Protein AF-A0A5C2I741-F1 (afdb_monomer_lite)

pLDDT: mean 94.9, std 10.64, range [47.84, 99.0]

Organism: NCBI:txid112140

Structure (mmCIF, N/CA/C/O backbone):
data_AF-A0A5C2I741-F1
#
_entry.id   AF-A0A5C2I741-F1
#
loop_
_atom_site.group_PDB
_atom_site.id
_atom_site.type_symbol
_atom_site.label_atom_id
_atom_site.label_alt_id
_atom_site.label_comp_id
_atom_site.label_asym_id
_atom_site.label_entity_id
_atom_site.label_seq_id
_atom_site.pdbx_PDB_ins_code
_atom_site.Cartn_x
_atom_site.Cartn_y
_atom_site.Cartn_z
_atom_site.occupancy
_atom_site.B_iso_or_equiv
_atom_site.auth_seq_id
_atom_site.auth_comp_id
_atom_site.auth_asym_id
_atom_site.auth_atom_id
_atom_site.pdbx_PDB_model_num
ATOM 1 N N . HIS A 1 1 ? -5.527 12.812 -4.067 1.00 96.31 1 HIS A N 1
ATOM 2 C CA . HIS A 1 1 ? -4.496 12.350 -3.108 1.00 96.31 1 HIS A CA 1
ATOM 3 C C . HIS A 1 1 ? -4.102 13.401 -2.063 1.00 96.31 1 HIS A C 1
ATOM 5 O O . HIS A 1 1 ? -4.188 13.088 -0.885 1.00 96.31 1 HIS A O 1
ATOM 11 N N . VAL A 1 2 ? -3.735 14.641 -2.430 1.00 98.38 2 VAL A N 1
ATOM 12 C CA . VAL A 1 2 ? -3.302 15.690 -1.462 1.00 98.38 2 VAL A CA 1
ATOM 13 C C . VAL A 1 2 ? -4.392 16.221 -0.512 1.00 98.38 2 VAL A C 1
ATOM 15 O O . VAL A 1 2 ? -4.101 17.010 0.372 1.00 98.38 2 VAL A O 1
ATOM 18 N N . HIS A 1 3 ? -5.640 15.780 -0.677 1.00 98.44 3 HIS A N 1
ATOM 19 C CA . HIS A 1 3 ? -6.772 16.124 0.193 1.00 98.44 3 HIS A CA 1
ATOM 20 C C . HIS A 1 3 ? -7.305 14.910 0.970 1.00 98.44 3 HIS A C 1
ATOM 22 O O . HIS A 1 3 ? -8.436 14.928 1.452 1.00 98.44 3 HIS A O 1
ATOM 28 N N . ALA A 1 4 ? -6.546 13.810 1.011 1.00 98.69 4 ALA A N 1
ATOM 29 C CA . ALA A 1 4 ? -6.979 12.607 1.706 1.00 98.69 4 ALA A CA 1
ATOM 30 C C . ALA A 1 4 ? -7.116 12.874 3.212 1.00 98.69 4 ALA A C 1
ATOM 32 O O . ALA A 1 4 ? -6.240 13.473 3.836 1.00 98.69 4 ALA A O 1
ATOM 33 N N . ARG A 1 5 ? -8.228 12.405 3.776 1.00 98.81 5 ARG A N 1
ATOM 34 C CA . ARG A 1 5 ? -8.509 12.375 5.211 1.00 98.81 5 ARG A CA 1
ATOM 35 C C . ARG A 1 5 ? -8.925 10.964 5.575 1.00 98.81 5 ARG A C 1
ATOM 37 O O . ARG A 1 5 ? -9.698 10.344 4.837 1.00 98.81 5 ARG A O 1
ATOM 44 N N . ILE A 1 6 ? -8.459 10.468 6.713 1.00 98.88 6 ILE A N 1
ATOM 45 C CA . ILE A 1 6 ? -8.873 9.157 7.202 1.00 98.88 6 ILE A CA 1
ATOM 46 C C . ILE A 1 6 ? -10.280 9.302 7.769 1.00 98.88 6 ILE A C 1
ATOM 48 O O . ILE A 1 6 ? -10.523 10.039 8.723 1.00 98.88 6 ILE A O 1
ATOM 52 N N . GLY A 1 7 ? -11.227 8.602 7.155 1.00 98.81 7 GLY A N 1
ATOM 53 C CA . GLY A 1 7 ? -12.582 8.430 7.664 1.00 98.81 7 GLY A CA 1
ATOM 54 C C . GLY A 1 7 ? -12.806 7.010 8.162 1.00 98.81 7 GLY A C 1
ATOM 55 O O . GLY A 1 7 ? -12.015 6.108 7.884 1.00 98.81 7 GLY A O 1
ATOM 56 N N . PHE A 1 8 ? -13.911 6.795 8.869 1.00 98.88 8 PHE A N 1
ATOM 57 C CA . PHE A 1 8 ? -14.315 5.454 9.279 1.00 98.88 8 PHE A CA 1
ATOM 58 C C . PHE A 1 8 ? -15.754 5.146 8.883 1.00 98.88 8 PHE A C 1
ATOM 60 O O . PHE A 1 8 ? -16.615 6.022 8.776 1.00 98.88 8 PHE A O 1
ATOM 67 N N . PHE A 1 9 ? -16.007 3.858 8.681 1.00 98.88 9 PHE A N 1
ATOM 68 C CA . PHE A 1 9 ? -17.325 3.310 8.417 1.00 98.88 9 PHE A CA 1
ATOM 69 C C . PHE A 1 9 ? -17.590 2.163 9.385 1.00 98.88 9 PHE A C 1
ATOM 71 O O . PHE A 1 9 ? -16.668 1.465 9.809 1.00 98.88 9 PHE A O 1
ATOM 78 N N . TYR A 1 10 ? -18.856 1.937 9.714 1.00 98.81 10 TYR A N 1
ATOM 79 C CA . TYR A 1 10 ? -19.265 0.814 10.550 1.00 98.81 10 TYR A CA 1
ATOM 80 C C . TYR A 1 10 ? -20.522 0.139 10.006 1.00 98.81 10 TYR A C 1
ATOM 82 O O . TYR A 1 10 ? -21.303 0.716 9.253 1.00 98.81 10 TYR A O 1
ATOM 90 N N . ARG A 1 11 ? -20.712 -1.122 10.388 1.00 98.50 11 ARG A N 1
ATOM 91 C CA . ARG A 1 11 ? -21.926 -1.906 10.135 1.00 98.50 11 ARG A CA 1
ATOM 92 C C . ARG A 1 11 ? -22.062 -2.970 11.217 1.00 98.50 11 ARG A C 1
ATOM 94 O O . ARG A 1 11 ? -21.082 -3.325 11.869 1.00 98.50 11 ARG A O 1
ATOM 101 N N . ARG A 1 12 ? -23.259 -3.532 11.394 1.00 98.25 12 ARG A N 1
ATOM 102 C CA . ARG A 1 12 ? -23.467 -4.636 12.349 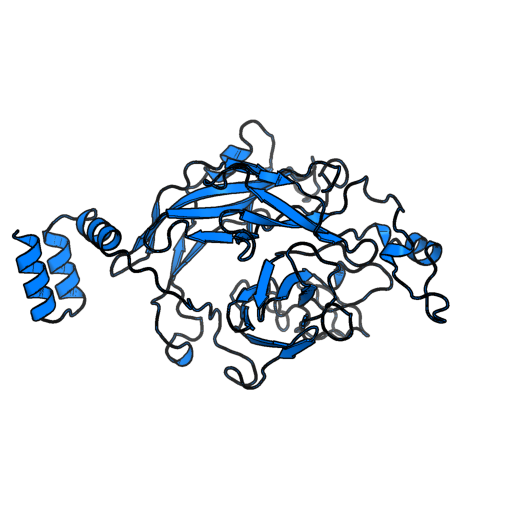1.00 98.25 12 ARG A CA 1
ATOM 103 C C . ARG A 1 12 ? -22.608 -5.854 11.990 1.00 98.25 12 ARG A C 1
ATOM 105 O O . ARG A 1 12 ? -22.604 -6.300 10.838 1.00 98.25 12 ARG A O 1
ATOM 112 N N . ALA A 1 13 ? -21.902 -6.396 12.980 1.00 97.88 13 ALA A N 1
ATOM 113 C CA . ALA A 1 13 ? -21.109 -7.619 12.861 1.00 97.88 13 ALA A CA 1
ATOM 114 C C . ALA A 1 13 ? -21.999 -8.880 12.826 1.00 97.88 13 ALA A C 1
ATOM 116 O O . ALA A 1 13 ? -23.190 -8.813 13.115 1.00 97.88 13 ALA A O 1
ATOM 117 N N . GLY A 1 14 ? -21.427 -10.030 12.451 1.00 96.81 14 GLY A N 1
ATOM 118 C CA . GLY A 1 14 ? -22.103 -11.337 12.530 1.00 96.81 14 GLY A CA 1
ATOM 119 C C . GLY A 1 14 ? -23.188 -11.612 11.479 1.00 96.81 14 GLY A C 1
ATOM 120 O O . GLY A 1 14 ? -23.817 -12.661 11.525 1.00 96.81 14 GLY A O 1
ATOM 121 N N . ILE A 1 15 ? -23.400 -10.702 10.523 1.00 98.00 15 ILE A N 1
ATOM 122 C CA . ILE A 1 15 ? -24.377 -10.874 9.437 1.00 98.00 15 ILE A CA 1
ATOM 123 C C . ILE A 1 15 ? -23.655 -11.370 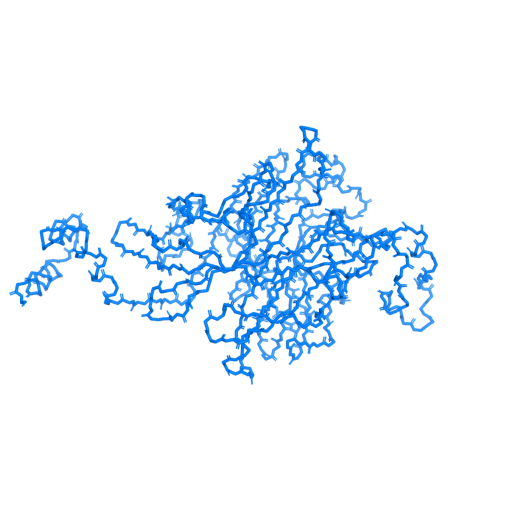8.171 1.00 98.00 15 ILE A C 1
ATOM 125 O O . ILE A 1 15 ? -22.707 -10.701 7.733 1.00 98.00 15 ILE A O 1
ATOM 129 N N . PRO A 1 16 ? -24.079 -12.499 7.568 1.00 95.69 16 PRO A N 1
ATOM 130 C CA . PRO A 1 16 ? -23.548 -12.972 6.292 1.00 95.69 16 PRO A CA 1
ATOM 131 C C . PRO A 1 16 ? -23.705 -11.934 5.179 1.00 95.69 16 PRO A C 1
ATOM 133 O O . PRO A 1 16 ? -24.717 -11.239 5.111 1.00 95.69 16 PRO A O 1
ATOM 136 N N . ALA A 1 17 ? -22.735 -11.868 4.268 1.00 95.44 17 ALA A N 1
ATOM 137 C CA . ALA A 1 17 ? -22.726 -10.897 3.174 1.00 95.44 17 ALA A CA 1
ATOM 138 C C . ALA A 1 17 ? -23.995 -10.939 2.296 1.00 95.44 17 ALA A C 1
ATOM 140 O O . ALA A 1 17 ? -24.500 -9.893 1.906 1.00 95.44 17 ALA A O 1
ATOM 141 N N . SER A 1 18 ? -24.567 -12.128 2.066 1.00 93.31 18 SER A N 1
ATOM 142 C CA . SER A 1 18 ? -25.801 -12.326 1.284 1.00 93.31 18 SER A CA 1
ATOM 143 C C . SER A 1 18 ? -27.062 -11.718 1.908 1.00 93.31 18 SER A C 1
ATOM 145 O O . SER A 1 18 ? -28.074 -11.595 1.227 1.00 93.31 18 SER A O 1
ATOM 147 N N . GLN A 1 19 ? -27.017 -11.347 3.190 1.00 97.56 19 GLN A N 1
ATOM 148 C CA . GLN A 1 19 ? -28.124 -10.711 3.912 1.00 97.56 19 GLN A CA 1
ATOM 149 C C . GLN A 1 19 ? -27.911 -9.201 4.098 1.00 97.56 19 GLN A C 1
ATOM 151 O O . GLN A 1 19 ? -28.702 -8.538 4.767 1.00 97.56 19 GLN A O 1
ATOM 156 N N . ARG A 1 20 ? -26.825 -8.648 3.549 1.00 97.81 20 ARG A N 1
ATOM 157 C CA . ARG A 1 20 ? -26.516 -7.218 3.623 1.00 97.81 20 ARG A CA 1
ATOM 158 C C . ARG A 1 20 ? -27.037 -6.489 2.383 1.00 97.81 20 ARG A C 1
ATOM 160 O O . ARG A 1 20 ? -27.213 -7.111 1.336 1.00 97.81 20 ARG A O 1
ATOM 167 N N . PRO A 1 21 ? -27.237 -5.162 2.467 1.00 98.50 21 PRO A N 1
ATOM 168 C CA . PRO A 1 21 ? -27.397 -4.333 1.279 1.00 98.50 21 PRO A CA 1
ATOM 169 C C . PRO A 1 21 ? -26.256 -4.567 0.279 1.00 98.50 21 PRO A C 1
ATOM 171 O O . PRO A 1 21 ? -25.119 -4.808 0.684 1.00 98.50 21 PRO A O 1
ATOM 174 N N . VAL A 1 22 ? -26.548 -4.452 -1.020 1.00 98.19 22 VAL A N 1
ATOM 175 C CA . VAL A 1 22 ? -25.584 -4.736 -2.103 1.00 98.19 22 VAL A CA 1
ATOM 176 C C . VAL A 1 22 ? -24.286 -3.930 -1.988 1.00 98.19 22 VAL A C 1
ATOM 178 O O . VAL A 1 22 ? -23.226 -4.435 -2.333 1.00 98.19 22 VAL A O 1
ATOM 181 N N . ASN A 1 23 ? -24.350 -2.714 -1.440 1.00 97.81 23 ASN A N 1
ATOM 182 C CA . ASN A 1 23 ? -23.204 -1.832 -1.194 1.00 97.81 23 ASN A CA 1
ATOM 183 C C . ASN A 1 23 ? -22.437 -2.153 0.111 1.00 97.81 23 ASN A C 1
ATOM 185 O O . ASN A 1 23 ? -21.685 -1.320 0.613 1.00 97.81 23 ASN A O 1
ATOM 189 N N . GLY A 1 24 ? -22.692 -3.311 0.722 1.00 98.31 24 GLY A N 1
ATOM 190 C CA . GLY A 1 24 ? -22.081 -3.753 1.975 1.00 98.31 24 GLY A CA 1
ATOM 191 C C . GLY A 1 24 ? -22.765 -3.234 3.245 1.00 98.31 24 GLY A C 1
ATOM 192 O O . GLY A 1 24 ? -22.492 -3.769 4.326 1.00 98.31 24 GLY A O 1
ATOM 193 N N . GLY A 1 25 ? -23.670 -2.251 3.138 1.00 98.31 25 GLY A N 1
ATOM 194 C CA . GLY A 1 25 ? -24.410 -1.682 4.271 1.00 98.31 25 GLY A CA 1
ATOM 195 C C . GLY A 1 25 ? -23.540 -0.901 5.259 1.00 98.31 25 GLY A C 1
ATOM 196 O O . GLY A 1 25 ? -23.794 -0.949 6.462 1.00 98.31 25 GLY A O 1
ATOM 197 N N . TRP A 1 26 ? -22.489 -0.244 4.765 1.00 98.75 26 TRP A N 1
ATOM 198 C CA . TRP A 1 26 ? -21.594 0.591 5.562 1.00 98.75 26 TRP A CA 1
ATOM 199 C C . TRP A 1 26 ? -22.212 1.960 5.857 1.00 98.75 26 TRP A C 1
ATOM 201 O O . TRP A 1 26 ? -22.707 2.636 4.958 1.00 98.75 26 TRP A O 1
ATOM 211 N N . ILE A 1 27 ? -22.154 2.373 7.121 1.00 98.81 27 ILE A N 1
ATOM 212 C CA . ILE A 1 27 ? -22.591 3.684 7.599 1.00 98.81 27 ILE A CA 1
ATOM 213 C C . ILE A 1 27 ? -21.343 4.536 7.811 1.00 98.81 27 ILE A C 1
ATOM 215 O O . ILE A 1 27 ? -20.439 4.127 8.541 1.00 98.81 27 ILE A O 1
ATOM 219 N N . TYR A 1 28 ? -21.285 5.700 7.166 1.00 98.81 28 TYR A N 1
ATOM 220 C CA . TYR A 1 28 ? -20.174 6.635 7.329 1.00 98.81 28 TYR A CA 1
ATOM 221 C C . TYR A 1 28 ? -20.235 7.310 8.702 1.00 98.81 28 TYR A C 1
ATOM 223 O O . TYR A 1 28 ? -21.269 7.867 9.070 1.00 98.81 28 TYR A O 1
ATOM 231 N N . GLY A 1 29 ? -19.134 7.255 9.450 1.00 98.62 29 GLY A N 1
ATOM 232 C CA . GLY A 1 29 ? -19.014 7.851 10.780 1.00 98.62 29 GLY A CA 1
ATOM 233 C C . GLY A 1 29 ? -18.348 9.229 10.809 1.00 98.62 29 GLY A C 1
ATOM 234 O O . GLY A 1 29 ? -18.350 9.869 11.855 1.00 98.62 29 GLY A O 1
ATOM 235 N N . GLY A 1 30 ? -17.808 9.699 9.680 1.00 98.69 30 GLY A N 1
ATOM 236 C CA . GLY A 1 30 ? -17.046 10.947 9.603 1.00 98.69 30 GLY A CA 1
ATOM 237 C C . GLY A 1 30 ? -15.532 10.730 9.556 1.00 98.69 30 GLY A C 1
ATOM 238 O O . GLY A 1 30 ? -15.046 9.606 9.385 1.00 98.69 30 GLY A O 1
ATOM 239 N N . HIS A 1 31 ? -14.789 11.830 9.694 1.00 98.81 31 HIS A N 1
ATOM 240 C CA . HIS A 1 31 ? -13.336 11.804 9.853 1.00 98.81 31 HIS A CA 1
ATOM 241 C C . HIS A 1 31 ? -12.955 11.140 11.178 1.00 98.81 31 HIS A C 1
ATOM 243 O O . HIS A 1 31 ? -13.629 11.321 12.192 1.00 98.81 31 HIS A O 1
ATOM 249 N N . LEU A 1 32 ? -11.885 10.349 11.155 1.00 98.81 32 LEU A N 1
ATOM 250 C CA . LEU A 1 32 ? -11.398 9.628 12.325 1.00 98.81 32 LEU A CA 1
ATOM 251 C C . LEU A 1 32 ? -10.689 10.570 13.300 1.00 98.81 32 LEU A C 1
ATOM 253 O O . LEU A 1 32 ? -10.858 10.439 14.509 1.00 98.81 32 LEU A O 1
ATOM 257 N N . PHE A 1 33 ? -9.904 11.511 12.774 1.00 98.69 33 PHE A N 1
ATOM 258 C CA . PHE A 1 33 ? -9.133 12.459 13.573 1.00 98.69 33 PHE A CA 1
ATOM 259 C C . PHE A 1 33 ? -9.836 13.818 13.637 1.00 98.69 33 PHE A C 1
ATOM 261 O O . PHE A 1 33 ? -10.366 14.267 12.613 1.00 98.69 33 PHE A O 1
ATOM 268 N N . PRO A 1 34 ? -9.817 14.507 14.793 1.00 98.56 34 PRO A N 1
ATOM 269 C CA . PRO A 1 34 ? -10.278 15.886 14.874 1.00 98.56 34 PRO A CA 1
ATOM 270 C C . PRO A 1 34 ? -9.497 16.788 13.912 1.00 98.56 34 PRO A C 1
ATOM 272 O O . PRO A 1 34 ? -8.285 16.638 13.744 1.00 98.56 34 PRO A O 1
ATOM 275 N N . ASP A 1 35 ? -10.174 17.752 13.295 1.00 97.75 35 ASP A N 1
ATOM 276 C CA . ASP A 1 35 ? -9.540 18.635 12.316 1.00 97.75 35 ASP A CA 1
ATOM 277 C C . ASP A 1 35 ? -8.345 19.400 12.914 1.00 97.75 35 ASP A C 1
ATOM 279 O O . ASP A 1 35 ? -8.385 19.889 14.043 1.00 97.75 35 ASP A O 1
ATOM 283 N N . GLY A 1 36 ? -7.258 19.481 12.142 1.00 95.75 36 GLY A N 1
ATOM 284 C CA . GLY A 1 36 ? -6.026 20.179 12.516 1.00 95.75 36 GLY A CA 1
ATOM 285 C C . GLY A 1 36 ? -5.087 19.419 13.461 1.00 95.75 36 GLY A C 1
ATOM 286 O O . GLY A 1 36 ? -3.990 19.908 13.722 1.00 95.75 36 GLY A O 1
ATOM 287 N N . THR A 1 37 ? -5.466 18.240 13.965 1.00 98.12 37 THR A N 1
ATOM 288 C CA . THR A 1 37 ? -4.614 17.456 14.884 1.00 98.12 37 THR A CA 1
ATOM 289 C C . THR A 1 37 ? -3.440 16.774 14.180 1.00 98.12 37 THR A C 1
ATOM 291 O O . THR A 1 37 ? -2.316 16.874 14.668 1.00 98.12 37 THR A O 1
ATOM 294 N N . SER A 1 38 ? -3.652 16.172 13.005 1.00 97.94 38 SER A N 1
ATOM 295 C CA . SER A 1 38 ? -2.580 15.572 12.190 1.00 97.94 38 SER A CA 1
ATOM 296 C C . SER A 1 38 ? -1.549 16.618 11.740 1.00 97.94 38 SER A C 1
ATOM 298 O O . SER A 1 38 ? -0.349 16.455 11.952 1.00 97.94 38 SER A O 1
ATOM 300 N N . ALA A 1 39 ? -2.014 17.786 11.287 1.00 97.12 39 ALA A N 1
ATOM 301 C CA . ALA A 1 39 ? -1.168 18.908 10.868 1.00 97.12 39 ALA A CA 1
ATOM 302 C C . ALA A 1 39 ? -0.162 19.407 11.934 1.00 97.12 39 ALA A C 1
ATOM 304 O O . ALA A 1 39 ? 0.826 20.063 11.587 1.00 97.12 39 ALA A O 1
ATOM 305 N N . GLN A 1 40 ? -0.354 19.079 13.219 1.00 97.31 40 GLN A N 1
ATOM 306 C CA . GLN A 1 40 ? 0.597 19.402 14.292 1.00 97.31 40 GLN A CA 1
ATOM 307 C C . GLN A 1 40 ? 1.985 18.783 14.067 1.00 97.31 40 GLN A C 1
ATOM 309 O O . GLN A 1 40 ? 2.980 19.370 14.492 1.00 97.31 40 GLN A O 1
ATOM 314 N N . VAL A 1 41 ? 2.077 17.652 13.353 1.00 97.88 41 VAL A N 1
ATOM 315 C CA . VAL A 1 41 ? 3.350 17.002 12.974 1.00 97.88 41 VAL A CA 1
ATOM 316 C C . VAL A 1 41 ? 4.256 17.934 12.155 1.00 97.88 41 VAL A C 1
ATOM 318 O O . VAL A 1 41 ? 5.482 17.784 12.166 1.00 97.88 41 VAL A O 1
ATOM 321 N N . PHE A 1 42 ? 3.661 18.914 11.474 1.00 97.75 42 PHE A N 1
ATOM 322 C CA . PHE A 1 42 ? 4.325 19.862 10.581 1.00 97.75 42 PHE A CA 1
ATOM 323 C C . PHE A 1 42 ? 4.250 21.312 11.076 1.00 97.75 42 PHE A C 1
ATOM 325 O O . PHE A 1 42 ? 4.516 22.244 10.310 1.00 97.75 42 PHE A O 1
ATOM 332 N N . ALA A 1 43 ? 3.897 21.528 12.347 1.00 95.38 43 ALA A N 1
ATOM 333 C CA . ALA A 1 43 ? 3.824 22.862 12.931 1.00 95.38 43 ALA A CA 1
ATOM 334 C C . ALA A 1 43 ? 5.153 23.622 12.758 1.00 95.38 43 ALA A C 1
ATOM 336 O O . ALA A 1 43 ? 6.229 23.111 13.068 1.00 95.38 43 ALA A O 1
ATOM 337 N N . GLY A 1 44 ? 5.074 24.855 12.251 1.00 94.19 44 GLY A N 1
ATOM 338 C CA . GLY A 1 44 ? 6.248 25.691 11.980 1.00 94.19 44 GLY A CA 1
ATOM 339 C C . GLY A 1 44 ? 6.963 25.407 10.652 1.00 94.19 44 GLY A C 1
ATOM 340 O O . GLY A 1 44 ? 7.989 26.027 10.387 1.00 94.19 44 GLY A O 1
ATOM 341 N N . THR A 1 45 ? 6.437 24.516 9.807 1.00 95.88 45 THR A N 1
ATOM 342 C CA . THR A 1 45 ? 6.925 24.305 8.432 1.00 95.88 45 THR A CA 1
ATOM 343 C C . THR A 1 45 ? 5.995 24.958 7.406 1.00 95.88 45 THR A C 1
ATOM 345 O O . THR A 1 45 ? 4.843 25.259 7.710 1.00 95.88 45 THR A O 1
ATOM 348 N N . THR A 1 46 ? 6.499 25.217 6.196 1.00 97.50 46 THR A N 1
ATOM 349 C CA . THR A 1 46 ? 5.691 25.753 5.088 1.00 97.50 46 THR A CA 1
ATOM 350 C C . THR A 1 46 ? 5.186 24.611 4.219 1.00 97.50 46 THR A C 1
ATOM 352 O O . THR A 1 46 ? 5.981 23.820 3.717 1.00 97.50 46 THR A O 1
ATOM 355 N N . TYR A 1 47 ? 3.874 24.549 4.032 1.00 98.25 47 TYR A N 1
ATOM 356 C CA . TYR A 1 47 ? 3.200 23.623 3.133 1.00 98.25 47 TYR A CA 1
ATOM 357 C C . TYR A 1 47 ? 1.923 24.286 2.608 1.00 98.25 47 TYR A C 1
ATOM 359 O O . TYR A 1 47 ? 1.384 25.200 3.235 1.00 98.25 47 TYR A O 1
ATOM 367 N N . THR A 1 48 ? 1.455 23.839 1.452 1.00 98.31 48 THR A N 1
ATOM 368 C CA . THR A 1 48 ? 0.201 24.269 0.829 1.00 98.31 48 THR A CA 1
ATOM 369 C C . THR A 1 48 ? -0.936 23.306 1.178 1.00 98.31 48 THR A C 1
ATOM 371 O O . THR A 1 48 ? -2.054 23.740 1.443 1.00 98.31 48 THR A O 1
ATOM 374 N N . GLU A 1 49 ? -0.649 22.005 1.286 1.00 98.44 49 GLU A N 1
ATOM 375 C CA . GLU A 1 49 ? -1.628 20.966 1.621 1.00 98.44 49 GLU A CA 1
ATOM 376 C C . GLU A 1 49 ? -1.029 19.950 2.592 1.00 98.44 49 GLU A C 1
ATOM 378 O O . GLU A 1 49 ? 0.167 19.655 2.562 1.00 98.44 49 GLU A O 1
ATOM 383 N N . GLN A 1 50 ? -1.888 19.378 3.431 1.00 98.50 50 GLN A N 1
ATOM 384 C CA . GLN A 1 50 ? -1.566 18.273 4.324 1.00 98.50 50 GLN A CA 1
ATOM 385 C C . GLN A 1 50 ? -2.641 17.192 4.176 1.00 98.50 50 GLN A C 1
ATOM 387 O O . GLN A 1 50 ? -3.821 17.500 3.990 1.00 98.50 50 GLN A O 1
ATOM 392 N N . ALA A 1 51 ? -2.218 15.931 4.194 1.00 98.75 51 ALA A N 1
ATOM 393 C CA . ALA A 1 51 ? -3.089 14.787 3.978 1.00 98.75 51 ALA A CA 1
ATOM 394 C C . ALA A 1 51 ? -2.743 13.626 4.910 1.00 98.75 51 ALA A C 1
ATOM 396 O O . ALA A 1 51 ? -1.590 13.403 5.276 1.00 98.75 51 ALA A O 1
ATOM 397 N N . GLU A 1 52 ? -3.762 12.832 5.212 1.00 98.88 52 GLU A N 1
ATOM 398 C CA . GLU A 1 52 ? -3.660 11.606 5.993 1.00 98.88 52 GLU A CA 1
ATOM 399 C C . GLU A 1 52 ? -3.762 10.420 5.028 1.00 98.88 52 GLU A C 1
ATOM 401 O O . GLU A 1 52 ? -4.834 10.120 4.494 1.00 98.88 52 GLU A O 1
ATOM 406 N N . TRP A 1 53 ? -2.632 9.778 4.747 1.00 98.88 53 TRP A N 1
ATOM 407 C CA . TRP A 1 53 ? -2.561 8.593 3.890 1.00 98.88 53 TRP A CA 1
ATOM 408 C C . TRP A 1 53 ? -2.625 7.302 4.703 1.00 98.88 53 TRP A C 1
ATOM 410 O O . TRP A 1 53 ? -2.752 7.311 5.925 1.00 98.88 53 TRP A O 1
ATOM 420 N N . SER A 1 54 ? -2.602 6.178 3.991 1.00 98.75 54 SER A N 1
ATOM 421 C CA . SER A 1 54 ? -2.933 4.859 4.515 1.00 98.75 54 SER A CA 1
ATOM 422 C C . SER A 1 54 ? -1.966 4.342 5.595 1.00 98.75 54 SER A C 1
ATOM 424 O O . SER A 1 54 ? -0.968 4.969 5.954 1.00 98.75 54 SER A O 1
ATOM 426 N N . GLY A 1 55 ? -2.313 3.189 6.165 1.00 98.88 55 GLY A N 1
ATOM 427 C CA . GLY A 1 55 ? -1.560 2.514 7.212 1.00 98.88 55 GLY A CA 1
ATOM 428 C C . GLY A 1 55 ? -2.394 1.406 7.847 1.00 98.88 55 GLY A C 1
ATOM 429 O O . GLY A 1 55 ? -3.057 0.638 7.147 1.00 98.88 55 GLY A O 1
ATOM 430 N N . SER A 1 56 ? -2.391 1.321 9.175 1.00 98.88 56 SER A N 1
ATOM 431 C CA . SER A 1 56 ? -3.109 0.291 9.925 1.00 98.88 56 SER A CA 1
ATOM 432 C C . SER A 1 56 ? -3.689 0.809 11.241 1.00 98.88 56 SER A C 1
ATOM 434 O O . SER A 1 56 ? -3.131 1.678 11.903 1.00 98.88 56 SER A O 1
ATOM 436 N N . THR A 1 57 ? -4.817 0.233 11.661 1.00 98.69 57 THR A N 1
ATOM 437 C CA . THR A 1 57 ? -5.381 0.454 13.001 1.00 98.69 57 THR A CA 1
ATOM 438 C C . THR A 1 57 ? -5.240 -0.819 13.820 1.00 98.69 57 THR A C 1
ATOM 440 O O . THR A 1 57 ? -5.798 -1.859 13.471 1.00 98.69 57 THR A O 1
ATOM 443 N N . ARG A 1 58 ? -4.500 -0.740 14.926 1.00 98.38 58 ARG A N 1
ATOM 444 C CA . ARG A 1 58 ? -4.269 -1.854 15.845 1.00 98.38 58 ARG A CA 1
ATOM 445 C C . ARG A 1 58 ? -5.126 -1.698 17.090 1.00 98.38 58 ARG A C 1
ATOM 447 O O . ARG A 1 58 ? -4.987 -0.725 17.826 1.00 98.38 58 ARG A O 1
ATOM 454 N N . LEU A 1 59 ? -5.953 -2.699 17.374 1.00 97.25 59 LEU A N 1
ATOM 455 C CA . LEU A 1 59 ? -6.573 -2.849 18.686 1.00 97.25 59 LEU A CA 1
ATOM 456 C C . LEU A 1 59 ? -5.487 -3.267 19.689 1.00 97.25 59 LEU A C 1
ATOM 458 O O . LEU A 1 59 ? -4.931 -4.361 19.584 1.00 97.25 59 LEU A O 1
ATOM 462 N N . VAL A 1 60 ? -5.138 -2.373 20.618 1.00 91.75 60 VAL A N 1
ATOM 463 C CA . VAL A 1 60 ? -3.983 -2.556 21.519 1.00 91.75 60 VAL A CA 1
ATOM 464 C C . VAL A 1 60 ? -4.283 -3.608 22.585 1.00 91.75 60 VAL A C 1
ATOM 466 O O . VAL A 1 60 ? -3.426 -4.420 22.923 1.00 91.75 60 VAL A O 1
ATOM 469 N N . ASN A 1 61 ? -5.519 -3.623 23.084 1.00 87.38 61 ASN A N 1
ATOM 470 C CA . ASN A 1 61 ? -6.013 -4.615 24.028 1.00 87.38 61 ASN A CA 1
ATOM 471 C C . ASN A 1 61 ? -7.272 -5.270 23.453 1.00 87.38 61 ASN A C 1
ATOM 473 O O . ASN A 1 61 ? -8.274 -4.595 23.262 1.00 87.38 61 ASN A O 1
ATOM 477 N N . VAL A 1 62 ? -7.222 -6.586 23.230 1.00 83.69 62 VAL A N 1
ATOM 478 C CA . VAL A 1 62 ? -8.299 -7.401 22.624 1.00 83.69 62 VAL A CA 1
ATOM 479 C C . VAL A 1 62 ? -9.526 -7.630 23.524 1.00 83.69 62 VAL A C 1
ATOM 481 O O . VAL A 1 62 ? -10.358 -8.486 23.220 1.00 83.69 62 VAL A O 1
ATOM 484 N N . ARG A 1 63 ? -9.589 -6.944 24.670 1.00 84.06 63 ARG A N 1
ATOM 485 C CA . ARG A 1 63 ? -10.761 -6.847 25.560 1.00 84.06 63 ARG A CA 1
ATOM 486 C C . ARG A 1 63 ? -11.012 -5.406 26.013 1.00 84.06 63 ARG A C 1
ATOM 488 O O . ARG A 1 63 ? -11.550 -5.175 27.095 1.00 84.06 63 ARG A O 1
ATOM 495 N N . GLY A 1 64 ? -10.485 -4.446 25.265 1.00 90.62 64 GLY A N 1
ATOM 496 C CA . GLY A 1 64 ? -10.447 -3.038 25.627 1.00 90.62 64 GLY A CA 1
ATOM 497 C C . GLY A 1 64 ? -11.073 -2.182 24.541 1.00 90.62 64 GLY A C 1
ATOM 498 O O . GLY A 1 64 ? -11.801 -2.662 23.683 1.00 90.62 64 GLY A O 1
ATOM 499 N N . ASN A 1 65 ? -10.806 -0.885 24.588 1.00 95.19 65 ASN A N 1
ATOM 500 C CA . ASN A 1 65 ? -11.234 0.041 23.544 1.00 95.19 65 ASN A CA 1
ATOM 501 C C . ASN A 1 65 ? -10.094 0.899 22.985 1.00 95.19 65 ASN A C 1
ATOM 503 O O . ASN A 1 65 ? -10.306 1.659 22.047 1.00 95.19 65 ASN A O 1
ATOM 507 N N . THR A 1 66 ? -8.880 0.779 23.524 1.00 97.19 66 THR A N 1
ATOM 508 C CA . THR A 1 66 ? -7.726 1.528 23.027 1.00 97.19 66 THR A CA 1
ATOM 509 C C . THR A 1 66 ? -7.301 1.021 21.656 1.00 97.19 66 THR A C 1
ATOM 511 O O . THR A 1 66 ? -6.941 -0.150 21.484 1.00 97.19 66 THR A O 1
ATOM 514 N N . VAL A 1 67 ? -7.264 1.941 20.700 1.00 98.44 67 VAL A N 1
ATOM 515 C CA . VAL A 1 67 ? -6.743 1.721 19.356 1.00 98.44 67 VAL A CA 1
ATOM 516 C C . VAL A 1 67 ? -5.505 2.578 19.128 1.00 98.44 67 VAL A C 1
ATOM 518 O O . VAL A 1 67 ? -5.416 3.719 19.582 1.00 98.44 67 VAL A O 1
ATOM 521 N N . SER A 1 68 ? -4.541 2.009 18.416 1.00 98.69 68 SER A N 1
ATOM 522 C CA . SER A 1 68 ? -3.364 2.701 17.907 1.00 98.69 68 SER A CA 1
ATOM 523 C C . SER A 1 68 ? -3.460 2.761 16.396 1.00 98.69 68 SER A C 1
ATOM 525 O O . SER A 1 68 ? -3.393 1.723 15.735 1.00 98.69 68 SER A O 1
ATOM 527 N N . VAL A 1 69 ? -3.613 3.962 15.854 1.00 98.88 69 VAL A N 1
ATOM 528 C CA . VAL A 1 69 ? -3.634 4.190 14.411 1.00 98.88 69 VAL A CA 1
ATOM 529 C C . VAL A 1 69 ? -2.227 4.563 13.977 1.00 98.88 69 VAL A C 1
ATOM 531 O O . VAL A 1 69 ? -1.668 5.548 14.454 1.00 98.88 69 VAL A O 1
ATOM 534 N N . PHE A 1 70 ? -1.655 3.752 13.096 1.00 98.94 70 PHE A N 1
ATOM 535 C CA . PHE A 1 70 ? -0.422 4.040 12.382 1.00 98.94 70 PHE A CA 1
ATOM 536 C C . PHE A 1 70 ? -0.804 4.466 10.974 1.00 98.94 70 PHE A C 1
ATOM 538 O O . PHE A 1 70 ? -1.511 3.734 10.287 1.00 98.94 70 PHE A O 1
ATOM 545 N N . TYR A 1 71 ? -0.362 5.635 10.544 1.00 98.94 71 TYR A N 1
ATOM 546 C CA . TYR A 1 71 ? -0.699 6.176 9.231 1.00 98.94 71 TYR A CA 1
ATOM 547 C C . TYR A 1 71 ? 0.481 6.967 8.673 1.00 98.94 71 TYR A C 1
ATOM 549 O O . TYR A 1 71 ? 1.471 7.194 9.375 1.00 98.94 71 TYR A O 1
ATOM 557 N N . THR A 1 72 ? 0.402 7.364 7.408 1.00 98.94 72 THR A N 1
ATOM 558 C CA . THR A 1 72 ? 1.377 8.288 6.823 1.00 98.94 72 THR A CA 1
ATOM 559 C C . THR A 1 72 ? 0.811 9.699 6.830 1.00 98.94 72 THR A C 1
ATOM 561 O O . THR A 1 72 ? -0.203 9.976 6.196 1.00 98.94 72 THR A O 1
ATOM 564 N N . ASP A 1 73 ? 1.466 10.591 7.561 1.00 98.81 73 ASP A N 1
ATOM 565 C CA . ASP A 1 73 ? 1.173 12.016 7.559 1.00 98.81 73 ASP A CA 1
ATOM 566 C C . ASP A 1 73 ? 2.013 12.690 6.474 1.00 98.81 73 ASP A C 1
ATOM 568 O O . ASP A 1 73 ? 3.241 12.552 6.486 1.00 98.81 73 ASP A O 1
ATOM 572 N N . LEU A 1 74 ? 1.371 13.365 5.519 1.00 98.50 74 LEU A N 1
ATOM 573 C CA . LEU A 1 74 ? 2.060 14.022 4.411 1.00 98.50 74 LEU A CA 1
ATOM 574 C C . LEU A 1 74 ? 1.812 15.519 4.399 1.00 98.50 74 LEU A C 1
ATOM 576 O O . LEU A 1 74 ? 0.671 15.960 4.485 1.00 98.50 74 LEU A O 1
ATOM 580 N N . ALA A 1 75 ? 2.876 16.276 4.159 1.00 98.62 75 ALA A N 1
ATOM 581 C CA . ALA A 1 75 ? 2.811 17.682 3.793 1.00 98.62 75 ALA A CA 1
ATOM 582 C C . ALA A 1 75 ? 3.356 17.890 2.374 1.00 98.62 75 ALA A C 1
ATOM 584 O O . ALA A 1 75 ? 4.396 17.338 2.002 1.00 98.62 75 ALA A O 1
ATOM 585 N N . PHE A 1 76 ? 2.661 18.715 1.597 1.00 98.69 76 PHE A N 1
ATOM 586 C CA . PHE A 1 76 ? 3.010 19.097 0.232 1.00 98.69 76 PHE A CA 1
ATOM 587 C C . PHE A 1 76 ? 3.189 20.607 0.167 1.00 98.69 76 PHE A C 1
ATOM 589 O O . PHE A 1 76 ? 2.413 21.343 0.765 1.00 98.69 76 PHE A O 1
ATOM 596 N N . ASN A 1 77 ? 4.176 21.079 -0.584 1.00 98.44 77 ASN A N 1
ATOM 597 C CA . ASN A 1 77 ? 4.384 22.502 -0.826 1.00 98.44 77 ASN A CA 1
ATOM 598 C C . ASN A 1 77 ? 4.491 22.714 -2.334 1.00 98.44 77 ASN A C 1
ATOM 600 O O . ASN A 1 77 ? 5.526 22.398 -2.925 1.00 98.44 77 ASN A O 1
ATOM 604 N N . ARG A 1 78 ? 3.399 23.149 -2.964 1.00 98.38 78 ARG A N 1
ATOM 605 C CA . ARG A 1 78 ? 3.222 23.088 -4.418 1.00 98.38 78 ARG A CA 1
ATOM 606 C C . ARG A 1 78 ? 2.880 24.443 -5.019 1.00 98.38 78 ARG A C 1
ATOM 608 O O . ARG A 1 78 ? 2.248 25.288 -4.395 1.00 98.38 78 ARG A O 1
ATOM 615 N N . ASN A 1 79 ? 3.273 24.619 -6.272 1.00 98.00 79 ASN A N 1
ATOM 616 C CA . ASN A 1 79 ? 2.795 25.703 -7.116 1.00 98.00 79 ASN A CA 1
ATOM 617 C C . ASN A 1 79 ? 1.345 25.436 -7.577 1.00 98.00 79 ASN A C 1
ATOM 619 O O . ASN A 1 79 ? 0.879 24.294 -7.521 1.00 98.00 79 ASN A O 1
ATOM 623 N N . PRO A 1 80 ? 0.626 26.450 -8.100 1.00 97.25 80 PRO A N 1
ATOM 624 C CA . PRO A 1 80 ? -0.714 26.265 -8.669 1.00 97.25 80 PRO A CA 1
ATOM 625 C C . PRO A 1 80 ? -0.789 25.290 -9.857 1.00 97.25 80 PRO A C 1
ATOM 627 O O . PRO A 1 80 ? -1.851 24.731 -10.112 1.00 97.25 80 PRO A O 1
ATOM 630 N N . ASP A 1 81 ? 0.318 25.071 -10.575 1.00 97.31 81 ASP A N 1
ATOM 631 C CA . ASP A 1 81 ? 0.445 24.057 -11.637 1.00 97.31 81 ASP A CA 1
ATOM 632 C C . ASP A 1 81 ? 0.728 22.644 -11.091 1.00 97.31 81 ASP A C 1
ATOM 634 O O . ASP A 1 81 ? 0.933 21.695 -11.847 1.00 97.31 81 ASP A O 1
ATOM 638 N N . ALA A 1 82 ? 0.710 22.507 -9.764 1.00 97.00 82 ALA A N 1
ATOM 639 C CA . ALA A 1 82 ? 0.937 21.288 -9.017 1.00 97.00 82 ALA A CA 1
ATOM 640 C C . ALA A 1 82 ? 2.397 20.779 -9.024 1.00 97.00 82 ALA A C 1
ATOM 642 O O . ALA A 1 82 ? 2.647 19.685 -8.503 1.00 97.00 82 ALA A O 1
ATOM 643 N N . SER A 1 83 ? 3.372 21.551 -9.520 1.00 97.69 83 SER A N 1
ATOM 644 C CA . SER A 1 83 ? 4.796 21.243 -9.332 1.00 97.69 83 SER A CA 1
ATOM 645 C C . SER A 1 83 ? 5.211 21.448 -7.868 1.00 97.69 83 SER A C 1
ATOM 647 O O . SER A 1 83 ? 4.626 22.266 -7.155 1.00 97.69 83 SER A O 1
ATOM 649 N N . ASN A 1 84 ? 6.225 20.724 -7.393 1.00 98.25 84 ASN A N 1
ATOM 650 C CA . ASN A 1 84 ? 6.742 20.914 -6.037 1.00 98.25 84 ASN A CA 1
ATOM 651 C C . ASN A 1 84 ? 7.595 22.194 -5.955 1.00 98.25 84 ASN A C 1
ATOM 653 O O . ASN A 1 84 ? 8.478 22.412 -6.781 1.00 98.25 84 ASN A O 1
ATOM 657 N N . ILE A 1 85 ? 7.356 23.023 -4.937 1.00 98.31 85 ILE A N 1
ATOM 658 C CA . ILE A 1 85 ? 8.258 24.112 -4.519 1.00 98.31 85 ILE A CA 1
ATOM 659 C C . ILE A 1 85 ? 9.377 23.528 -3.651 1.00 98.31 85 ILE A C 1
ATOM 661 O O . ILE A 1 85 ? 10.548 23.868 -3.804 1.00 98.31 85 ILE A O 1
ATOM 665 N N . THR A 1 86 ? 9.010 22.624 -2.742 1.00 98.38 86 THR A N 1
ATOM 666 C CA . THR A 1 86 ? 9.935 21.787 -1.970 1.00 98.38 86 THR A CA 1
ATOM 667 C C . THR A 1 86 ? 9.453 20.339 -2.011 1.00 98.38 86 THR A C 1
ATOM 669 O O . THR A 1 86 ? 8.241 20.130 -2.117 1.00 98.38 86 THR A O 1
ATOM 672 N N . PRO A 1 87 ? 10.351 19.343 -1.880 1.00 98.19 87 PRO A N 1
ATOM 673 C CA . PRO A 1 87 ? 9.954 17.940 -1.851 1.00 98.19 87 PRO A CA 1
ATOM 674 C C . PRO A 1 87 ? 8.839 17.670 -0.825 1.00 98.19 87 PRO A C 1
ATOM 676 O O . PRO A 1 87 ? 8.890 18.242 0.272 1.00 98.19 87 PRO A O 1
ATOM 679 N N . PRO A 1 88 ? 7.860 16.800 -1.136 1.00 98.25 88 PRO A N 1
ATOM 680 C CA . PRO A 1 88 ? 6.870 16.353 -0.166 1.00 98.25 88 PRO A CA 1
ATOM 681 C C . PRO A 1 88 ? 7.532 15.748 1.075 1.00 98.25 88 PRO A C 1
ATOM 683 O O . PRO A 1 88 ? 8.591 15.120 1.002 1.00 98.25 88 PRO A O 1
ATOM 686 N N . VAL A 1 89 ? 6.895 15.896 2.231 1.00 98.50 89 VAL A N 1
ATOM 687 C CA . VAL A 1 89 ? 7.388 15.331 3.490 1.00 98.50 89 VAL A CA 1
ATOM 688 C C . VAL A 1 89 ? 6.420 14.259 3.956 1.00 98.50 89 VAL A C 1
ATOM 690 O O . VAL A 1 89 ? 5.301 14.585 4.332 1.00 98.50 89 VAL A O 1
ATOM 693 N N . ALA A 1 90 ? 6.860 13.002 3.962 1.00 98.62 90 ALA A N 1
ATOM 694 C CA . ALA A 1 90 ? 6.106 11.865 4.470 1.00 98.62 90 ALA A CA 1
ATOM 695 C C . ALA A 1 90 ? 6.659 11.405 5.824 1.00 98.62 90 ALA A C 1
ATOM 697 O O . ALA A 1 90 ? 7.871 11.262 6.016 1.00 98.62 90 ALA A O 1
ATOM 698 N N . VAL A 1 91 ? 5.758 11.193 6.782 1.00 98.88 91 VAL A N 1
ATOM 699 C CA . VAL A 1 91 ? 6.089 10.801 8.153 1.00 98.88 91 VAL A CA 1
ATOM 700 C C . VAL A 1 91 ? 5.181 9.656 8.564 1.00 98.88 91 VAL A C 1
ATOM 702 O O . VAL A 1 91 ? 3.962 9.805 8.589 1.00 98.88 91 VAL A O 1
ATOM 705 N N . ILE A 1 92 ? 5.760 8.512 8.922 1.00 98.94 92 ILE A N 1
ATOM 706 C CA . ILE A 1 92 ? 4.988 7.458 9.584 1.00 98.94 92 ILE A CA 1
ATOM 707 C C . ILE A 1 92 ? 4.687 7.940 11.000 1.00 98.94 92 ILE A C 1
ATOM 709 O O . ILE A 1 92 ? 5.605 8.254 11.761 1.00 98.94 92 ILE A O 1
ATOM 713 N N . THR A 1 93 ? 3.407 7.976 11.351 1.00 98.94 93 THR A N 1
ATOM 714 C CA . THR A 1 93 ? 2.901 8.629 12.560 1.00 98.94 93 THR A CA 1
ATOM 715 C C . THR A 1 93 ? 1.967 7.694 13.316 1.00 98.94 93 THR A C 1
ATOM 717 O O . THR A 1 93 ? 1.196 6.945 12.716 1.00 98.94 93 THR A O 1
ATOM 720 N N . GLN A 1 94 ? 2.030 7.739 14.647 1.00 98.88 94 GLN A N 1
ATOM 721 C CA . GLN A 1 94 ? 1.088 7.064 15.538 1.00 98.88 94 GLN A CA 1
ATOM 722 C C . GLN A 1 94 ? 0.143 8.079 16.169 1.00 98.88 94 GLN A C 1
ATOM 724 O O . GLN A 1 94 ? 0.577 9.123 16.656 1.00 98.88 94 GLN A O 1
ATOM 729 N N . THR A 1 95 ? -1.130 7.729 16.278 1.00 98.88 95 THR A N 1
ATOM 730 C CA . THR A 1 95 ? -2.047 8.403 17.194 1.00 98.88 95 THR A CA 1
ATOM 731 C C . THR A 1 95 ? -2.887 7.391 17.967 1.00 98.88 95 THR A C 1
ATOM 733 O O . THR A 1 95 ? -3.264 6.336 17.448 1.00 98.88 95 THR A O 1
ATOM 736 N N . LEU A 1 96 ? -3.123 7.677 19.248 1.00 98.50 96 LEU A N 1
ATOM 737 C CA . LEU A 1 96 ? -3.901 6.826 20.142 1.00 98.50 96 LEU A CA 1
ATOM 738 C C . LEU A 1 96 ? -5.301 7.404 20.322 1.00 98.50 96 LEU A C 1
ATOM 740 O O . LEU A 1 96 ? -5.477 8.607 20.524 1.00 98.50 96 LEU A O 1
ATOM 744 N N . GLY A 1 97 ? -6.288 6.521 20.322 1.00 98.06 97 GLY A N 1
ATOM 745 C CA . GLY A 1 97 ? -7.673 6.869 20.594 1.00 98.06 97 GLY A CA 1
ATOM 746 C C . GLY A 1 97 ? -8.421 5.707 21.219 1.00 98.06 97 GLY A C 1
ATOM 747 O O . GLY A 1 97 ? -7.853 4.650 21.514 1.00 98.06 97 GLY A O 1
ATOM 748 N N . GLN A 1 98 ? -9.710 5.917 21.429 1.00 97.94 98 GLN A N 1
ATOM 749 C CA . GLN A 1 98 ? -10.619 4.917 21.960 1.00 97.94 98 GLN A CA 1
ATOM 750 C C . GLN A 1 98 ? -11.798 4.747 21.011 1.00 97.94 98 GLN A C 1
ATOM 752 O O . GLN A 1 98 ? -12.374 5.734 20.557 1.00 97.94 98 GLN A O 1
ATOM 757 N N . ILE A 1 99 ? -12.133 3.495 20.701 1.00 98.19 99 ILE A N 1
ATOM 758 C CA . ILE A 1 99 ? -13.366 3.156 19.988 1.00 98.19 99 ILE A CA 1
ATOM 759 C C . ILE A 1 99 ? -14.526 3.067 20.977 1.00 98.19 99 ILE A C 1
ATOM 761 O O . ILE A 1 99 ? -14.388 2.526 22.070 1.00 98.19 99 ILE A O 1
ATOM 765 N N . HIS A 1 100 ? -15.681 3.566 20.576 1.00 97.56 100 HIS A N 1
ATOM 766 C CA . HIS A 1 100 ? -16.894 3.544 21.375 1.00 97.56 100 HIS A CA 1
ATOM 767 C C . HIS A 1 100 ? -18.059 3.044 20.537 1.00 97.56 100 HIS A C 1
ATOM 769 O O . HIS A 1 100 ? -18.079 3.217 19.312 1.00 97.56 100 HIS A O 1
ATOM 775 N N . ALA A 1 101 ? -19.034 2.421 21.186 1.00 96.75 101 ALA A N 1
ATOM 776 C CA . ALA A 1 101 ? -20.228 1.955 20.501 1.00 96.75 101 ALA A CA 1
ATOM 777 C C . ALA A 1 101 ? -21.427 1.884 21.442 1.00 96.75 101 ALA A C 1
ATOM 779 O O . ALA A 1 101 ? -21.334 1.388 22.562 1.00 96.75 101 ALA A O 1
ATOM 780 N N . ASP A 1 102 ? -22.587 2.280 20.925 1.00 93.88 102 ASP A N 1
ATOM 781 C CA . ASP A 1 102 ? -23.880 2.035 21.552 1.00 93.88 102 ASP A CA 1
ATOM 782 C C . ASP A 1 102 ? -24.762 1.173 20.629 1.00 93.88 102 ASP A C 1
ATOM 784 O O . ASP A 1 102 ? -24.320 0.566 19.643 1.00 93.88 102 ASP A O 1
ATOM 788 N N . PHE A 1 103 ? -26.053 1.077 20.940 1.00 95.00 103 PHE A N 1
ATOM 789 C CA . PHE A 1 103 ? -26.981 0.347 20.082 1.00 95.00 103 PHE A CA 1
ATOM 790 C C . PHE A 1 103 ? -27.246 1.028 18.731 1.00 95.00 103 PHE A C 1
ATOM 792 O O . PHE A 1 103 ? -27.850 0.390 17.871 1.00 95.00 103 PHE A O 1
ATOM 799 N N . ARG A 1 104 ? -26.833 2.276 18.514 1.00 94.69 104 ARG A N 1
ATOM 800 C CA . ARG A 1 104 ? -27.205 3.091 17.350 1.00 94.69 104 ARG A CA 1
ATOM 801 C C . ARG A 1 104 ? -26.023 3.406 16.439 1.00 94.69 104 ARG A C 1
ATOM 803 O O . ARG A 1 104 ? -26.205 3.407 15.225 1.00 94.69 104 ARG A O 1
ATOM 810 N N . HIS A 1 105 ? -24.843 3.655 16.994 1.00 96.69 105 HIS A N 1
ATOM 811 C CA . HIS A 1 105 ? -23.687 4.140 16.248 1.00 96.69 105 HIS A CA 1
ATOM 812 C C . HIS A 1 105 ? -22.350 3.746 16.889 1.00 96.69 105 HIS A C 1
ATOM 814 O O . HIS A 1 105 ? -22.284 3.310 18.038 1.00 96.69 105 HIS A O 1
ATOM 820 N N . VAL A 1 106 ? -21.285 3.898 16.100 1.00 98.50 106 VAL A N 1
ATOM 821 C CA . VAL A 1 106 ? -19.882 3.782 16.517 1.00 98.50 106 VAL A CA 1
ATOM 822 C C . VAL A 1 106 ? -19.254 5.167 16.419 1.00 98.50 106 VAL A C 1
ATOM 824 O O . VAL A 1 106 ? -19.534 5.897 15.467 1.00 98.50 106 VAL A O 1
ATOM 827 N N . TRP A 1 107 ? -18.402 5.521 17.376 1.00 98.50 107 TRP A N 1
ATOM 828 C CA . TRP A 1 107 ? -17.627 6.761 17.348 1.00 98.50 107 TRP A CA 1
ATOM 829 C C . TRP A 1 107 ? -16.255 6.559 17.987 1.00 98.50 107 TRP A C 1
ATOM 831 O O . TRP A 1 107 ? -15.939 5.482 18.497 1.00 98.50 107 TRP A O 1
ATOM 841 N N . PHE A 1 108 ? -15.432 7.602 17.947 1.00 98.62 108 PHE A N 1
ATOM 842 C CA . PHE A 1 108 ? -14.103 7.593 18.537 1.00 98.62 108 PHE A CA 1
ATOM 843 C C . PHE A 1 108 ? -13.878 8.815 19.424 1.00 98.62 108 PHE A C 1
ATOM 845 O O . PHE A 1 108 ? -14.463 9.876 19.204 1.00 98.62 108 PHE A O 1
ATOM 852 N N . THR A 1 109 ? -13.008 8.660 20.418 1.00 98.12 109 THR A N 1
ATOM 853 C CA . THR A 1 109 ? -12.422 9.767 21.183 1.00 98.12 109 THR A CA 1
ATOM 854 C C . THR A 1 109 ? -10.897 9.655 21.188 1.00 98.12 109 THR A C 1
ATOM 856 O O . THR A 1 109 ? -10.327 8.640 20.779 1.00 98.12 109 THR A O 1
ATOM 859 N N . GLY A 1 110 ? -10.216 10.702 21.649 1.00 97.75 110 GLY A N 1
ATOM 860 C CA . GLY A 1 110 ? -8.761 10.791 21.579 1.00 97.75 110 GLY A CA 1
ATOM 861 C C . GLY A 1 110 ? -8.312 11.326 20.224 1.00 97.75 110 GLY A C 1
ATOM 862 O O . GLY A 1 110 ? -8.900 12.280 19.723 1.00 97.75 110 GLY A O 1
ATOM 863 N N . PHE A 1 111 ? -7.234 10.763 19.680 1.00 98.50 111 PHE A N 1
ATOM 864 C CA . PHE A 1 111 ? -6.587 11.244 18.455 1.00 98.50 111 PHE A CA 1
ATOM 865 C C . PHE A 1 111 ? -6.201 12.732 18.487 1.00 98.50 111 PHE A C 1
ATOM 867 O O . PHE A 1 111 ? -6.156 13.401 17.468 1.00 98.50 111 PHE A O 1
ATOM 874 N N . GLY A 1 112 ? -5.943 13.272 19.683 1.00 97.38 112 GLY A N 1
ATOM 875 C CA . GLY A 1 112 ? -5.526 14.667 19.856 1.00 97.38 112 GLY A CA 1
ATOM 876 C C . GLY A 1 112 ? -4.018 14.880 19.718 1.00 97.38 112 GLY A C 1
ATOM 877 O O . GLY A 1 112 ? -3.584 16.005 19.494 1.00 97.38 112 GLY A O 1
ATOM 878 N N . THR A 1 113 ? -3.228 13.809 19.853 1.00 98.19 113 THR A N 1
ATOM 879 C CA . THR A 1 113 ? -1.762 13.842 19.801 1.00 98.19 113 THR A CA 1
ATOM 880 C C . THR A 1 113 ? -1.266 12.891 18.723 1.00 98.19 113 THR A C 1
ATOM 882 O O . THR A 1 113 ? -1.564 11.694 18.755 1.00 98.19 113 THR A O 1
ATOM 885 N N . HIS A 1 114 ? -0.470 13.418 17.799 1.00 98.75 114 HIS A N 1
ATOM 886 C CA . HIS A 1 114 ? 0.121 12.680 16.688 1.00 98.75 114 HIS A CA 1
ATOM 887 C C . HIS A 1 114 ? 1.631 12.596 16.904 1.00 98.75 114 HIS A C 1
ATOM 889 O O . HIS A 1 114 ? 2.321 13.610 16.941 1.00 98.75 114 HIS A O 1
ATOM 895 N N . THR A 1 115 ? 2.135 11.384 17.130 1.00 98.75 115 THR A N 1
ATOM 896 C CA . THR A 1 115 ? 3.541 11.116 17.450 1.00 98.75 115 THR A CA 1
ATOM 897 C C . THR A 1 115 ? 4.284 10.710 16.179 1.00 98.75 115 THR A C 1
ATOM 899 O O . THR A 1 115 ? 4.020 9.618 15.666 1.00 98.75 115 THR A O 1
ATOM 902 N N . PRO A 1 116 ? 5.213 11.537 15.665 1.00 98.75 116 PRO A N 1
ATOM 903 C CA . PRO A 1 116 ? 6.074 11.153 14.551 1.00 98.75 116 PRO A CA 1
ATOM 904 C C . PRO A 1 116 ? 6.933 9.954 14.951 1.00 98.75 116 PRO A C 1
ATOM 906 O O . PRO A 1 116 ? 7.606 10.003 15.981 1.00 98.75 116 PRO A O 1
ATOM 909 N N . LEU A 1 117 ? 6.927 8.892 14.149 1.00 98.88 117 LEU A N 1
ATOM 910 C CA . LEU A 1 117 ? 7.694 7.678 14.433 1.00 98.88 117 LEU A CA 1
ATOM 911 C C . LEU A 1 117 ? 8.934 7.571 13.555 1.00 98.88 117 LEU A C 1
ATOM 913 O O . LEU A 1 117 ? 10.035 7.403 14.070 1.00 98.88 117 LEU A O 1
ATOM 917 N N . LEU A 1 118 ? 8.754 7.640 12.234 1.00 98.88 118 LEU A N 1
ATOM 918 C CA . LEU A 1 118 ? 9.820 7.414 11.263 1.00 98.88 118 LEU A CA 1
ATOM 919 C C . LEU A 1 118 ? 9.729 8.432 10.125 1.00 98.88 118 LEU A C 1
ATOM 921 O O . LEU A 1 118 ? 8.646 8.758 9.635 1.00 98.88 118 LEU A O 1
ATOM 925 N N . ARG A 1 119 ? 10.899 8.904 9.704 1.00 98.75 119 ARG A N 1
ATOM 926 C CA . ARG A 1 119 ? 11.153 9.697 8.496 1.00 98.75 119 ARG A CA 1
ATOM 927 C C . ARG A 1 119 ? 12.263 8.979 7.735 1.00 98.75 119 ARG A C 1
ATOM 929 O O . ARG A 1 119 ? 13.122 8.426 8.419 1.00 98.75 119 ARG A O 1
ATOM 936 N N . PRO A 1 120 ? 12.282 8.972 6.395 1.00 98.75 120 PRO A N 1
ATOM 937 C CA . PRO A 1 120 ? 13.354 8.308 5.656 1.00 98.75 120 PRO A CA 1
ATOM 938 C C . PRO A 1 120 ? 14.726 8.855 6.075 1.00 98.75 120 PRO A C 1
ATOM 940 O O . PRO A 1 120 ? 14.873 10.052 6.330 1.00 98.75 120 PRO A O 1
ATOM 943 N N . ASP A 1 121 ? 15.716 7.971 6.181 1.00 98.75 121 ASP A N 1
ATOM 944 C CA . ASP A 1 121 ? 17.041 8.281 6.732 1.00 98.75 121 ASP A CA 1
ATOM 945 C C . ASP A 1 121 ? 18.087 8.632 5.665 1.00 98.75 121 ASP A C 1
ATOM 947 O O . ASP A 1 121 ? 19.158 9.139 5.995 1.00 98.75 121 ASP A O 1
ATOM 951 N N . GLY A 1 122 ? 17.795 8.364 4.392 1.00 98.69 122 GLY A N 1
ATOM 952 C CA . GLY A 1 122 ? 18.717 8.555 3.276 1.00 98.69 122 GLY A CA 1
ATOM 953 C C . GLY A 1 122 ? 19.857 7.543 3.232 1.00 98.69 122 GLY A C 1
ATOM 954 O O . GLY A 1 122 ? 20.773 7.712 2.426 1.00 98.69 122 GLY A O 1
ATOM 955 N N . VAL A 1 123 ? 19.795 6.498 4.063 1.00 98.69 123 VAL A N 1
ATOM 956 C CA . VAL A 1 123 ? 20.793 5.420 4.135 1.00 98.69 123 VAL A CA 1
ATOM 957 C C . VAL A 1 123 ? 20.169 4.084 3.750 1.00 98.69 123 VAL A C 1
ATOM 959 O O . VAL A 1 123 ? 20.690 3.400 2.874 1.00 98.69 123 VAL A O 1
ATOM 962 N N . TYR A 1 124 ? 19.042 3.719 4.361 1.00 98.75 124 TYR A N 1
ATOM 963 C CA . TYR A 1 124 ? 18.241 2.567 3.944 1.00 98.75 124 TYR A CA 1
ATOM 964 C C . TYR A 1 124 ? 17.044 2.993 3.095 1.00 98.75 124 TYR A C 1
ATOM 966 O O . TYR A 1 124 ? 16.712 2.321 2.117 1.00 98.75 124 TYR A O 1
ATOM 974 N N . TYR A 1 125 ? 16.423 4.119 3.451 1.00 98.94 125 TYR A N 1
ATOM 975 C CA . TYR A 1 125 ? 15.172 4.591 2.866 1.00 98.94 125 TYR A CA 1
ATOM 976 C C . TYR A 1 125 ? 15.353 5.980 2.256 1.00 98.94 125 TYR A C 1
ATOM 978 O O . TYR A 1 125 ? 15.807 6.903 2.934 1.00 98.94 125 TYR A O 1
ATOM 986 N N . GLN A 1 126 ? 15.012 6.118 0.974 1.00 98.8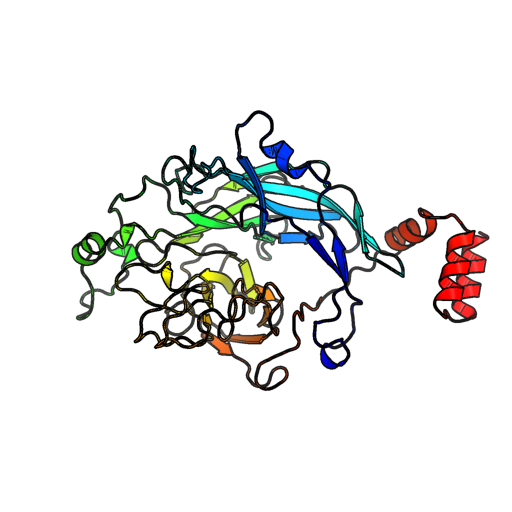8 126 GLN A N 1
ATOM 987 C CA . GLN A 1 126 ? 15.243 7.327 0.182 1.00 98.88 126 GLN A CA 1
ATOM 988 C C . GLN A 1 126 ? 14.497 8.549 0.734 1.00 98.88 126 GLN A C 1
ATOM 990 O O . GLN A 1 126 ? 13.334 8.451 1.119 1.00 98.88 126 GLN A O 1
ATOM 995 N N . THR A 1 127 ? 15.158 9.709 0.758 1.00 98.88 127 THR A N 1
ATOM 996 C CA . THR A 1 127 ? 14.558 10.973 1.220 1.00 98.88 127 THR A CA 1
ATOM 997 C C . THR A 1 127 ? 14.046 11.838 0.072 1.00 98.88 127 THR A C 1
ATOM 999 O O . THR A 1 127 ? 14.483 11.703 -1.070 1.00 98.88 127 THR A O 1
ATOM 1002 N N . GLY A 1 128 ? 13.216 12.832 0.407 1.00 98.44 128 GLY A N 1
ATOM 1003 C CA . GLY A 1 128 ? 12.807 13.881 -0.530 1.00 98.44 128 GLY A CA 1
ATOM 1004 C C . GLY A 1 128 ? 13.966 14.699 -1.111 1.00 98.44 128 GLY A C 1
ATOM 1005 O O . GLY A 1 128 ? 13.848 15.215 -2.216 1.00 98.44 128 GLY A O 1
ATOM 1006 N N . GLN A 1 129 ? 15.096 14.810 -0.401 1.00 98.50 129 GLN A N 1
ATOM 1007 C CA . GLN A 1 129 ? 16.303 15.471 -0.917 1.00 98.50 129 GLN A CA 1
ATOM 1008 C C . GLN A 1 129 ? 17.016 14.625 -1.977 1.00 98.50 129 GLN A C 1
ATOM 1010 O O . GLN A 1 129 ? 17.577 15.182 -2.913 1.00 98.50 129 GLN A O 1
ATOM 1015 N N . GLN A 1 130 ? 16.990 13.299 -1.831 1.00 98.75 130 GLN A N 1
ATOM 1016 C CA . GLN A 1 130 ? 17.575 12.365 -2.795 1.00 98.75 130 GLN A CA 1
ATOM 1017 C C . GLN A 1 130 ? 16.681 12.180 -4.029 1.00 98.75 130 GLN A C 1
ATOM 1019 O O . GLN A 1 130 ? 17.174 12.007 -5.143 1.00 98.75 130 GLN A O 1
ATOM 1024 N N . ASN A 1 131 ? 15.362 12.210 -3.835 1.00 98.75 131 ASN A N 1
ATOM 1025 C CA . ASN A 1 131 ? 14.356 12.087 -4.881 1.00 98.75 131 ASN A CA 1
ATOM 1026 C C . ASN A 1 131 ? 13.071 12.795 -4.443 1.00 98.75 131 ASN A C 1
ATOM 1028 O O . ASN A 1 131 ? 12.412 12.339 -3.517 1.00 98.75 131 ASN A O 1
ATOM 1032 N N . GLU A 1 132 ? 12.647 13.855 -5.132 1.00 98.50 132 GLU A N 1
ATOM 1033 C CA . GLU A 1 132 ? 11.395 14.544 -4.785 1.00 98.50 132 GLU A CA 1
ATOM 1034 C C . GLU A 1 132 ? 10.124 13.690 -4.980 1.00 98.50 132 GLU A C 1
ATOM 1036 O O . GLU A 1 132 ? 9.069 14.051 -4.463 1.00 98.50 132 GLU A O 1
ATOM 1041 N N . PHE A 1 133 ? 10.213 12.556 -5.688 1.00 98.44 133 PHE A N 1
ATOM 1042 C CA . PHE A 1 133 ? 9.114 11.601 -5.889 1.00 98.44 133 PHE A CA 1
ATOM 1043 C C . PHE A 1 133 ? 9.282 10.305 -5.083 1.00 98.44 133 PHE A C 1
ATOM 1045 O O . PHE A 1 133 ? 8.632 9.314 -5.399 1.00 98.44 133 PHE A O 1
ATOM 1052 N N . TYR A 1 134 ? 10.159 10.288 -4.075 1.00 98.69 134 TYR A N 1
ATOM 1053 C CA . TYR A 1 134 ? 10.335 9.127 -3.201 1.00 98.69 134 TYR A CA 1
ATOM 1054 C C . TYR A 1 134 ? 9.010 8.636 -2.597 1.00 98.69 134 TYR A C 1
ATOM 1056 O O . TYR A 1 134 ? 8.100 9.408 -2.275 1.00 98.69 134 TYR A O 1
ATOM 1064 N N . SER A 1 135 ? 8.962 7.336 -2.351 1.00 98.88 135 SER A N 1
ATOM 1065 C CA . SER A 1 135 ? 7.912 6.660 -1.612 1.00 98.88 135 SER A CA 1
ATOM 1066 C C . SER A 1 135 ? 8.380 6.346 -0.196 1.00 98.88 135 SER A C 1
ATOM 1068 O O . SER A 1 135 ? 9.477 5.830 0.014 1.00 98.88 135 SER A O 1
ATOM 1070 N N . PHE A 1 136 ? 7.547 6.682 0.791 1.00 98.94 136 PHE A N 1
ATOM 1071 C CA . PHE A 1 136 ? 7.740 6.329 2.197 1.00 98.94 136 PHE A CA 1
ATOM 1072 C C . PHE A 1 136 ? 6.386 6.346 2.921 1.00 98.94 136 PHE A C 1
ATOM 1074 O O . PHE A 1 136 ? 5.916 7.415 3.319 1.00 98.94 136 PHE A O 1
ATOM 1081 N N . ARG A 1 137 ? 5.703 5.199 3.022 1.00 98.94 137 ARG A N 1
ATOM 1082 C CA . ARG A 1 137 ? 4.297 5.158 3.475 1.00 98.94 137 ARG A CA 1
ATOM 1083 C C . ARG A 1 137 ? 3.810 3.777 3.923 1.00 98.94 137 ARG A C 1
ATOM 1085 O O . ARG A 1 137 ? 4.552 2.802 3.915 1.00 98.94 137 ARG A O 1
ATOM 1092 N N . ASP A 1 138 ? 2.544 3.716 4.322 1.00 98.94 138 ASP A N 1
ATOM 1093 C CA . ASP A 1 138 ? 1.762 2.498 4.564 1.00 98.94 138 ASP A CA 1
ATOM 1094 C C . ASP A 1 138 ? 2.280 1.585 5.694 1.00 98.94 138 ASP A C 1
ATOM 1096 O O . ASP A 1 138 ? 2.592 0.412 5.475 1.00 98.94 138 ASP A O 1
ATOM 1100 N N . PRO A 1 139 ? 2.348 2.085 6.942 1.00 98.94 139 PRO A N 1
ATOM 1101 C CA . PRO A 1 139 ? 2.822 1.303 8.077 1.00 98.94 139 PRO A CA 1
ATOM 1102 C 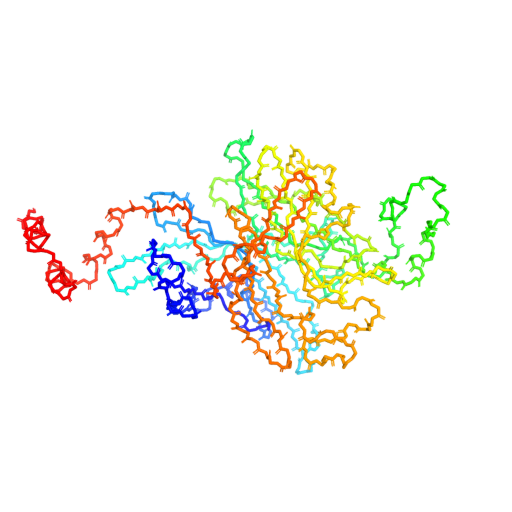C . PRO A 1 139 ? 1.858 0.167 8.460 1.00 98.94 139 PRO A C 1
ATOM 1104 O O . PRO A 1 139 ? 0.730 0.398 8.913 1.00 98.94 139 PRO A O 1
ATOM 1107 N N . PHE A 1 140 ? 2.345 -1.072 8.398 1.00 98.94 140 PHE A N 1
ATOM 1108 C CA . PHE A 1 140 ? 1.674 -2.267 8.911 1.00 98.94 140 PHE A CA 1
ATOM 1109 C C . PHE A 1 140 ? 2.462 -2.854 10.083 1.00 98.94 140 PHE A C 1
ATOM 1111 O O . PHE A 1 140 ? 3.573 -3.357 9.909 1.00 98.94 140 PHE A O 1
ATOM 1118 N N . THR A 1 141 ? 1.884 -2.808 11.288 1.00 98.75 141 THR A N 1
ATOM 1119 C CA . THR A 1 141 ? 2.522 -3.369 12.491 1.00 98.75 141 THR A CA 1
ATOM 1120 C C . THR A 1 141 ? 2.026 -4.771 12.810 1.00 98.75 141 THR A C 1
ATOM 1122 O O . THR A 1 141 ? 0.848 -5.084 12.638 1.00 98.75 141 THR A O 1
ATOM 1125 N N . PHE A 1 142 ? 2.913 -5.608 13.337 1.00 97.94 142 PHE A N 1
ATOM 1126 C CA . PHE A 1 142 ? 2.577 -6.947 13.806 1.00 97.94 142 PHE A CA 1
ATOM 1127 C C . PHE A 1 142 ? 3.533 -7.394 14.913 1.00 97.94 142 PHE A C 1
ATOM 1129 O O . PHE A 1 142 ? 4.640 -6.876 15.057 1.00 97.94 142 PHE A O 1
ATOM 1136 N N . GLU A 1 143 ? 3.084 -8.355 15.712 1.00 96.25 143 GLU A N 1
ATOM 1137 C CA . GLU A 1 143 ? 3.937 -9.072 16.657 1.00 96.25 143 GLU A CA 1
ATOM 1138 C C . GLU A 1 143 ? 4.425 -10.361 15.996 1.00 96.25 143 GLU A C 1
ATOM 1140 O O . GLU A 1 143 ? 3.634 -11.067 15.363 1.00 96.25 143 GLU A O 1
ATOM 1145 N N . ASP A 1 144 ? 5.716 -10.666 16.123 1.00 91.56 144 ASP A N 1
ATOM 1146 C CA . ASP A 1 144 ? 6.248 -11.927 15.615 1.00 91.56 144 ASP A CA 1
ATOM 1147 C C . ASP A 1 144 ? 5.799 -13.088 16.515 1.00 91.56 144 ASP A C 1
ATOM 1149 O O . ASP A 1 144 ? 6.191 -13.124 17.684 1.00 91.56 144 ASP A O 1
ATOM 1153 N N . PRO A 1 145 ? 5.046 -14.085 16.014 1.00 91.31 145 PRO A N 1
ATOM 1154 C CA . PRO A 1 145 ? 4.679 -15.238 16.831 1.00 91.31 145 PRO A CA 1
ATOM 1155 C C . PRO A 1 145 ? 5.887 -16.056 17.311 1.00 91.31 145 PRO A C 1
ATOM 1157 O O . PRO A 1 145 ? 5.752 -16.792 18.287 1.00 91.31 145 PRO A O 1
ATOM 1160 N N . GLN A 1 146 ? 7.052 -15.953 16.656 1.00 90.75 146 GLN A N 1
ATOM 1161 C CA . GLN A 1 146 ? 8.285 -16.609 17.113 1.00 90.75 146 GLN A CA 1
ATOM 1162 C C . GLN A 1 146 ? 9.040 -15.804 18.182 1.00 90.75 146 GLN A C 1
ATOM 1164 O O . GLN A 1 146 ? 9.837 -16.382 18.919 1.00 90.75 146 GLN A O 1
ATOM 1169 N N . HIS A 1 147 ? 8.756 -14.505 18.320 1.00 90.56 147 HIS A N 1
ATOM 1170 C CA . HIS A 1 147 ? 9.381 -13.620 19.306 1.00 90.56 147 HIS A CA 1
ATOM 1171 C C . HIS A 1 147 ? 8.312 -12.783 20.035 1.00 90.56 147 HIS A C 1
ATOM 1173 O O . HIS A 1 147 ? 8.221 -11.571 19.810 1.00 90.56 147 HIS A O 1
ATOM 1179 N N . PRO A 1 148 ? 7.493 -13.405 20.910 1.00 91.94 148 PRO A N 1
ATOM 1180 C CA . PRO A 1 148 ? 6.404 -12.716 21.599 1.00 91.94 148 PRO A CA 1
ATOM 1181 C C . PRO A 1 148 ? 6.866 -11.442 22.316 1.00 91.94 148 PRO A C 1
ATOM 1183 O O . PRO A 1 148 ? 7.923 -11.413 22.949 1.00 91.94 148 PRO A O 1
ATOM 1186 N N . GLY A 1 149 ? 6.062 -10.385 22.217 1.00 92.19 149 GLY A N 1
ATOM 1187 C CA . GLY A 1 149 ? 6.374 -9.053 22.744 1.00 92.19 149 GLY A CA 1
ATOM 1188 C C . GLY A 1 149 ? 7.268 -8.178 21.852 1.00 92.19 149 GLY A C 1
ATOM 1189 O O . GLY A 1 149 ? 7.285 -6.958 22.041 1.00 92.19 149 GLY A O 1
ATOM 1190 N N . VAL A 1 150 ? 7.959 -8.738 20.851 1.00 95.81 150 VAL A N 1
ATOM 1191 C CA . VAL A 1 150 ? 8.712 -7.949 19.863 1.00 95.81 150 VAL A CA 1
ATOM 1192 C C . VAL A 1 150 ? 7.788 -7.555 18.717 1.00 95.81 150 VAL A C 1
ATOM 1194 O O . VAL A 1 150 ? 7.167 -8.395 18.065 1.00 95.81 150 VAL A O 1
ATOM 1197 N N . ASN A 1 151 ? 7.698 -6.251 18.469 1.00 98.12 151 ASN A N 1
ATOM 1198 C CA . ASN A 1 151 ? 6.793 -5.690 17.479 1.00 98.12 151 ASN A CA 1
ATOM 1199 C C . ASN A 1 151 ? 7.575 -5.118 16.303 1.00 98.12 151 ASN A C 1
ATOM 1201 O O . ASN A 1 151 ? 8.509 -4.338 16.487 1.00 98.12 151 ASN A O 1
ATOM 1205 N N . TYR A 1 152 ? 7.157 -5.493 15.103 1.00 98.69 152 TYR A N 1
ATOM 1206 C CA . TYR A 1 152 ? 7.735 -5.041 13.849 1.00 98.69 152 TYR A CA 1
ATOM 1207 C C . TYR A 1 152 ? 6.732 -4.198 13.072 1.00 98.69 152 TYR A C 1
ATOM 1209 O O . TYR A 1 152 ? 5.521 -4.277 13.285 1.00 98.69 152 TYR A O 1
ATOM 1217 N N . MET A 1 153 ? 7.262 -3.387 12.166 1.00 98.94 153 MET A N 1
ATOM 1218 C CA . MET A 1 153 ? 6.512 -2.622 11.186 1.00 98.94 153 MET A CA 1
ATOM 1219 C C . MET A 1 153 ? 7.136 -2.863 9.821 1.00 98.94 153 MET A C 1
ATOM 1221 O O . MET A 1 153 ? 8.349 -2.717 9.679 1.00 98.94 153 MET A O 1
ATOM 1225 N N . VAL A 1 154 ? 6.315 -3.210 8.837 1.00 98.94 154 VAL A N 1
ATOM 1226 C CA . VAL A 1 154 ? 6.686 -3.103 7.421 1.00 98.94 154 VAL A CA 1
ATOM 1227 C C . VAL A 1 154 ? 6.013 -1.879 6.821 1.00 98.94 154 VAL A C 1
ATOM 1229 O O . VAL A 1 154 ? 4.959 -1.455 7.298 1.00 98.94 154 VAL A O 1
ATOM 1232 N N . PHE A 1 155 ? 6.659 -1.282 5.830 1.00 99.00 155 PHE A N 1
ATOM 1233 C CA . PHE A 1 155 ? 6.214 -0.060 5.164 1.00 99.00 155 PHE A CA 1
ATOM 1234 C C . PHE A 1 155 ? 6.854 0.017 3.776 1.00 99.00 155 PHE A C 1
ATOM 1236 O O . PHE A 1 155 ? 7.865 -0.639 3.521 1.00 99.00 155 PHE A O 1
ATOM 1243 N N . GLU A 1 156 ? 6.256 0.777 2.871 1.00 98.94 156 GLU A N 1
ATOM 1244 C CA . GLU A 1 156 ? 6.842 1.057 1.563 1.00 98.94 156 GLU A CA 1
ATOM 1245 C C . GLU A 1 156 ? 7.983 2.065 1.705 1.00 98.94 156 GLU A C 1
ATOM 1247 O O . GLU A 1 156 ? 7.840 3.069 2.408 1.00 98.94 156 GLU A O 1
ATOM 1252 N N . GLY A 1 157 ? 9.085 1.823 1.001 1.00 98.88 157 GLY A N 1
ATOM 1253 C CA . GLY A 1 157 ? 10.174 2.769 0.813 1.00 98.88 157 GLY A CA 1
ATOM 1254 C C . GLY A 1 157 ? 10.726 2.723 -0.614 1.00 98.88 157 GLY A C 1
ATOM 1255 O O . GLY A 1 157 ? 10.342 1.879 -1.424 1.00 98.88 157 GLY A O 1
ATOM 1256 N N . ASN A 1 158 ? 11.691 3.591 -0.905 1.00 98.94 158 ASN A N 1
ATOM 1257 C CA . ASN A 1 158 ? 12.620 3.400 -2.018 1.00 98.94 158 ASN A CA 1
ATOM 1258 C C . ASN A 1 158 ? 14.042 3.168 -1.502 1.00 98.94 158 ASN A C 1
ATOM 1260 O O . ASN A 1 158 ? 14.410 3.631 -0.415 1.00 98.94 158 ASN A O 1
ATOM 1264 N N . THR A 1 159 ? 14.855 2.469 -2.294 1.00 98.94 159 THR A N 1
ATOM 1265 C CA . THR A 1 159 ? 16.289 2.301 -2.029 1.00 98.94 159 THR A CA 1
ATOM 1266 C C . THR A 1 159 ? 16.961 3.669 -1.984 1.00 98.94 159 THR A C 1
ATOM 1268 O O . THR A 1 159 ? 16.847 4.461 -2.919 1.00 98.94 159 THR A O 1
ATOM 1271 N N . ALA A 1 160 ? 17.648 3.954 -0.877 1.00 98.75 160 ALA A N 1
ATOM 1272 C CA . ALA A 1 160 ? 18.299 5.238 -0.662 1.00 98.75 160 ALA A CA 1
ATOM 1273 C C . ALA A 1 160 ? 19.401 5.548 -1.689 1.00 98.75 160 ALA A C 1
ATOM 1275 O O . ALA A 1 160 ? 20.026 4.655 -2.266 1.00 98.75 160 ALA A O 1
ATOM 1276 N N . GLY A 1 161 ? 19.663 6.843 -1.861 1.00 98.38 161 GLY A N 1
ATOM 1277 C CA . GLY A 1 161 ? 20.626 7.382 -2.818 1.00 98.38 161 GLY A CA 1
ATOM 1278 C C . GLY A 1 161 ? 19.969 8.299 -3.844 1.00 98.38 161 GLY A C 1
ATOM 1279 O O . GLY A 1 161 ? 18.750 8.275 -4.029 1.00 98.38 161 GLY A O 1
ATOM 1280 N N . ASP A 1 162 ? 20.788 9.121 -4.496 1.00 98.69 162 ASP A N 1
ATOM 1281 C CA . ASP A 1 162 ? 20.307 10.163 -5.400 1.00 98.69 162 ASP A CA 1
ATOM 1282 C C . ASP A 1 162 ? 19.597 9.565 -6.615 1.00 98.69 162 ASP A C 1
ATOM 1284 O O . ASP A 1 162 ? 20.069 8.607 -7.252 1.00 98.69 162 ASP A O 1
ATOM 1288 N N . ARG A 1 163 ? 18.445 10.149 -6.949 1.00 98.62 163 ARG A N 1
ATOM 1289 C CA . ARG A 1 163 ? 17.656 9.748 -8.106 1.00 98.62 163 ARG A CA 1
ATOM 1290 C C . ARG A 1 163 ? 18.491 9.820 -9.378 1.00 98.62 163 ARG A C 1
ATOM 1292 O O . ARG A 1 163 ? 19.191 10.792 -9.632 1.00 98.62 163 ARG A O 1
ATOM 1299 N N . GLY A 1 164 ? 18.339 8.803 -10.218 1.00 98.31 164 GLY A N 1
ATOM 1300 C CA . GLY A 1 164 ? 19.010 8.742 -11.509 1.00 98.31 164 GLY A CA 1
ATOM 1301 C C . GLY A 1 164 ? 20.442 8.217 -11.437 1.00 98.31 164 GLY A C 1
ATOM 1302 O O . GLY A 1 164 ? 21.101 8.130 -12.465 1.00 98.31 164 GLY A O 1
ATOM 1303 N N . THR A 1 165 ? 20.926 7.827 -10.254 1.00 98.56 165 THR A N 1
ATOM 1304 C CA . THR A 1 165 ? 22.207 7.123 -10.133 1.00 98.56 165 THR A CA 1
ATOM 1305 C C . THR A 1 165 ? 22.076 5.705 -10.719 1.00 98.56 165 THR A C 1
ATOM 1307 O O . THR A 1 165 ? 21.281 4.918 -10.184 1.00 98.56 165 THR A O 1
ATOM 1310 N N . PRO A 1 166 ? 22.847 5.336 -11.763 1.00 98.19 166 PRO A N 1
ATOM 1311 C CA . PRO A 1 166 ? 22.776 4.025 -12.410 1.00 98.19 166 PRO A CA 1
ATOM 1312 C C . PRO A 1 166 ? 23.585 2.983 -11.622 1.00 98.19 166 PRO A C 1
ATOM 1314 O O . PRO A 1 166 ? 24.693 2.617 -11.999 1.00 98.19 166 PRO A O 1
ATOM 1317 N N . ASN A 1 167 ? 23.056 2.547 -10.475 1.00 98.44 167 ASN A N 1
ATOM 1318 C CA . ASN A 1 167 ? 23.745 1.657 -9.529 1.00 98.44 167 ASN A CA 1
ATOM 1319 C C . ASN A 1 167 ? 23.019 0.328 -9.257 1.00 98.44 167 ASN A C 1
ATOM 1321 O O . ASN A 1 167 ? 23.256 -0.276 -8.212 1.00 98.44 167 ASN A O 1
ATOM 1325 N N . CYS A 1 168 ? 22.152 -0.126 -10.168 1.00 98.75 168 CYS A N 1
ATOM 1326 C CA . CYS A 1 168 ? 21.727 -1.527 -10.155 1.00 98.75 168 CYS A CA 1
ATOM 1327 C C . CYS A 1 168 ? 22.940 -2.440 -10.395 1.00 98.75 168 CYS A C 1
ATOM 1329 O O . CYS A 1 168 ? 23.974 -2.016 -10.918 1.00 98.75 168 CYS A O 1
ATOM 1331 N N . THR A 1 169 ? 22.812 -3.696 -9.996 1.00 98.88 169 THR A N 1
ATOM 1332 C CA . THR A 1 169 ? 23.876 -4.698 -10.015 1.00 98.88 169 THR A CA 1
ATOM 1333 C C . THR A 1 169 ? 23.392 -5.995 -10.656 1.00 98.88 169 THR A C 1
ATOM 1335 O O . THR A 1 169 ? 22.195 -6.219 -10.809 1.00 98.88 169 THR A O 1
ATOM 1338 N N . GLU A 1 170 ? 24.319 -6.906 -10.961 1.00 98.69 170 GLU A N 1
ATOM 1339 C CA . GLU A 1 170 ? 23.987 -8.259 -11.443 1.00 98.69 170 GLU A CA 1
ATOM 1340 C C . GLU A 1 170 ? 23.064 -9.031 -10.479 1.00 98.69 170 GLU A C 1
ATOM 1342 O O . GLU A 1 170 ? 22.302 -9.898 -10.899 1.00 98.69 170 GLU A O 1
ATOM 1347 N N . ALA A 1 171 ? 23.100 -8.710 -9.179 1.00 98.75 171 ALA A N 1
ATOM 1348 C CA . ALA A 1 171 ? 22.208 -9.314 -8.194 1.00 98.75 171 ALA A CA 1
ATOM 1349 C C . ALA A 1 171 ? 20.761 -8.806 -8.311 1.00 98.75 171 ALA A C 1
ATOM 1351 O O . ALA A 1 171 ? 19.844 -9.563 -8.009 1.00 98.75 171 ALA A O 1
ATOM 1352 N N . ASP A 1 172 ? 20.561 -7.559 -8.755 1.00 98.81 172 ASP A N 1
ATOM 1353 C CA . ASP A 1 172 ? 19.227 -7.003 -9.007 1.00 98.81 172 ASP A CA 1
ATOM 1354 C C . ASP A 1 172 ? 18.607 -7.612 -10.279 1.00 98.81 172 ASP A C 1
ATOM 1356 O O . ASP A 1 172 ? 17.403 -7.849 -10.319 1.00 98.81 172 ASP A O 1
ATOM 1360 N N . LEU A 1 173 ? 19.433 -7.935 -11.286 1.00 98.81 173 LEU A N 1
ATOM 1361 C CA . LEU A 1 173 ? 19.011 -8.683 -12.479 1.00 98.81 173 LEU A CA 1
ATOM 1362 C C . LEU A 1 173 ? 18.697 -10.151 -12.145 1.00 98.81 173 LEU A C 1
ATOM 1364 O O . LEU A 1 173 ? 17.703 -10.707 -12.605 1.00 98.81 173 LEU A O 1
ATOM 1368 N N . GLY A 1 174 ? 19.550 -10.799 -11.347 1.00 98.50 174 GLY A N 1
ATOM 1369 C CA . GLY A 1 174 ? 19.280 -12.131 -10.801 1.00 98.50 174 GLY A CA 1
ATOM 1370 C C . GLY A 1 174 ? 19.299 -13.280 -11.818 1.00 98.50 174 GLY A C 1
ATOM 1371 O O . GLY A 1 174 ? 18.822 -14.376 -11.506 1.00 98.50 174 GLY A O 1
ATOM 1372 N N . TYR A 1 175 ? 19.856 -13.077 -13.018 1.00 98.69 175 TYR A N 1
ATOM 1373 C CA . TYR A 1 175 ? 19.980 -14.136 -14.019 1.00 98.69 175 TYR A CA 1
ATOM 1374 C C . TYR A 1 175 ? 20.878 -15.278 -13.534 1.00 98.69 175 TYR A C 1
ATOM 1376 O O . TYR A 1 175 ? 21.910 -15.090 -12.883 1.00 98.69 175 TYR A O 1
ATOM 1384 N N . ARG A 1 176 ? 20.502 -16.510 -13.887 1.00 98.38 176 ARG A N 1
ATOM 1385 C CA . ARG A 1 176 ? 21.353 -17.674 -13.630 1.00 98.38 176 ARG A CA 1
ATOM 1386 C C . ARG A 1 176 ? 22.584 -17.622 -14.541 1.00 98.38 176 ARG A C 1
ATOM 1388 O O . ARG A 1 176 ? 22.476 -17.167 -15.680 1.00 98.38 176 ARG A O 1
ATOM 1395 N N . PRO A 1 177 ? 23.735 -18.159 -14.096 1.00 97.81 177 PRO A N 1
ATOM 1396 C CA . PRO A 1 177 ? 24.907 -18.252 -14.954 1.00 97.81 177 PRO A CA 1
ATOM 1397 C C . PRO A 1 177 ? 24.576 -18.934 -16.287 1.00 97.81 177 PRO A C 1
ATOM 1399 O O . PRO A 1 177 ? 23.977 -20.013 -16.298 1.00 97.81 177 PRO A O 1
ATOM 1402 N N . ASN A 1 178 ? 25.011 -18.310 -17.385 1.00 96.94 178 ASN A N 1
ATOM 1403 C CA . ASN A 1 178 ? 24.916 -18.830 -18.751 1.00 96.94 178 ASN A CA 1
ATOM 1404 C C . ASN A 1 178 ? 23.479 -18.955 -19.293 1.00 96.94 178 ASN A C 1
ATOM 1406 O O . ASN A 1 178 ? 23.251 -19.741 -20.216 1.00 96.94 178 ASN A O 1
ATOM 1410 N N . ASP A 1 179 ? 22.521 -18.208 -18.741 1.00 98.44 179 ASP A N 1
ATOM 1411 C CA . ASP A 1 179 ? 21.187 -18.117 -19.330 1.00 98.44 179 ASP A CA 1
ATOM 1412 C C . ASP A 1 179 ? 21.276 -17.454 -20.724 1.00 98.44 179 ASP A C 1
ATOM 1414 O O . ASP A 1 179 ? 21.774 -16.332 -20.832 1.00 98.44 179 ASP A O 1
ATOM 1418 N N . PRO A 1 180 ? 20.843 -18.130 -21.809 1.00 98.19 180 PRO A N 1
ATOM 1419 C CA . PRO A 1 180 ? 20.927 -17.590 -23.168 1.00 98.19 180 PRO A CA 1
ATOM 1420 C C . PRO A 1 180 ? 20.002 -16.389 -23.411 1.00 98.19 180 PRO A C 1
ATOM 1422 O O . PRO A 1 180 ? 20.094 -15.767 -24.469 1.00 98.19 180 PRO A O 1
ATOM 1425 N N . HIS A 1 181 ? 19.105 -16.092 -22.470 1.00 98.25 181 HIS A N 1
ATOM 1426 C CA . HIS A 1 181 ? 18.170 -14.974 -22.517 1.00 98.25 181 HIS A CA 1
ATOM 1427 C C . HIS A 1 181 ? 18.465 -13.911 -21.451 1.00 98.25 181 HIS A C 1
ATOM 1429 O O . HIS A 1 181 ? 17.645 -13.017 -21.268 1.00 98.25 181 HIS A O 1
ATOM 1435 N N . ALA A 1 182 ? 19.602 -14.002 -20.750 1.00 98.50 182 ALA A N 1
ATOM 1436 C CA . ALA A 1 182 ? 20.010 -12.970 -19.807 1.00 98.50 182 ALA A CA 1
ATOM 1437 C C . ALA A 1 182 ? 20.255 -11.638 -20.523 1.00 98.50 182 ALA A C 1
ATOM 1439 O O . ALA A 1 182 ? 20.998 -11.578 -21.505 1.00 98.50 182 ALA A O 1
ATOM 1440 N N . GLU A 1 183 ? 19.672 -10.575 -19.981 1.00 98.69 183 GLU A N 1
ATOM 1441 C CA . GLU A 1 183 ? 20.075 -9.207 -20.291 1.00 98.69 183 GLU A CA 1
ATOM 1442 C C . GLU A 1 183 ? 21.403 -8.903 -19.596 1.00 98.69 183 GLU A C 1
ATOM 1444 O O . GLU A 1 183 ? 21.718 -9.449 -18.533 1.00 98.69 183 GLU A O 1
ATOM 1449 N N . THR A 1 184 ? 22.188 -8.005 -20.178 1.00 98.62 184 THR A N 1
ATOM 1450 C CA . THR A 1 184 ? 23.389 -7.488 -19.524 1.00 98.62 184 THR A CA 1
ATOM 1451 C C . THR A 1 184 ? 23.043 -6.325 -18.600 1.00 98.62 184 THR A C 1
ATOM 1453 O O . THR A 1 184 ? 22.130 -5.541 -18.869 1.00 98.62 184 THR A O 1
ATOM 1456 N N . LEU A 1 185 ? 23.835 -6.137 -17.539 1.00 98.75 185 LEU A N 1
ATOM 1457 C CA . LEU A 1 185 ? 23.676 -4.983 -16.655 1.00 98.75 185 LEU A CA 1
ATOM 1458 C C . LEU A 1 185 ? 23.705 -3.649 -17.420 1.00 98.75 185 LEU A C 1
ATOM 1460 O O . LEU A 1 185 ? 22.936 -2.747 -17.102 1.00 98.75 185 LEU A O 1
ATOM 1464 N N . GLN A 1 186 ? 24.560 -3.518 -18.438 1.00 98.75 186 GLN A N 1
ATOM 1465 C CA . GLN A 1 186 ? 24.663 -2.277 -19.206 1.00 98.75 186 GLN A CA 1
ATOM 1466 C C . GLN A 1 186 ? 23.390 -1.987 -20.011 1.00 98.75 186 GLN A C 1
ATOM 1468 O O . GLN A 1 186 ? 22.935 -0.849 -19.998 1.00 98.75 186 GLN A O 1
ATOM 1473 N N . GLU A 1 187 ? 22.783 -2.993 -20.650 1.00 98.75 187 GLU A N 1
ATOM 1474 C CA . GLU A 1 187 ? 21.511 -2.827 -21.375 1.00 98.75 187 GLU A CA 1
ATOM 1475 C C . GLU A 1 187 ? 20.392 -2.363 -20.436 1.00 98.75 187 GLU A C 1
ATOM 1477 O O . GLU A 1 187 ? 19.666 -1.415 -20.746 1.00 98.75 187 GLU A O 1
ATOM 1482 N N . VAL A 1 188 ? 20.299 -2.974 -19.250 1.00 98.88 188 VAL A N 1
ATOM 1483 C CA . VAL A 1 188 ? 19.306 -2.597 -18.236 1.00 98.88 188 VAL A CA 1
ATOM 1484 C C . VAL A 1 188 ? 19.550 -1.175 -17.731 1.00 98.88 188 VAL A C 1
ATOM 1486 O O . VAL A 1 188 ? 18.605 -0.393 -17.621 1.00 98.88 188 VAL A O 1
ATOM 1489 N N . LEU A 1 189 ? 20.802 -0.788 -17.468 1.00 98.75 189 LEU A N 1
ATOM 1490 C CA . LEU A 1 189 ? 21.118 0.582 -17.065 1.00 98.75 189 LEU A CA 1
ATOM 1491 C C . LEU A 1 189 ? 20.793 1.586 -18.182 1.00 98.75 189 LEU A C 1
ATOM 1493 O O . LEU A 1 189 ? 20.120 2.577 -17.916 1.00 98.75 189 LEU A O 1
ATOM 1497 N N . ASP A 1 190 ? 21.186 1.319 -19.427 1.00 98.75 190 ASP A N 1
ATOM 1498 C CA . ASP A 1 190 ? 20.948 2.215 -20.568 1.00 98.75 190 ASP A CA 1
ATOM 1499 C C . ASP A 1 190 ? 19.453 2.397 -20.880 1.00 98.75 190 ASP A C 1
ATOM 1501 O O . ASP A 1 190 ? 19.051 3.448 -21.386 1.00 98.75 190 ASP A O 1
ATOM 1505 N N . SER A 1 191 ? 18.609 1.423 -20.521 1.00 98.81 191 SER A N 1
ATOM 1506 C CA . SER A 1 191 ? 17.148 1.526 -20.645 1.00 98.81 191 SER A CA 1
ATOM 1507 C C . SER A 1 191 ? 16.512 2.563 -19.704 1.00 98.81 191 SER A C 1
ATOM 1509 O O . SER A 1 191 ? 15.370 2.976 -19.916 1.00 98.81 191 SER A O 1
ATOM 1511 N N . GLY A 1 192 ? 17.230 2.984 -18.655 1.00 98.75 192 GLY A N 1
ATOM 1512 C CA . GLY A 1 192 ? 16.707 3.849 -17.597 1.00 98.75 192 GLY A CA 1
ATOM 1513 C C . GLY A 1 192 ? 16.014 3.107 -16.448 1.00 98.75 192 GLY A C 1
ATOM 1514 O O . GLY A 1 192 ? 15.498 3.763 -15.544 1.00 98.75 192 GLY A O 1
ATOM 1515 N N . ALA A 1 193 ? 16.041 1.769 -16.417 1.00 98.88 193 ALA A N 1
ATOM 1516 C CA . ALA A 1 193 ? 15.436 0.952 -15.355 1.00 98.88 193 ALA A CA 1
ATOM 1517 C C . ALA A 1 193 ? 15.878 1.348 -13.931 1.00 98.88 193 ALA A C 1
ATOM 1519 O O . ALA A 1 193 ? 15.141 1.171 -12.965 1.00 98.88 193 ALA A O 1
ATOM 1520 N N . TYR A 1 194 ? 17.060 1.956 -13.778 1.00 98.69 194 TYR A N 1
ATOM 1521 C CA . TYR A 1 194 ? 17.564 2.447 -12.491 1.00 98.69 194 TYR A CA 1
ATOM 1522 C C . TYR A 1 194 ? 16.742 3.599 -11.881 1.00 98.69 194 TYR A C 1
ATOM 1524 O O . TYR A 1 194 ? 17.048 4.036 -10.768 1.00 98.69 194 TYR A O 1
ATOM 1532 N N . TYR A 1 195 ? 15.728 4.127 -12.571 1.00 98.88 195 TYR A N 1
ATOM 1533 C CA . TYR A 1 195 ? 14.753 5.027 -11.955 1.00 98.88 195 TYR A CA 1
ATOM 1534 C C . TYR A 1 195 ? 13.741 4.294 -11.067 1.00 98.88 195 TYR A C 1
ATOM 1536 O O . TYR A 1 195 ? 13.177 4.937 -10.190 1.00 98.88 195 TYR A O 1
ATOM 1544 N N . GLN A 1 196 ? 13.546 2.987 -11.257 1.00 98.94 196 GLN A N 1
ATOM 1545 C CA . GLN A 1 196 ? 12.627 2.155 -10.483 1.00 98.94 196 GLN A CA 1
ATOM 1546 C C . GLN A 1 196 ? 13.375 1.472 -9.336 1.00 98.94 196 GLN A C 1
ATOM 1548 O O . GLN A 1 196 ? 14.226 0.608 -9.568 1.00 98.94 196 GLN A O 1
ATOM 1553 N N . LYS A 1 197 ? 13.103 1.882 -8.092 1.00 98.94 197 LYS A N 1
ATOM 1554 C CA . LYS A 1 197 ? 13.875 1.441 -6.917 1.00 98.94 197 LYS A CA 1
ATOM 1555 C C . LYS A 1 197 ? 13.012 1.200 -5.685 1.00 98.94 197 LYS A C 1
ATOM 1557 O O . LYS A 1 197 ? 13.324 1.710 -4.606 1.00 98.94 197 LYS A O 1
ATOM 1562 N N . ALA A 1 198 ? 11.913 0.460 -5.807 1.00 98.94 198 ALA A N 1
ATOM 1563 C CA . ALA A 1 198 ? 11.079 0.136 -4.650 1.00 98.94 198 ALA A CA 1
ATOM 1564 C C . ALA A 1 198 ? 11.839 -0.696 -3.609 1.00 98.94 198 ALA A C 1
ATOM 1566 O O . ALA A 1 198 ? 12.694 -1.525 -3.944 1.00 98.94 198 ALA A O 1
ATOM 1567 N N . ASN A 1 199 ? 11.484 -0.530 -2.338 1.00 98.94 199 ASN A N 1
ATOM 1568 C CA . ASN A 1 199 ? 11.795 -1.496 -1.301 1.00 98.94 199 ASN A CA 1
ATOM 1569 C C . ASN A 1 199 ? 10.655 -1.635 -0.280 1.00 98.94 199 ASN A C 1
ATOM 1571 O O . ASN A 1 199 ? 9.810 -0.758 -0.104 1.00 98.94 199 ASN A O 1
ATOM 1575 N N . ILE A 1 200 ? 10.647 -2.770 0.413 1.00 99.00 200 ILE A N 1
ATOM 1576 C CA . ILE A 1 200 ? 9.777 -3.010 1.563 1.00 99.00 200 ILE A CA 1
ATOM 1577 C C . ILE A 1 200 ? 10.632 -2.873 2.808 1.00 99.00 200 ILE A C 1
ATOM 1579 O O . ILE A 1 200 ? 11.512 -3.696 3.072 1.00 99.00 200 ILE A O 1
ATOM 1583 N N . GLY A 1 201 ? 10.375 -1.823 3.572 1.00 98.88 201 GLY A N 1
ATOM 1584 C CA . GLY A 1 201 ? 11.095 -1.516 4.789 1.00 98.88 201 GLY A CA 1
ATOM 1585 C C . GLY A 1 201 ? 10.723 -2.394 5.970 1.00 98.88 201 GLY A C 1
ATOM 1586 O O . GLY A 1 201 ? 9.688 -3.061 6.002 1.00 98.88 201 GLY A O 1
ATOM 1587 N N . LEU A 1 202 ? 11.602 -2.371 6.968 1.00 98.94 202 LEU A N 1
ATOM 1588 C CA . LEU A 1 202 ? 11.386 -2.974 8.272 1.00 98.94 202 LEU A CA 1
ATOM 1589 C C . LEU A 1 202 ? 11.808 -1.998 9.368 1.00 98.94 202 LEU A C 1
ATOM 1591 O O . LEU A 1 202 ? 12.896 -1.423 9.330 1.00 98.94 202 LEU A O 1
ATOM 1595 N N . ALA A 1 203 ? 10.981 -1.877 10.395 1.00 98.88 203 ALA A N 1
ATOM 1596 C CA . ALA A 1 203 ? 11.339 -1.252 11.657 1.00 98.88 203 ALA A CA 1
ATOM 1597 C C . ALA A 1 203 ? 10.926 -2.144 12.830 1.00 98.88 203 ALA A C 1
ATOM 1599 O O . ALA A 1 203 ? 10.051 -3.002 12.703 1.00 98.88 203 ALA A O 1
ATOM 1600 N N . VAL A 1 204 ? 11.565 -1.938 13.977 1.00 98.69 204 VAL A N 1
ATOM 1601 C CA . VAL A 1 204 ? 11.262 -2.634 15.233 1.00 98.69 204 VAL A CA 1
ATOM 1602 C C . VAL A 1 204 ? 10.906 -1.618 16.313 1.00 98.69 204 VAL A C 1
ATOM 1604 O O . VAL A 1 204 ? 11.527 -0.556 16.397 1.00 98.69 204 VAL A O 1
ATOM 1607 N N . ALA A 1 205 ? 9.888 -1.923 17.113 1.00 98.50 205 ALA A N 1
ATOM 1608 C CA . ALA A 1 205 ? 9.477 -1.081 18.224 1.00 98.50 205 ALA A CA 1
ATOM 1609 C C . ALA A 1 205 ? 10.513 -1.152 19.353 1.00 98.50 205 ALA A C 1
ATOM 1611 O O . ALA A 1 205 ? 10.969 -2.230 19.733 1.00 98.50 205 ALA A O 1
ATOM 1612 N N . GLU A 1 206 ? 10.849 -0.002 19.927 1.00 98.12 206 GLU A N 1
ATOM 1613 C CA . GLU A 1 206 ? 11.797 0.109 21.043 1.00 98.12 206 GLU A CA 1
ATOM 1614 C C . GLU A 1 206 ? 11.095 0.089 22.410 1.00 98.12 206 GLU A C 1
ATOM 1616 O O . GLU A 1 206 ? 11.745 0.041 23.454 1.00 98.12 206 GLU A O 1
ATOM 1621 N N . ASN A 1 207 ? 9.759 0.154 22.427 1.00 96.44 207 ASN A N 1
ATOM 1622 C CA . ASN A 1 207 ? 8.954 0.150 23.642 1.00 96.44 207 ASN A CA 1
ATOM 1623 C C . ASN A 1 207 ? 7.576 -0.507 23.442 1.00 96.44 207 ASN A C 1
ATOM 1625 O O . ASN A 1 207 ? 7.071 -0.632 22.329 1.00 96.44 207 ASN A O 1
ATOM 1629 N N . GLY A 1 208 ? 6.939 -0.900 24.551 1.00 93.25 208 GLY A N 1
ATOM 1630 C CA . GLY A 1 208 ? 5.631 -1.569 24.532 1.00 93.25 208 GLY A CA 1
ATOM 1631 C C . GLY A 1 208 ? 4.447 -0.673 24.139 1.00 93.25 208 GLY A C 1
ATOM 1632 O O . GLY A 1 208 ? 3.396 -1.188 23.774 1.00 93.25 208 GLY A O 1
ATOM 1633 N N . SER A 1 209 ? 4.598 0.656 24.182 1.00 94.56 209 SER A N 1
ATOM 1634 C CA . SER A 1 209 ? 3.578 1.603 23.699 1.00 94.56 209 SER A CA 1
ATOM 1635 C C . SER A 1 209 ? 3.592 1.783 22.181 1.00 94.56 209 SER A C 1
ATOM 1637 O O . SER A 1 209 ? 2.709 2.453 21.645 1.00 94.56 209 SER A O 1
ATOM 1639 N N . LEU A 1 210 ? 4.583 1.200 21.494 1.00 97.75 210 LEU A N 1
ATOM 1640 C CA . LEU A 1 210 ? 4.774 1.310 20.047 1.00 97.75 210 LEU A CA 1
ATOM 1641 C C . LEU A 1 210 ? 4.954 2.762 19.572 1.00 97.75 210 LEU A C 1
ATOM 1643 O O . LEU A 1 210 ? 4.622 3.089 18.436 1.00 97.75 210 LEU A O 1
ATOM 1647 N N . SER A 1 211 ? 5.478 3.626 20.444 1.00 97.88 211 SER A N 1
ATOM 1648 C CA . SER A 1 211 ? 5.657 5.062 20.182 1.00 97.88 211 SER A CA 1
ATOM 1649 C C . SER A 1 211 ? 7.091 5.445 19.830 1.00 97.88 211 SER A C 1
ATOM 1651 O O . SER A 1 211 ? 7.385 6.616 19.606 1.00 97.88 211 SER A O 1
ATOM 1653 N N . LYS A 1 212 ? 7.998 4.464 19.802 1.00 98.50 212 LYS A N 1
ATOM 1654 C CA . LYS A 1 212 ? 9.394 4.617 19.389 1.00 98.50 212 LYS A CA 1
ATOM 1655 C C . LYS A 1 212 ? 9.794 3.433 18.528 1.00 98.50 212 LYS A C 1
ATOM 1657 O O . LYS A 1 212 ? 9.509 2.291 18.891 1.00 98.50 212 LYS A O 1
ATOM 1662 N N . TRP A 1 213 ? 10.431 3.721 17.403 1.00 98.88 213 TRP A N 1
ATOM 1663 C CA . TRP A 1 213 ? 10.783 2.737 16.393 1.00 98.88 213 TRP A CA 1
ATOM 1664 C C . TRP A 1 213 ? 12.190 2.990 15.886 1.00 98.88 213 TRP A C 1
ATOM 1666 O O . TRP A 1 213 ? 12.623 4.133 15.757 1.00 98.88 213 TRP A O 1
ATOM 1676 N N . LYS A 1 214 ? 12.868 1.903 15.535 1.00 98.75 214 LYS A N 1
ATOM 1677 C CA . LYS A 1 214 ? 14.179 1.935 14.905 1.00 98.75 214 LYS A CA 1
ATOM 1678 C C . LYS A 1 214 ? 14.114 1.243 13.552 1.00 98.75 214 LYS A C 1
ATOM 1680 O O . LYS A 1 214 ? 13.617 0.119 13.460 1.00 98.75 214 LYS A O 1
ATOM 1685 N N . PHE A 1 215 ? 14.662 1.888 12.525 1.00 98.94 215 PHE A N 1
ATOM 1686 C CA . PHE A 1 215 ? 14.856 1.254 11.228 1.00 98.94 215 PHE A CA 1
ATOM 1687 C C . PHE A 1 215 ? 15.772 0.035 11.315 1.00 98.94 215 PHE A C 1
ATOM 1689 O O . PHE A 1 215 ? 16.790 0.020 12.012 1.00 98.94 215 PHE A O 1
ATOM 1696 N N . LEU A 1 216 ? 15.416 -0.973 10.536 1.00 98.81 216 LEU A N 1
ATOM 1697 C CA . LEU A 1 216 ? 16.264 -2.086 10.144 1.00 98.81 216 LEU A CA 1
ATOM 1698 C C . LEU A 1 216 ? 16.475 -1.997 8.619 1.00 98.81 216 LEU A C 1
ATOM 1700 O O . LEU A 1 216 ? 15.747 -1.253 7.960 1.00 98.81 216 LEU A O 1
ATOM 1704 N N . PRO A 1 217 ? 17.436 -2.737 8.035 1.00 98.81 217 PRO A N 1
ATOM 1705 C CA . PRO A 1 217 ? 17.577 -2.812 6.578 1.00 98.81 217 PRO A CA 1
ATOM 1706 C C . PRO A 1 217 ? 16.265 -3.242 5.885 1.00 98.81 217 PRO A C 1
ATOM 1708 O O . PRO A 1 217 ? 15.468 -3.948 6.511 1.00 98.81 217 PRO A O 1
ATOM 1711 N N . PRO A 1 218 ? 16.023 -2.894 4.611 1.00 98.88 218 PRO A N 1
ATOM 1712 C CA . PRO A 1 218 ? 14.816 -3.322 3.898 1.00 98.88 218 PRO A CA 1
ATOM 1713 C C . PRO A 1 218 ? 14.736 -4.853 3.790 1.00 98.88 218 PRO A C 1
ATOM 1715 O O . PRO A 1 218 ? 15.761 -5.534 3.769 1.00 98.88 218 PRO A O 1
ATOM 1718 N N . LEU A 1 219 ? 13.524 -5.412 3.786 1.00 98.81 219 LEU A N 1
ATOM 1719 C CA . LEU A 1 219 ? 13.260 -6.846 3.609 1.00 98.81 219 LEU A CA 1
ATOM 1720 C C . LEU A 1 219 ? 13.473 -7.299 2.168 1.00 98.81 219 LEU A C 1
ATOM 1722 O O . LEU A 1 219 ? 14.052 -8.357 1.949 1.00 98.81 219 LEU A O 1
ATOM 1726 N N . ILE A 1 220 ? 12.956 -6.513 1.225 1.00 98.94 220 ILE A N 1
ATOM 1727 C CA . ILE A 1 220 ? 12.927 -6.790 -0.213 1.00 98.94 220 ILE A CA 1
ATOM 1728 C C . ILE A 1 220 ? 13.258 -5.480 -0.927 1.00 98.94 220 ILE A C 1
ATOM 1730 O O . ILE A 1 220 ? 12.754 -4.434 -0.521 1.00 98.94 220 ILE A O 1
ATOM 1734 N N . SER A 1 221 ? 14.071 -5.538 -1.977 1.00 98.94 221 SER A N 1
ATOM 1735 C CA . SER A 1 221 ? 14.270 -4.455 -2.946 1.00 98.94 221 SER A CA 1
ATOM 1736 C C . SER A 1 221 ? 13.855 -4.923 -4.338 1.00 98.94 221 SER A C 1
ATOM 1738 O O . SER A 1 221 ? 14.014 -6.098 -4.661 1.00 98.94 221 SER A O 1
ATOM 1740 N N . ALA A 1 222 ? 13.353 -4.003 -5.156 1.00 98.94 222 ALA A N 1
ATOM 1741 C CA . ALA A 1 222 ? 12.958 -4.231 -6.547 1.00 98.94 222 ALA A CA 1
ATOM 1742 C C . ALA A 1 222 ? 13.672 -3.238 -7.485 1.00 98.94 222 ALA A C 1
ATOM 1744 O O . ALA A 1 222 ? 13.063 -2.659 -8.386 1.00 98.94 222 ALA A O 1
ATOM 1745 N N . ASN A 1 223 ? 14.966 -2.999 -7.236 1.00 98.94 223 ASN A N 1
ATOM 1746 C CA . ASN A 1 223 ? 15.784 -2.107 -8.058 1.00 98.94 223 ASN A CA 1
ATOM 1747 C C . ASN A 1 223 ? 15.818 -2.610 -9.503 1.00 98.94 223 ASN A C 1
ATOM 1749 O O . ASN A 1 223 ? 16.007 -3.801 -9.727 1.00 98.94 223 ASN A O 1
ATOM 1753 N N . CYS A 1 224 ? 15.652 -1.707 -10.468 1.00 98.88 224 CYS A N 1
ATOM 1754 C CA . CYS A 1 224 ? 15.542 -2.049 -11.887 1.00 98.88 224 CYS A CA 1
ATOM 1755 C C . CYS A 1 224 ? 14.364 -2.982 -12.236 1.00 98.88 224 CYS A C 1
ATOM 1757 O O . CYS A 1 224 ? 14.335 -3.539 -13.327 1.00 98.88 224 CYS A O 1
ATOM 1759 N N . VAL A 1 225 ? 13.366 -3.112 -11.349 1.00 98.94 225 VAL A N 1
ATOM 1760 C CA . VAL A 1 225 ? 12.154 -3.913 -11.585 1.00 98.94 225 VAL A CA 1
ATOM 1761 C C . VAL A 1 225 ? 10.898 -3.058 -11.470 1.00 98.94 225 VAL A C 1
ATOM 1763 O O . VAL A 1 225 ? 10.140 -2.974 -12.429 1.00 98.94 225 VAL A O 1
ATOM 1766 N N . ASN A 1 226 ? 10.645 -2.417 -10.327 1.00 98.94 226 ASN A N 1
ATOM 1767 C CA . ASN A 1 226 ? 9.463 -1.570 -10.131 1.00 98.94 226 ASN A CA 1
ATOM 1768 C C . ASN A 1 226 ? 9.748 -0.478 -9.085 1.00 98.94 226 ASN A C 1
ATOM 1770 O O . ASN A 1 226 ? 10.576 -0.674 -8.194 1.00 98.94 226 ASN A O 1
ATOM 1774 N N . ASP A 1 227 ? 9.100 0.684 -9.202 1.00 98.94 227 ASP A N 1
ATOM 1775 C CA . ASP A 1 227 ? 9.292 1.810 -8.276 1.00 98.94 227 ASP A CA 1
ATOM 1776 C C . ASP A 1 227 ? 8.339 1.822 -7.076 1.00 98.94 227 ASP A C 1
ATOM 1778 O O . ASP A 1 227 ? 8.573 2.558 -6.117 1.00 98.94 227 ASP A O 1
ATOM 1782 N N . GLN A 1 228 ? 7.292 0.992 -7.098 1.00 98.88 228 GLN A N 1
ATOM 1783 C CA . GLN A 1 228 ? 6.286 0.946 -6.040 1.00 98.88 228 GLN A CA 1
ATOM 1784 C C . GLN A 1 228 ? 6.024 -0.482 -5.559 1.00 98.88 228 GLN A C 1
ATOM 1786 O O . GLN A 1 228 ? 5.649 -1.370 -6.325 1.00 98.88 228 GLN A O 1
ATOM 1791 N N . THR A 1 229 ? 6.206 -0.680 -4.254 1.00 98.94 229 THR A N 1
ATOM 1792 C CA . THR A 1 229 ? 5.810 -1.879 -3.502 1.00 98.94 229 THR A CA 1
ATOM 1793 C C . THR A 1 229 ? 4.986 -1.422 -2.307 1.00 98.94 229 THR A C 1
ATOM 1795 O O . THR A 1 229 ? 5.447 -1.414 -1.162 1.00 98.94 229 THR A O 1
ATOM 1798 N N . GLU A 1 230 ? 3.768 -0.975 -2.599 1.00 98.94 230 GLU A N 1
ATOM 1799 C CA . GLU A 1 230 ? 2.913 -0.271 -1.647 1.00 98.94 230 GLU A CA 1
ATOM 1800 C C . GLU A 1 230 ? 2.183 -1.238 -0.709 1.00 98.94 230 GLU A C 1
ATOM 1802 O O . GLU A 1 230 ? 2.129 -2.457 -0.941 1.00 98.94 230 GLU A O 1
ATOM 1807 N N . ARG A 1 231 ? 1.615 -0.688 0.372 1.00 98.88 231 ARG A N 1
ATOM 1808 C CA . ARG A 1 231 ? 0.851 -1.409 1.408 1.00 98.88 231 ARG A CA 1
ATOM 1809 C C . ARG A 1 231 ? 1.411 -2.792 1.771 1.00 98.88 231 ARG A C 1
ATOM 1811 O O . ARG A 1 231 ? 0.655 -3.771 1.765 1.00 98.88 231 ARG A O 1
ATOM 1818 N N . PRO A 1 232 ? 2.710 -2.913 2.104 1.00 98.94 232 PRO A N 1
ATOM 1819 C CA . PRO A 1 232 ? 3.258 -4.203 2.468 1.00 98.94 232 PRO A CA 1
ATOM 1820 C C . PRO A 1 232 ? 2.570 -4.734 3.728 1.00 98.94 232 PRO A C 1
ATOM 1822 O O . PRO A 1 232 ? 2.366 -4.017 4.707 1.00 98.94 232 PRO A O 1
ATOM 1825 N N . GLN A 1 233 ? 2.240 -6.019 3.727 1.00 98.88 233 GLN A N 1
ATOM 1826 C CA . GLN A 1 233 ? 1.712 -6.715 4.894 1.00 98.88 233 GLN A CA 1
ATOM 1827 C C . GLN A 1 233 ? 2.412 -8.056 5.074 1.00 98.88 233 GLN A C 1
ATOM 1829 O O . GLN A 1 233 ? 2.612 -8.809 4.120 1.00 98.88 233 GLN A O 1
ATOM 1834 N N . VAL A 1 234 ? 2.729 -8.386 6.326 1.00 98.69 234 VAL A N 1
ATOM 1835 C CA . VAL A 1 234 ? 3.157 -9.737 6.691 1.00 98.69 234 VAL A CA 1
ATOM 1836 C C . VAL A 1 234 ? 1.920 -10.566 7.018 1.00 98.69 234 VAL A C 1
ATOM 1838 O O . VAL A 1 234 ? 1.139 -10.231 7.907 1.00 98.69 234 VAL A O 1
ATOM 1841 N N . TYR A 1 235 ? 1.744 -11.667 6.297 1.00 98.62 235 TYR A N 1
ATOM 1842 C CA . TYR A 1 235 ? 0.653 -12.616 6.452 1.00 98.62 235 TYR A CA 1
ATOM 1843 C C . TYR A 1 235 ? 1.220 -13.988 6.815 1.00 98.62 235 TYR A C 1
ATOM 1845 O O . TYR A 1 235 ? 1.961 -14.599 6.047 1.00 98.62 235 TYR A O 1
ATOM 185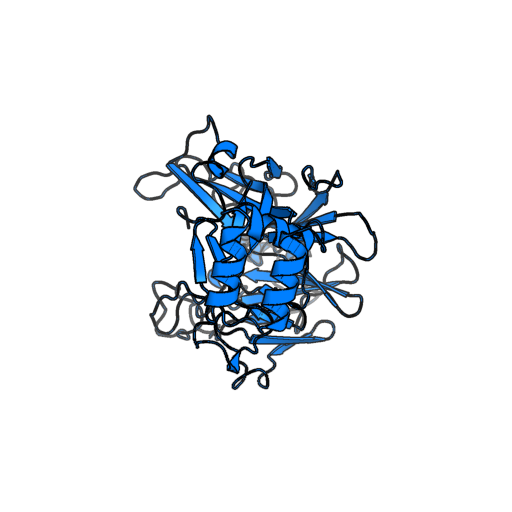3 N N . ILE A 1 236 ? 0.886 -14.488 8.003 1.00 97.44 236 ILE A N 1
ATOM 1854 C CA . ILE A 1 236 ? 1.444 -15.741 8.521 1.00 97.44 236 ILE A CA 1
ATOM 1855 C C . ILE A 1 236 ? 0.456 -16.878 8.278 1.00 97.44 236 ILE A C 1
ATOM 1857 O O . ILE A 1 236 ? -0.689 -16.836 8.732 1.00 97.44 236 ILE A O 1
ATOM 1861 N N . LYS A 1 237 ? 0.905 -17.915 7.568 1.00 96.94 237 LYS A N 1
ATOM 1862 C CA . LYS A 1 237 ? 0.093 -19.094 7.244 1.00 96.94 237 LYS A CA 1
ATOM 1863 C C . LYS A 1 237 ? 0.961 -20.339 7.161 1.00 96.94 237 LYS A C 1
ATOM 1865 O O . LYS A 1 237 ? 2.000 -20.327 6.512 1.00 96.94 237 LYS A O 1
ATOM 1870 N N . ASP A 1 238 ? 0.508 -21.420 7.793 1.00 96.25 238 ASP A N 1
ATOM 1871 C CA . ASP A 1 238 ? 1.165 -22.737 7.780 1.00 96.25 238 ASP A CA 1
ATOM 1872 C C . ASP A 1 238 ? 2.659 -22.676 8.161 1.00 96.25 238 ASP A C 1
ATOM 1874 O O . ASP A 1 238 ? 3.505 -23.321 7.543 1.00 96.25 238 ASP A O 1
ATOM 1878 N N . GLY A 1 239 ? 2.993 -21.843 9.155 1.00 94.94 239 GLY A N 1
ATOM 1879 C CA . GLY A 1 239 ? 4.372 -21.637 9.616 1.00 94.94 239 GLY A CA 1
ATOM 1880 C C . GLY A 1 239 ? 5.276 -20.885 8.630 1.00 94.94 239 GLY A C 1
ATOM 1881 O O . GLY A 1 239 ? 6.491 -20.882 8.811 1.00 94.94 239 GLY A O 1
ATOM 1882 N N . LYS A 1 240 ? 4.713 -20.271 7.583 1.00 98.00 240 LYS A N 1
ATOM 1883 C CA . LYS A 1 240 ? 5.422 -19.422 6.617 1.00 98.00 240 LYS A CA 1
ATOM 1884 C C . LYS A 1 240 ? 5.023 -17.961 6.769 1.00 98.00 240 LYS A C 1
ATOM 1886 O O . LYS A 1 240 ? 3.903 -17.657 7.184 1.00 98.00 240 LYS A O 1
ATOM 1891 N N . TYR A 1 241 ? 5.939 -17.086 6.372 1.00 98.50 241 TYR A N 1
ATOM 1892 C CA . TYR A 1 241 ? 5.755 -15.640 6.341 1.00 98.50 241 TYR A CA 1
ATOM 1893 C C . TYR A 1 241 ? 5.565 -15.234 4.887 1.00 98.50 241 TYR A C 1
ATOM 1895 O O . TYR A 1 241 ? 6.469 -15.420 4.074 1.00 98.50 241 TYR A O 1
ATOM 1903 N N . TYR A 1 242 ? 4.382 -14.731 4.563 1.00 98.88 242 TYR A N 1
ATOM 1904 C CA . TYR A 1 242 ? 4.095 -14.149 3.263 1.00 98.88 242 TYR A CA 1
ATOM 1905 C C . TYR A 1 242 ? 4.203 -12.634 3.379 1.00 98.88 242 TYR A C 1
ATOM 1907 O O . TYR A 1 242 ? 3.628 -12.061 4.301 1.00 98.88 242 TYR A O 1
ATOM 1915 N N . ILE A 1 243 ? 4.919 -11.994 2.464 1.00 98.94 243 ILE A N 1
ATOM 1916 C CA . ILE A 1 243 ? 4.862 -10.547 2.275 1.00 98.94 243 ILE A CA 1
ATOM 1917 C C . ILE A 1 243 ? 3.981 -10.310 1.064 1.00 98.94 243 ILE A C 1
ATOM 1919 O O . ILE A 1 243 ? 4.343 -10.738 -0.028 1.00 98.94 243 ILE A O 1
ATOM 1923 N N . PHE A 1 244 ? 2.836 -9.666 1.263 1.00 98.94 244 PHE A N 1
ATOM 1924 C CA . PHE A 1 244 ? 2.012 -9.168 0.165 1.00 98.94 244 PHE A CA 1
ATOM 1925 C C . PHE A 1 244 ? 2.199 -7.668 0.036 1.00 98.94 244 PHE A C 1
ATOM 1927 O O . PHE A 1 244 ? 2.324 -6.981 1.045 1.00 98.94 244 PHE A O 1
ATOM 1934 N N . THR A 1 245 ? 2.227 -7.186 -1.196 1.00 99.00 245 THR A N 1
ATOM 1935 C CA . THR A 1 245 ? 2.409 -5.780 -1.551 1.00 99.00 245 THR A CA 1
ATOM 1936 C C . THR A 1 245 ? 1.698 -5.520 -2.870 1.00 99.00 245 THR A C 1
ATOM 1938 O O . THR A 1 245 ? 1.520 -6.445 -3.661 1.00 99.00 245 THR A O 1
ATOM 1941 N N . ILE A 1 246 ? 1.251 -4.297 -3.112 1.00 98.94 246 ILE A N 1
ATOM 1942 C CA . ILE A 1 246 ? 0.606 -3.924 -4.373 1.00 98.94 246 ILE A CA 1
ATOM 1943 C C . ILE A 1 246 ? 1.564 -3.124 -5.245 1.00 98.94 246 ILE A C 1
ATOM 1945 O O . ILE A 1 246 ? 2.513 -2.518 -4.747 1.00 98.94 246 ILE A O 1
ATOM 1949 N N . SER A 1 247 ? 1.311 -3.141 -6.546 1.00 98.94 247 SER A N 1
ATOM 1950 C CA . SER A 1 247 ? 2.064 -2.339 -7.501 1.00 98.94 247 SER A CA 1
ATOM 1951 C C . SER A 1 247 ? 1.232 -2.051 -8.745 1.00 98.94 247 SER A C 1
ATOM 1953 O O . SER A 1 247 ? 0.232 -2.735 -9.002 1.00 98.94 247 SER A O 1
ATOM 1955 N N . HIS A 1 248 ? 1.678 -1.070 -9.522 1.00 98.94 248 HIS A N 1
ATOM 1956 C CA . HIS A 1 248 ? 1.092 -0.672 -10.791 1.00 98.94 248 HIS A CA 1
ATOM 1957 C C . HIS A 1 248 ? 1.889 -1.222 -11.977 1.00 98.94 248 HIS A C 1
ATOM 1959 O O . HIS A 1 248 ? 3.109 -1.401 -11.921 1.00 98.94 248 HIS A O 1
ATOM 1965 N N . ARG A 1 249 ? 1.202 -1.399 -13.108 1.00 98.88 249 ARG A N 1
ATOM 1966 C CA . ARG A 1 249 ? 1.827 -1.696 -14.397 1.00 98.88 249 ARG A CA 1
ATOM 1967 C C . ARG A 1 249 ? 2.788 -0.590 -14.815 1.00 98.88 249 ARG A C 1
ATOM 1969 O O . ARG A 1 249 ? 3.917 -0.844 -15.210 1.00 98.88 249 ARG A O 1
ATOM 1976 N N . THR A 1 250 ? 2.352 0.660 -14.704 1.00 98.75 250 THR A N 1
ATOM 1977 C CA . THR A 1 250 ? 3.097 1.824 -15.205 1.00 98.75 250 THR A CA 1
ATOM 1978 C C . THR A 1 250 ? 4.262 2.250 -14.311 1.00 98.75 250 THR A C 1
ATOM 1980 O O . THR A 1 250 ? 4.935 3.227 -14.626 1.00 98.75 250 THR A O 1
ATOM 1983 N N . THR A 1 251 ? 4.501 1.553 -13.197 1.00 98.88 251 THR A N 1
ATOM 1984 C CA . THR A 1 251 ? 5.662 1.772 -12.320 1.00 98.88 251 THR A CA 1
ATOM 1985 C C . THR A 1 251 ? 6.742 0.711 -12.500 1.00 98.88 251 THR A C 1
ATOM 1987 O O . THR A 1 251 ? 7.782 0.793 -11.842 1.00 98.88 251 THR A O 1
ATOM 1990 N N . TYR A 1 252 ? 6.526 -0.264 -13.392 1.00 98.94 252 TYR A N 1
ATOM 1991 C CA . TYR A 1 252 ? 7.568 -1.191 -13.817 1.00 98.94 252 TYR A CA 1
ATOM 1992 C C . TYR A 1 252 ? 8.690 -0.476 -14.569 1.00 98.94 252 TYR A C 1
ATOM 1994 O O . TYR A 1 252 ? 8.498 0.563 -15.204 1.00 98.94 252 TYR A O 1
ATOM 2002 N N . ALA A 1 253 ? 9.882 -1.054 -14.471 1.00 98.88 253 ALA A N 1
ATOM 2003 C CA . ALA A 1 253 ? 11.051 -0.625 -15.210 1.00 98.88 253 ALA A CA 1
ATOM 2004 C C . ALA A 1 253 ? 10.919 -0.986 -16.690 1.00 98.88 253 ALA A C 1
ATOM 2006 O O . ALA A 1 253 ? 10.213 -1.925 -17.059 1.00 98.88 253 ALA A O 1
ATOM 2007 N N . ALA A 1 254 ? 11.640 -0.264 -17.547 1.00 98.81 254 ALA A N 1
ATOM 2008 C CA . ALA A 1 254 ? 11.745 -0.631 -18.952 1.00 98.81 254 ALA A CA 1
ATOM 2009 C C . ALA A 1 254 ? 12.244 -2.084 -19.093 1.00 98.81 254 ALA A C 1
ATOM 2011 O O . ALA A 1 254 ? 13.190 -2.480 -18.421 1.00 98.81 254 ALA A O 1
ATOM 2012 N N . GLY A 1 255 ? 11.591 -2.872 -19.954 1.00 98.38 255 GLY A N 1
ATOM 2013 C CA . GLY A 1 255 ? 11.909 -4.293 -20.167 1.00 98.38 255 GLY A CA 1
ATOM 2014 C C . GLY A 1 255 ? 11.135 -5.269 -19.270 1.00 98.38 255 GLY A C 1
ATOM 2015 O O . GLY A 1 255 ? 11.027 -6.444 -19.615 1.00 98.38 255 GLY A O 1
ATOM 2016 N N . VAL A 1 256 ? 10.509 -4.791 -18.189 1.00 98.88 256 VAL A N 1
ATOM 2017 C CA . VAL A 1 256 ? 9.650 -5.595 -17.307 1.00 98.88 256 VAL A CA 1
ATOM 2018 C C . VAL A 1 256 ? 8.197 -5.139 -17.452 1.00 98.88 256 VAL A C 1
ATOM 2020 O O . VAL A 1 256 ? 7.924 -3.949 -17.575 1.00 98.88 256 VAL A O 1
ATOM 2023 N N . ASP A 1 257 ? 7.245 -6.073 -17.443 1.00 98.94 257 ASP A N 1
ATOM 2024 C CA . ASP A 1 257 ? 5.817 -5.745 -17.511 1.00 98.94 257 ASP A CA 1
ATOM 2025 C C . ASP A 1 257 ? 4.988 -6.685 -16.624 1.00 98.94 257 ASP A C 1
ATOM 2027 O O . ASP A 1 257 ? 5.329 -7.853 -16.415 1.00 98.94 257 ASP A O 1
ATOM 2031 N N . GLY A 1 258 ? 3.883 -6.167 -16.098 1.00 98.88 258 GLY A N 1
ATOM 2032 C CA . GLY A 1 258 ? 2.995 -6.862 -15.174 1.00 98.88 258 GLY A CA 1
ATOM 2033 C C . GLY A 1 258 ? 1.730 -6.048 -14.894 1.00 98.88 258 GLY A C 1
ATOM 2034 O O . GLY A 1 258 ? 1.712 -4.839 -15.101 1.00 98.88 258 GLY A O 1
ATOM 2035 N N . PRO A 1 259 ? 0.628 -6.679 -14.463 1.00 98.94 259 PRO A N 1
ATOM 2036 C CA . PRO A 1 259 ? -0.628 -5.974 -14.224 1.00 98.94 259 PRO A CA 1
ATOM 2037 C C . PRO A 1 259 ? -0.611 -5.162 -12.919 1.00 98.94 259 PRO A C 1
ATOM 2039 O O . PRO A 1 259 ? 0.072 -5.520 -11.957 1.00 98.94 259 PRO A O 1
ATOM 2042 N N . ASP A 1 260 ? -1.473 -4.148 -12.838 1.00 98.94 260 ASP A N 1
ATOM 2043 C CA . ASP A 1 260 ? -1.930 -3.603 -11.558 1.00 98.94 260 ASP A CA 1
ATOM 2044 C C . ASP A 1 260 ? -2.515 -4.728 -10.696 1.00 98.94 260 ASP A C 1
ATOM 2046 O O . ASP A 1 260 ? -3.347 -5.520 -11.161 1.00 98.94 260 ASP A O 1
ATOM 2050 N N . GLY A 1 261 ? -2.096 -4.819 -9.435 1.00 98.88 261 GLY A N 1
ATOM 2051 C CA . GLY A 1 261 ? -2.538 -5.919 -8.587 1.00 98.88 261 GLY A CA 1
ATOM 2052 C C . GLY A 1 261 ? -1.762 -6.091 -7.294 1.00 98.88 261 GLY A C 1
ATOM 2053 O O . GLY A 1 261 ? -1.068 -5.190 -6.831 1.00 98.88 261 GLY A O 1
ATOM 2054 N N . VAL A 1 262 ? -1.917 -7.274 -6.701 1.00 98.94 262 VAL A N 1
ATOM 2055 C CA . VAL A 1 262 ? -1.135 -7.727 -5.549 1.00 98.94 262 VAL A CA 1
ATOM 2056 C C . VAL A 1 262 ? -0.072 -8.726 -5.985 1.00 98.94 262 VAL A C 1
ATOM 2058 O O . VAL A 1 262 ? -0.334 -9.700 -6.702 1.00 98.94 262 VAL A O 1
ATOM 2061 N N . TYR A 1 263 ? 1.124 -8.477 -5.480 1.00 98.94 263 TYR A N 1
ATOM 2062 C CA . TYR A 1 263 ? 2.311 -9.297 -5.567 1.00 98.94 263 TYR A CA 1
ATOM 2063 C C . TYR A 1 263 ? 2.608 -9.905 -4.194 1.00 98.94 263 TYR A C 1
ATOM 2065 O O . TYR A 1 263 ? 2.183 -9.398 -3.152 1.00 98.94 263 TYR A O 1
ATOM 2073 N N . GLY A 1 264 ? 3.299 -11.036 -4.176 1.00 98.94 264 GLY A N 1
ATOM 2074 C CA . GLY A 1 264 ? 3.523 -11.819 -2.977 1.00 98.94 264 GLY A CA 1
ATOM 2075 C C . GLY A 1 264 ? 4.832 -12.578 -3.000 1.00 98.94 264 GLY A C 1
ATOM 2076 O O . GLY A 1 264 ? 5.282 -13.070 -4.035 1.00 98.94 264 GLY A O 1
ATOM 2077 N N . PHE A 1 265 ? 5.402 -12.731 -1.813 1.00 98.94 265 PHE A N 1
ATOM 2078 C CA . PHE A 1 265 ? 6.649 -13.442 -1.590 1.00 98.94 265 PHE A CA 1
ATOM 2079 C C . PHE A 1 265 ? 6.533 -14.310 -0.343 1.00 98.94 265 PHE A C 1
ATOM 2081 O O . PHE A 1 265 ? 5.867 -13.920 0.612 1.00 98.94 265 PHE A O 1
ATOM 2088 N N . VAL A 1 266 ? 7.169 -15.480 -0.323 1.00 98.88 266 VAL A N 1
ATOM 2089 C CA . VAL A 1 266 ? 7.090 -16.421 0.803 1.00 98.88 266 VAL A CA 1
ATOM 2090 C C . VAL A 1 266 ? 8.468 -16.761 1.360 1.00 98.88 266 VAL A C 1
ATOM 2092 O O . VAL A 1 266 ? 9.413 -17.015 0.618 1.00 98.88 266 VAL A O 1
ATOM 2095 N N . GLY A 1 267 ? 8.569 -16.790 2.687 1.00 98.44 267 GLY A N 1
ATOM 2096 C CA . GLY A 1 267 ? 9.791 -17.086 3.426 1.00 98.44 267 GLY A CA 1
ATOM 2097 C C . GLY A 1 267 ? 9.538 -17.884 4.706 1.00 98.44 267 GLY A C 1
ATOM 2098 O O . GLY A 1 267 ? 8.411 -18.280 5.027 1.00 98.44 267 GLY A O 1
ATOM 2099 N N . ASN A 1 268 ? 10.617 -18.130 5.449 1.00 97.00 268 ASN A N 1
ATOM 2100 C CA . ASN A 1 268 ? 10.616 -18.921 6.688 1.00 97.00 268 ASN A CA 1
ATOM 2101 C C . ASN A 1 268 ? 10.668 -18.060 7.963 1.00 97.00 268 ASN A C 1
ATOM 2103 O O . ASN A 1 268 ? 10.664 -18.603 9.063 1.00 97.00 268 ASN A O 1
ATOM 2107 N N . GLY A 1 269 ? 10.712 -16.740 7.814 1.00 95.69 269 GLY A N 1
ATOM 2108 C CA . GLY A 1 269 ? 10.804 -15.760 8.891 1.00 95.69 269 GLY A CA 1
ATOM 2109 C C . GLY A 1 269 ? 10.556 -14.349 8.361 1.00 95.69 269 GLY A C 1
ATOM 2110 O O . GLY A 1 269 ? 10.440 -14.157 7.149 1.00 95.69 269 GLY A O 1
ATOM 2111 N N . ILE A 1 270 ? 10.523 -13.363 9.260 1.00 94.62 270 ILE A N 1
ATOM 2112 C CA . ILE A 1 270 ? 10.285 -11.945 8.925 1.00 94.62 270 ILE A CA 1
ATOM 2113 C C . ILE A 1 270 ? 11.276 -11.428 7.882 1.00 94.62 270 ILE A C 1
ATOM 2115 O O . ILE A 1 270 ? 10.885 -10.731 6.954 1.00 94.62 270 ILE A O 1
ATOM 2119 N N . ARG A 1 271 ? 12.552 -11.793 8.028 1.00 97.38 271 ARG A N 1
ATOM 2120 C CA . ARG A 1 271 ? 13.587 -11.590 7.018 1.00 97.38 271 ARG A CA 1
ATOM 2121 C C . ARG A 1 271 ? 14.006 -12.947 6.487 1.00 97.38 271 ARG A C 1
ATOM 2123 O O . ARG A 1 271 ? 14.468 -13.790 7.251 1.00 97.38 271 ARG A O 1
ATOM 2130 N N . SER A 1 272 ? 13.824 -13.144 5.193 1.00 98.00 272 SER A N 1
ATOM 2131 C CA . SER A 1 272 ? 14.149 -14.373 4.480 1.00 98.00 272 SER A CA 1
ATOM 2132 C C . SER A 1 272 ? 14.740 -14.020 3.122 1.00 98.00 272 SER A C 1
ATOM 2134 O O . SER A 1 272 ? 14.535 -12.913 2.634 1.00 98.00 272 SER A O 1
ATOM 2136 N N . ASP A 1 273 ? 15.410 -14.985 2.501 1.00 98.62 273 ASP A N 1
ATOM 2137 C CA . ASP A 1 273 ? 15.522 -15.011 1.046 1.00 98.62 273 ASP A CA 1
ATOM 2138 C C . ASP A 1 273 ? 14.136 -15.365 0.488 1.00 98.62 273 ASP A C 1
ATOM 2140 O O . ASP A 1 273 ? 13.697 -16.519 0.512 1.00 98.62 273 ASP A O 1
ATOM 2144 N N . PHE A 1 274 ? 13.358 -14.325 0.212 1.00 98.88 274 PHE A N 1
ATOM 2145 C CA . PHE A 1 274 ? 11.940 -14.435 -0.080 1.00 98.88 274 PHE A CA 1
ATOM 2146 C C . PHE A 1 274 ? 11.727 -14.957 -1.501 1.00 98.88 274 PHE A C 1
ATOM 2148 O O . PHE A 1 274 ? 12.128 -14.320 -2.465 1.00 98.88 274 PHE A O 1
ATOM 2155 N N . GLN A 1 275 ? 11.021 -16.081 -1.642 1.00 98.88 275 GLN A N 1
ATOM 2156 C CA . GLN A 1 275 ? 10.640 -16.632 -2.943 1.00 98.88 275 GLN A CA 1
ATOM 2157 C C . GLN A 1 275 ? 9.437 -15.856 -3.497 1.00 98.88 275 GLN A C 1
ATOM 2159 O O . GLN A 1 275 ? 8.362 -15.937 -2.886 1.00 98.88 275 GLN A O 1
ATOM 2164 N N . PRO A 1 276 ? 9.541 -15.186 -4.661 1.00 98.94 276 PRO A N 1
ATOM 2165 C CA . PRO A 1 276 ? 8.374 -14.611 -5.317 1.00 98.94 276 PRO A CA 1
ATOM 2166 C C . PRO A 1 276 ? 7.349 -15.701 -5.653 1.00 98.94 276 PRO A C 1
ATOM 2168 O O . PRO A 1 276 ? 7.701 -16.810 -6.070 1.00 98.94 276 PRO A O 1
ATOM 2171 N N . MET A 1 277 ? 6.072 -15.417 -5.426 1.00 98.88 277 MET A N 1
ATOM 2172 C CA . MET A 1 277 ? 4.995 -16.379 -5.644 1.00 98.88 277 MET A CA 1
ATOM 2173 C C . MET A 1 277 ? 4.743 -16.637 -7.135 1.00 98.88 277 MET A C 1
ATOM 2175 O O . MET A 1 277 ? 5.166 -15.866 -7.986 1.00 98.88 277 MET A O 1
ATOM 2179 N N . ASN A 1 278 ? 4.060 -17.745 -7.441 1.00 98.75 278 ASN A N 1
ATOM 2180 C CA . ASN A 1 278 ? 3.538 -18.123 -8.756 1.00 98.75 278 ASN A CA 1
ATOM 2181 C C . ASN A 1 278 ? 4.587 -18.043 -9.884 1.00 98.75 278 ASN A C 1
ATOM 2183 O O . ASN A 1 278 ? 4.817 -16.995 -10.478 1.00 98.75 278 ASN A O 1
ATOM 2187 N N . TYR A 1 279 ? 5.208 -19.183 -10.206 1.00 98.44 279 TYR A N 1
ATOM 2188 C CA . TYR A 1 279 ? 6.290 -19.294 -11.205 1.00 98.44 279 TYR A CA 1
ATOM 2189 C C . TYR A 1 279 ? 7.576 -18.528 -10.858 1.00 98.44 279 TYR A C 1
ATOM 2191 O O . TYR A 1 279 ? 8.466 -18.437 -11.692 1.00 98.44 279 TYR A O 1
ATOM 2199 N N . GLY A 1 280 ? 7.694 -17.999 -9.637 1.00 98.44 280 GLY A N 1
ATOM 2200 C CA . GLY A 1 280 ? 8.797 -17.106 -9.287 1.00 98.44 280 GLY A CA 1
ATOM 2201 C C . GLY A 1 280 ? 8.621 -15.682 -9.812 1.00 98.44 280 GLY A C 1
ATOM 2202 O O . GLY A 1 280 ? 9.583 -14.931 -9.790 1.00 98.44 280 GLY A O 1
ATOM 2203 N N . SER A 1 281 ? 7.414 -15.305 -10.250 1.00 98.81 281 SER A N 1
ATOM 2204 C CA . SER A 1 281 ? 7.125 -13.968 -10.796 1.00 98.81 281 SER A CA 1
ATOM 2205 C C . SER A 1 281 ? 6.805 -12.917 -9.731 1.00 98.81 281 SER A C 1
ATOM 2207 O O . SER A 1 281 ? 6.964 -11.726 -9.959 1.00 98.81 281 SER A O 1
ATOM 2209 N N . GLY A 1 282 ? 6.292 -13.351 -8.579 1.00 98.88 282 GLY A N 1
ATOM 2210 C CA . GLY A 1 282 ? 5.720 -12.480 -7.559 1.00 98.88 282 GLY A CA 1
ATOM 2211 C C . GLY A 1 282 ? 4.226 -12.215 -7.746 1.00 98.88 282 GLY A C 1
ATOM 2212 O O . GLY A 1 282 ? 3.578 -11.867 -6.769 1.00 98.88 282 GLY A O 1
ATOM 2213 N N . LEU A 1 283 ? 3.635 -12.408 -8.928 1.00 98.94 283 LEU A N 1
ATOM 2214 C CA . LEU A 1 283 ? 2.225 -12.079 -9.167 1.00 98.94 283 LEU A CA 1
ATOM 2215 C C . LEU A 1 283 ? 1.277 -13.007 -8.387 1.00 98.94 283 LEU A C 1
ATOM 2217 O O . LEU A 1 283 ? 1.301 -14.224 -8.562 1.00 98.94 283 LEU A O 1
ATOM 2221 N N . VAL A 1 284 ? 0.388 -12.438 -7.570 1.00 98.94 284 VAL A N 1
ATOM 2222 C CA . VAL A 1 284 ? -0.625 -13.196 -6.808 1.00 98.94 284 VAL A CA 1
ATOM 2223 C C . VAL A 1 284 ? -2.008 -13.027 -7.424 1.00 98.94 284 VAL A C 1
ATOM 2225 O O . VAL A 1 284 ? -2.709 -14.009 -7.670 1.00 98.94 284 VAL A O 1
ATOM 2228 N N . LEU A 1 285 ? -2.408 -11.781 -7.678 1.00 98.94 285 LEU A N 1
ATOM 2229 C CA . LEU A 1 285 ? -3.687 -11.448 -8.296 1.00 98.94 285 LEU A CA 1
ATOM 2230 C C . LEU A 1 285 ? -3.560 -10.109 -9.021 1.00 98.94 285 LEU A C 1
ATOM 2232 O O . LEU A 1 285 ? -3.420 -9.072 -8.378 1.00 98.94 285 LEU A O 1
ATOM 2236 N N . GLY A 1 286 ? -3.619 -10.155 -10.350 1.00 98.88 286 GLY A N 1
ATOM 2237 C CA . GLY A 1 286 ? -3.653 -8.978 -11.212 1.00 98.88 286 GLY A CA 1
ATOM 2238 C C . GLY A 1 286 ? -5.059 -8.688 -11.720 1.00 98.88 286 GLY A C 1
ATOM 2239 O O . GLY A 1 286 ? -5.869 -9.608 -11.882 1.00 98.88 286 GLY A O 1
ATOM 2240 N N . ASN A 1 287 ? -5.329 -7.419 -12.011 1.00 98.94 287 ASN A N 1
ATOM 2241 C CA . ASN A 1 287 ? -6.478 -7.042 -12.823 1.00 98.94 287 ASN A CA 1
ATOM 2242 C C . ASN A 1 287 ? -6.387 -7.708 -14.217 1.00 98.94 287 ASN A C 1
ATOM 2244 O O . ASN A 1 287 ? -5.289 -8.039 -14.675 1.00 98.94 287 ASN A O 1
ATOM 2248 N N . PRO A 1 288 ? -7.519 -7.927 -14.912 1.00 98.88 288 PRO A N 1
ATOM 2249 C CA . PRO A 1 288 ? -7.510 -8.421 -16.284 1.00 98.88 288 PRO A CA 1
ATOM 2250 C C . PRO A 1 288 ? -6.815 -7.416 -17.208 1.00 98.88 288 PRO A C 1
ATOM 2252 O O . PRO A 1 288 ? -7.366 -6.353 -17.490 1.00 98.88 288 PRO A O 1
ATOM 2255 N N . THR A 1 289 ? -5.631 -7.776 -17.695 1.00 98.88 289 THR A N 1
ATOM 2256 C CA . THR A 1 289 ? -4.755 -6.879 -18.457 1.00 98.88 289 THR A CA 1
ATOM 2257 C C . THR A 1 289 ? -4.190 -7.610 -19.663 1.00 98.88 289 THR A C 1
ATOM 2259 O O . THR A 1 289 ? -3.696 -8.732 -19.539 1.00 98.88 289 THR A O 1
ATOM 2262 N N . ASP A 1 290 ? -4.248 -6.966 -20.824 1.00 98.81 290 ASP A N 1
ATOM 2263 C CA . ASP A 1 290 ? -3.503 -7.391 -22.001 1.00 98.81 290 ASP A CA 1
ATOM 2264 C C . ASP A 1 290 ? -2.101 -6.763 -21.948 1.00 98.81 290 ASP A C 1
ATOM 2266 O O . ASP A 1 290 ? -1.937 -5.550 -22.106 1.00 98.81 290 ASP A O 1
ATOM 2270 N N . LEU A 1 291 ? -1.087 -7.586 -21.671 1.00 98.81 291 LEU A N 1
ATOM 2271 C CA . LEU A 1 291 ? 0.310 -7.142 -21.611 1.00 98.81 291 LEU A CA 1
ATOM 2272 C C . LEU A 1 291 ? 0.932 -6.963 -23.008 1.00 98.81 291 LEU A C 1
ATOM 2274 O O . LEU A 1 291 ? 2.042 -6.458 -23.124 1.00 98.81 291 LEU A O 1
ATOM 2278 N N . ASN A 1 292 ? 0.237 -7.348 -24.083 1.00 98.75 292 ASN A N 1
ATOM 2279 C CA . ASN A 1 292 ? 0.707 -7.157 -25.455 1.00 98.75 292 ASN A CA 1
ATOM 2280 C C . ASN A 1 292 ? 0.358 -5.772 -26.017 1.00 98.75 292 ASN A C 1
ATOM 2282 O O . ASN A 1 292 ? 0.941 -5.357 -27.019 1.00 98.75 292 ASN A O 1
ATOM 2286 N N . THR A 1 293 ? -0.565 -5.052 -25.380 1.00 98.69 293 THR A N 1
ATOM 2287 C CA . THR A 1 293 ? -0.956 -3.687 -25.750 1.00 98.69 293 THR A CA 1
ATOM 2288 C C . THR A 1 293 ? -0.521 -2.688 -24.681 1.00 98.69 293 THR A C 1
ATOM 2290 O O . THR A 1 293 ? -0.272 -3.048 -23.526 1.00 98.69 293 THR A O 1
ATOM 2293 N N . ALA A 1 294 ? -0.381 -1.414 -25.057 1.00 98.69 294 ALA A N 1
ATOM 2294 C CA . ALA A 1 294 ? 0.040 -0.379 -24.117 1.00 98.69 294 ALA A CA 1
ATOM 2295 C C . ALA A 1 294 ? -0.982 -0.203 -22.977 1.00 98.69 294 ALA A C 1
ATOM 2297 O O . ALA A 1 294 ? -2.186 -0.386 -23.160 1.00 98.69 294 ALA A O 1
ATOM 2298 N N . ALA A 1 295 ? -0.492 0.158 -21.790 1.00 98.62 295 ALA A N 1
ATOM 2299 C CA . ALA A 1 295 ? -1.303 0.202 -20.574 1.00 98.62 295 ALA A CA 1
ATOM 2300 C C . ALA A 1 295 ? -2.422 1.261 -20.614 1.00 98.62 295 ALA A C 1
ATOM 2302 O O . ALA A 1 295 ? -3.534 0.994 -20.168 1.00 98.62 295 ALA A O 1
ATOM 2303 N N . GLY A 1 296 ? -2.143 2.454 -21.155 1.00 98.50 296 GLY A N 1
ATOM 2304 C CA . GLY A 1 296 ? -2.992 3.629 -20.921 1.00 98.50 296 GLY A CA 1
ATOM 2305 C C . GLY A 1 296 ? -2.969 4.048 -19.447 1.00 98.50 296 GLY A C 1
ATOM 2306 O O . GLY A 1 296 ? -2.054 3.674 -18.712 1.00 98.50 296 GLY A O 1
ATOM 2307 N N . THR A 1 297 ? -3.971 4.810 -19.015 1.00 98.75 297 THR A N 1
ATOM 2308 C CA . THR A 1 297 ? -4.170 5.163 -17.601 1.00 98.75 297 THR A CA 1
ATOM 2309 C C . THR A 1 297 ? -5.629 4.985 -17.182 1.00 98.75 297 THR A C 1
ATOM 2311 O O . THR A 1 297 ? -6.531 4.822 -18.003 1.00 98.75 297 THR A O 1
ATOM 2314 N N . ASP A 1 298 ? -5.872 5.029 -15.877 1.00 98.25 298 ASP A N 1
ATOM 2315 C CA . ASP A 1 298 ? -7.199 5.032 -15.257 1.00 98.25 298 ASP A CA 1
ATOM 2316 C C . ASP A 1 298 ? -8.077 6.226 -15.697 1.00 98.25 298 ASP A C 1
ATOM 2318 O O . ASP A 1 298 ? -9.303 6.125 -15.731 1.00 98.25 298 ASP A O 1
ATOM 2322 N N . PHE A 1 299 ? -7.475 7.367 -16.042 1.00 98.06 299 PHE A N 1
ATOM 2323 C CA . PHE A 1 299 ? -8.188 8.558 -16.522 1.00 98.06 299 PHE A CA 1
ATOM 2324 C C . PHE A 1 299 ? -8.201 8.719 -18.049 1.00 98.06 299 PHE A C 1
ATOM 2326 O O . PHE A 1 299 ? -9.043 9.462 -18.552 1.00 98.06 299 PHE A O 1
ATOM 2333 N N . ASP A 1 300 ? -7.303 8.048 -18.772 1.00 98.44 300 ASP A N 1
ATOM 2334 C CA . ASP A 1 300 ? -7.217 8.055 -20.236 1.00 98.44 300 ASP A CA 1
ATOM 2335 C C . ASP A 1 300 ? -6.902 6.630 -20.740 1.00 98.44 300 ASP A C 1
ATOM 2337 O O . ASP A 1 300 ? -5.744 6.274 -21.000 1.00 98.44 300 ASP A O 1
ATOM 2341 N N . PRO A 1 301 ? -7.918 5.745 -20.777 1.00 97.00 301 PRO A N 1
ATOM 2342 C CA . PRO A 1 301 ? -7.713 4.340 -21.095 1.00 97.00 301 PRO A CA 1
ATOM 2343 C C . PRO A 1 301 ? -7.329 4.161 -22.564 1.00 97.00 301 PRO A C 1
ATOM 2345 O O . PRO A 1 301 ? -7.955 4.721 -23.465 1.00 97.00 301 PRO A O 1
ATOM 2348 N N . ASN A 1 302 ? -6.341 3.303 -22.818 1.00 98.38 302 ASN A N 1
ATOM 2349 C CA . ASN A 1 302 ? -6.008 2.907 -24.180 1.00 98.38 302 ASN A CA 1
ATOM 2350 C C . ASN A 1 302 ? -7.171 2.077 -24.775 1.00 98.38 302 ASN A C 1
ATOM 2352 O O . ASN A 1 302 ? -7.593 1.108 -24.138 1.00 98.38 302 ASN A O 1
ATOM 2356 N N . PRO A 1 303 ? -7.686 2.408 -25.976 1.00 97.88 303 PRO A N 1
ATOM 2357 C CA . PRO A 1 303 ? -8.788 1.673 -26.605 1.00 97.88 303 PRO A CA 1
ATOM 2358 C C . PRO A 1 303 ? -8.475 0.200 -26.920 1.00 97.88 303 PRO A C 1
ATOM 2360 O O . PRO A 1 303 ? -9.403 -0.604 -26.984 1.00 97.88 303 PRO A O 1
ATOM 2363 N N . ASP A 1 304 ? -7.199 -0.156 -27.087 1.00 98.38 304 ASP A N 1
ATOM 2364 C CA . ASP A 1 304 ? -6.734 -1.530 -27.324 1.00 98.38 304 ASP A CA 1
ATOM 2365 C C . ASP A 1 304 ? -6.441 -2.290 -26.015 1.00 98.38 304 ASP A C 1
ATOM 2367 O O . ASP A 1 304 ? -6.034 -3.453 -26.035 1.00 98.38 304 ASP A O 1
ATOM 2371 N N . GLN A 1 305 ? -6.612 -1.643 -24.858 1.00 98.75 305 GLN A N 1
ATOM 2372 C CA . GLN A 1 305 ? -6.423 -2.255 -23.548 1.00 98.75 305 GLN A CA 1
ATOM 2373 C C . GLN A 1 305 ? -7.745 -2.788 -22.985 1.00 98.75 305 GLN A C 1
ATOM 2375 O O . GLN A 1 305 ? -8.837 -2.312 -23.296 1.00 98.75 305 GLN A O 1
ATOM 2380 N N . ASN A 1 306 ? -7.655 -3.776 -22.094 1.00 98.81 306 ASN A N 1
ATOM 2381 C CA . ASN A 1 306 ? -8.801 -4.246 -21.337 1.00 98.81 306 ASN A CA 1
ATOM 2382 C C . ASN A 1 306 ? -9.398 -3.093 -20.496 1.00 98.81 306 ASN A C 1
ATOM 2384 O O . ASN A 1 306 ? -8.696 -2.521 -19.659 1.00 98.81 306 ASN A O 1
ATOM 2388 N N . PRO A 1 307 ? -10.707 -2.789 -20.609 1.00 98.69 307 PRO A N 1
ATOM 2389 C CA . PRO A 1 307 ? -11.347 -1.688 -19.880 1.00 98.69 307 PRO A CA 1
ATOM 2390 C C . PRO A 1 307 ? -11.473 -1.928 -18.363 1.00 98.69 307 PRO A C 1
ATOM 2392 O O . PRO A 1 307 ? -12.116 -1.148 -17.655 1.00 98.69 307 PRO A O 1
ATOM 2395 N N . ARG A 1 308 ? -10.914 -3.039 -17.868 1.00 98.81 308 ARG A N 1
ATOM 2396 C CA . ARG A 1 308 ? -10.810 -3.417 -16.458 1.00 98.81 308 ARG A CA 1
ATOM 2397 C C . ARG A 1 308 ? -9.360 -3.582 -15.991 1.00 98.81 308 ARG A C 1
ATOM 2399 O O . ARG A 1 308 ? -9.165 -4.021 -14.863 1.00 98.81 308 ARG A O 1
ATOM 2406 N N . ALA A 1 309 ? -8.361 -3.179 -16.782 1.00 98.88 309 ALA A N 1
ATOM 2407 C CA . ALA A 1 309 ? -6.955 -3.188 -16.359 1.00 98.88 309 ALA A CA 1
ATOM 2408 C C . ALA A 1 309 ? -6.723 -2.366 -15.073 1.00 98.88 309 ALA A C 1
ATOM 2410 O O . ALA A 1 309 ? -5.902 -2.732 -14.236 1.00 98.88 309 ALA A O 1
ATOM 2411 N N . PHE A 1 310 ? -7.537 -1.326 -14.862 1.00 98.88 310 PHE A N 1
ATOM 2412 C CA . PHE A 1 310 ? -7.543 -0.483 -13.663 1.00 98.88 310 PHE A CA 1
ATOM 2413 C C . PHE A 1 310 ? -8.799 -0.698 -12.800 1.00 98.88 310 PHE A C 1
ATOM 2415 O O . PHE A 1 310 ? -9.236 0.207 -12.096 1.00 98.88 310 PHE A O 1
ATOM 2422 N N . GLN A 1 311 ? -9.449 -1.871 -12.854 1.00 98.88 311 GLN A N 1
ATOM 2423 C CA . GLN A 1 311 ? -10.733 -2.061 -12.160 1.00 98.88 311 GLN A CA 1
ATOM 2424 C C . GLN A 1 311 ? -10.633 -1.976 -10.641 1.00 98.88 311 GLN A C 1
ATOM 2426 O O . GLN A 1 311 ? -11.609 -1.601 -9.990 1.00 98.88 311 GLN A O 1
ATOM 2431 N N . SER A 1 312 ? -9.489 -2.354 -10.076 1.00 98.94 312 SER A N 1
ATOM 2432 C CA . SER A 1 312 ? -9.277 -2.328 -8.638 1.00 98.94 312 SER A CA 1
ATOM 2433 C C . SER A 1 312 ? -7.836 -2.074 -8.250 1.00 98.94 312 SER A C 1
ATOM 2435 O O . SER A 1 312 ? -6.912 -2.522 -8.926 1.00 98.94 312 SER A O 1
ATOM 2437 N N . TYR A 1 313 ? -7.661 -1.417 -7.109 1.00 98.94 313 TYR A N 1
ATOM 2438 C CA . TYR A 1 313 ? -6.356 -1.186 -6.515 1.00 98.94 313 TYR A CA 1
ATOM 2439 C C . TYR A 1 313 ? -6.417 -1.233 -4.987 1.00 98.94 313 TYR A C 1
ATOM 2441 O O . TYR A 1 313 ? -7.492 -1.315 -4.389 1.00 98.94 313 TYR A O 1
ATOM 2449 N N . SER A 1 314 ? -5.255 -1.190 -4.333 1.00 98.81 314 SER A N 1
ATOM 2450 C CA . SER A 1 314 ? -5.163 -1.279 -2.871 1.00 98.81 314 SER A CA 1
ATOM 2451 C C . SER A 1 314 ? -5.688 -2.590 -2.292 1.00 98.81 314 SER A C 1
ATOM 2453 O O . SER A 1 314 ? -6.365 -2.614 -1.268 1.00 98.81 314 SER A O 1
ATOM 2455 N N . HIS A 1 315 ? -5.365 -3.692 -2.964 1.00 98.94 315 HIS A N 1
ATOM 2456 C CA . HIS A 1 315 ? -5.658 -5.037 -2.494 1.00 98.94 315 HIS A CA 1
ATOM 2457 C C . HIS A 1 315 ? -5.048 -5.293 -1.106 1.00 98.94 315 HIS A C 1
ATOM 2459 O O . HIS A 1 315 ? -3.855 -5.077 -0.904 1.00 98.94 315 HIS A O 1
ATOM 2465 N N . TYR A 1 316 ? -5.849 -5.805 -0.173 1.00 98.94 316 TYR A N 1
ATOM 2466 C CA . TYR A 1 316 ? -5.398 -6.252 1.146 1.00 98.94 316 TYR A CA 1
ATOM 2467 C C . TYR A 1 316 ? -5.877 -7.678 1.419 1.00 98.94 316 TYR A C 1
ATOM 2469 O O . TYR A 1 316 ? -7.069 -7.984 1.321 1.00 98.94 316 TYR A O 1
ATOM 2477 N N . ILE A 1 317 ? -4.948 -8.562 1.784 1.00 98.88 317 ILE A N 1
ATOM 2478 C CA . ILE A 1 317 ? -5.228 -9.972 2.060 1.00 98.88 317 ILE A CA 1
ATOM 2479 C C . ILE A 1 317 ? -5.594 -10.150 3.536 1.00 98.88 317 ILE A C 1
ATOM 2481 O O . ILE A 1 317 ? -4.756 -10.114 4.438 1.00 98.88 317 ILE A O 1
ATOM 2485 N N . MET A 1 318 ? -6.878 -10.388 3.769 1.00 98.88 318 MET A N 1
ATOM 2486 C CA . MET A 1 318 ? -7.483 -10.686 5.061 1.00 98.88 318 MET A CA 1
ATOM 2487 C C . MET A 1 318 ? -7.322 -12.171 5.447 1.00 98.88 318 MET A C 1
ATOM 2489 O O . MET A 1 318 ? -7.024 -13.027 4.599 1.00 98.88 318 MET A O 1
ATOM 2493 N N . PRO A 1 319 ? -7.576 -12.535 6.723 1.00 98.75 319 PRO A N 1
ATOM 2494 C CA . PRO A 1 319 ? -7.600 -13.929 7.157 1.00 98.75 319 PRO A CA 1
ATOM 2495 C C . PRO A 1 319 ? -8.454 -14.831 6.255 1.00 98.75 319 PRO A C 1
ATOM 2497 O O . PRO A 1 319 ? -9.573 -14.491 5.873 1.00 98.75 319 PRO A O 1
ATOM 2500 N N . GLY A 1 320 ? -7.930 -16.016 5.932 1.00 98.06 320 GLY A N 1
ATOM 2501 C CA . GLY A 1 320 ? -8.616 -16.986 5.067 1.00 98.06 320 GLY A CA 1
ATOM 2502 C C . GLY A 1 320 ? -8.425 -16.754 3.562 1.00 98.06 320 GLY A C 1
ATOM 2503 O O . GLY A 1 320 ? -9.035 -17.479 2.763 1.00 98.06 320 GLY A O 1
ATOM 2504 N N . GLY A 1 321 ? -7.567 -15.795 3.194 1.00 98.69 321 GLY A N 1
ATOM 2505 C CA . GLY A 1 321 ? -7.239 -15.450 1.811 1.00 98.69 321 GLY A CA 1
ATOM 2506 C C . GLY A 1 321 ? -8.313 -14.611 1.123 1.00 98.69 321 GLY A C 1
ATOM 2507 O O . GLY A 1 321 ? -8.378 -14.610 -0.101 1.00 98.69 321 GLY A O 1
ATOM 2508 N N . LEU A 1 322 ? -9.193 -13.955 1.886 1.00 98.94 322 LEU A N 1
ATOM 2509 C CA . LEU A 1 322 ? -10.112 -12.964 1.329 1.00 98.94 322 LEU A CA 1
ATOM 2510 C C . LEU A 1 322 ? -9.322 -11.710 0.949 1.00 98.94 322 LEU A C 1
ATOM 2512 O O . LEU A 1 322 ? -8.419 -11.324 1.685 1.00 98.94 322 LEU A O 1
ATOM 2516 N N . VAL A 1 323 ? -9.655 -11.084 -0.173 1.00 98.94 323 VAL A N 1
ATOM 2517 C CA . VAL A 1 323 ? -8.962 -9.896 -0.676 1.00 98.94 323 VAL A CA 1
ATOM 2518 C C . VAL A 1 323 ? -9.987 -8.797 -0.894 1.00 98.94 323 VAL A C 1
ATOM 2520 O O . VAL A 1 323 ? -10.878 -8.944 -1.729 1.00 98.94 323 VAL A O 1
ATOM 2523 N N . GLU A 1 324 ? -9.882 -7.732 -0.109 1.00 98.94 324 GLU A N 1
ATOM 2524 C CA . GLU A 1 324 ? -10.634 -6.491 -0.320 1.00 98.94 324 GLU A CA 1
ATOM 2525 C C . GLU A 1 324 ? -9.793 -5.513 -1.148 1.00 98.94 324 GLU A C 1
ATOM 2527 O O . GLU A 1 324 ? -8.566 -5.616 -1.144 1.00 98.94 324 GLU A O 1
ATOM 2532 N N . SER A 1 325 ? -10.441 -4.620 -1.893 1.00 98.94 325 SER A N 1
ATOM 2533 C CA . SER A 1 325 ? -9.799 -3.540 -2.648 1.00 98.94 325 SER A CA 1
ATOM 2534 C C . SER A 1 325 ? -10.789 -2.396 -2.888 1.00 98.94 325 SER A C 1
ATOM 2536 O O . SER A 1 325 ? -11.977 -2.504 -2.565 1.00 98.94 325 SER A O 1
ATOM 2538 N N . PHE A 1 326 ? -10.335 -1.291 -3.483 1.00 98.88 326 PHE A N 1
ATOM 2539 C CA . PHE A 1 326 ? -11.228 -0.242 -3.983 1.00 98.88 326 PHE A CA 1
ATOM 2540 C C . PHE A 1 326 ? -11.317 -0.282 -5.510 1.00 98.88 326 PHE A C 1
ATOM 2542 O O . PHE A 1 326 ? -10.379 -0.701 -6.180 1.00 98.88 326 PHE A O 1
ATOM 2549 N N . ILE A 1 327 ? -12.456 0.150 -6.053 1.00 98.94 327 ILE A N 1
ATOM 2550 C CA . ILE A 1 327 ? -12.687 0.311 -7.489 1.00 98.94 327 ILE A CA 1
ATOM 2551 C C . ILE A 1 327 ? -12.078 1.627 -7.943 1.00 98.94 327 ILE A C 1
ATOM 2553 O O . ILE A 1 327 ? -12.503 2.692 -7.478 1.00 98.94 327 ILE A O 1
ATOM 2557 N N . ASP A 1 328 ? -11.155 1.543 -8.893 1.00 98.75 328 ASP A N 1
ATOM 2558 C CA . ASP A 1 328 ? -10.623 2.718 -9.560 1.00 98.75 328 ASP A CA 1
ATOM 2559 C C . ASP A 1 328 ? -11.401 3.024 -10.846 1.00 98.75 328 ASP A C 1
ATOM 2561 O O . ASP A 1 328 ? -12.271 3.896 -10.816 1.00 98.75 328 ASP A O 1
ATOM 2565 N N . THR A 1 329 ? -11.182 2.273 -11.931 1.00 98.88 329 THR A N 1
ATOM 2566 C CA . THR A 1 329 ? -11.835 2.514 -13.229 1.00 98.88 329 THR A CA 1
ATOM 2567 C C . THR A 1 329 ? -12.369 1.237 -13.864 1.00 98.88 329 THR A C 1
ATOM 2569 O O . THR A 1 329 ? -11.625 0.313 -14.178 1.00 98.88 329 THR A O 1
ATOM 2572 N N . VAL A 1 330 ? -13.677 1.204 -14.121 1.00 98.81 330 VAL A N 1
ATOM 2573 C CA . VAL A 1 330 ? -14.344 0.109 -14.841 1.00 98.81 330 VAL A CA 1
ATOM 2574 C C . VAL A 1 330 ? -15.075 0.691 -16.039 1.00 98.81 330 VAL A C 1
ATOM 2576 O O . VAL A 1 330 ? -16.034 1.438 -15.856 1.00 98.81 330 VAL A O 1
ATOM 2579 N N . GLU A 1 331 ? -14.640 0.349 -17.254 1.00 98.38 331 GLU A N 1
ATOM 2580 C CA . GLU A 1 331 ? -15.309 0.758 -18.503 1.00 98.38 331 GLU A CA 1
ATOM 2581 C C . GLU A 1 331 ? -15.540 2.280 -18.585 1.00 98.38 331 GLU A C 1
ATOM 2583 O O . GLU A 1 331 ? -16.634 2.755 -18.882 1.00 98.38 331 GLU A O 1
ATOM 2588 N N . GLY A 1 332 ? -14.502 3.060 -18.258 1.00 96.00 332 GLY A N 1
ATOM 2589 C CA . GLY A 1 332 ? -14.544 4.528 -18.269 1.00 96.00 332 GLY A CA 1
ATOM 2590 C C . GLY A 1 332 ? -15.270 5.165 -17.077 1.00 96.00 332 GLY A C 1
ATOM 2591 O O . GLY A 1 332 ? -15.358 6.390 -16.994 1.00 96.00 332 GLY A O 1
ATOM 2592 N N . ARG A 1 333 ? -15.780 4.371 -16.126 1.00 98.56 333 ARG A N 1
ATOM 2593 C CA . ARG A 1 333 ? -16.412 4.875 -14.903 1.00 98.56 333 ARG A CA 1
ATOM 2594 C C . ARG A 1 333 ? -15.456 4.810 -13.719 1.00 98.56 333 ARG A C 1
ATOM 2596 O O . ARG A 1 333 ? -15.044 3.723 -13.315 1.00 98.56 333 ARG A O 1
ATOM 2603 N N . ARG A 1 334 ? -15.203 5.970 -13.107 1.00 98.56 334 ARG A N 1
ATOM 2604 C CA . ARG A 1 334 ? -14.470 6.075 -11.839 1.00 98.56 334 ARG A CA 1
ATOM 2605 C C . ARG A 1 334 ? -15.312 5.571 -10.664 1.00 98.56 334 ARG A C 1
ATOM 2607 O O . ARG A 1 334 ? -16.520 5.819 -10.610 1.00 98.56 334 ARG A O 1
ATOM 2614 N N . GLY A 1 335 ? -14.675 4.851 -9.745 1.00 96.38 335 GLY A N 1
ATOM 2615 C CA . GLY A 1 335 ? -15.302 4.241 -8.577 1.00 96.38 335 GLY A CA 1
ATOM 2616 C C . GLY A 1 335 ? -15.291 5.152 -7.355 1.00 96.38 335 GLY A C 1
ATOM 2617 O O . GLY A 1 335 ? -16.288 5.809 -7.062 1.00 96.38 335 GLY A O 1
ATOM 2618 N N . GLY A 1 336 ? -14.188 5.134 -6.600 1.00 97.25 336 GLY A N 1
ATOM 2619 C CA . GLY A 1 336 ? -14.144 5.746 -5.264 1.00 97.25 336 GLY A CA 1
ATOM 2620 C C . GLY A 1 336 ? -15.006 4.988 -4.245 1.00 97.25 336 GLY A C 1
ATOM 2621 O O . GLY A 1 336 ? -15.598 5.587 -3.349 1.00 97.25 336 GLY A O 1
ATOM 2622 N N . ALA A 1 337 ? -15.120 3.668 -4.414 1.00 98.69 337 ALA A N 1
ATOM 2623 C CA . ALA A 1 337 ? -15.920 2.766 -3.590 1.00 98.69 337 ALA A CA 1
ATOM 2624 C C . ALA A 1 337 ? -15.214 1.413 -3.444 1.00 98.69 337 ALA A C 1
ATOM 2626 O O . ALA A 1 337 ? -14.386 1.056 -4.278 1.00 98.69 337 ALA A O 1
ATOM 2627 N N . LEU A 1 338 ? -15.551 0.641 -2.410 1.00 98.88 338 LEU A N 1
ATOM 2628 C CA . LEU A 1 338 ? -14.997 -0.704 -2.228 1.00 98.88 338 LEU A CA 1
ATOM 2629 C C . LEU A 1 338 ? -15.449 -1.648 -3.350 1.00 98.88 338 LEU A C 1
ATOM 2631 O O . LEU A 1 338 ? -16.611 -1.628 -3.766 1.00 98.88 338 LEU A O 1
ATOM 2635 N N . SER A 1 339 ? -14.531 -2.489 -3.815 1.00 98.75 339 SER A N 1
ATOM 2636 C CA . SER A 1 339 ? -14.781 -3.532 -4.809 1.00 98.75 339 SER A CA 1
ATOM 2637 C C . SER A 1 339 ? -15.519 -4.732 -4.191 1.00 98.75 339 SER A C 1
ATOM 2639 O O . SER A 1 339 ? -15.679 -4.812 -2.965 1.00 98.75 339 SER A O 1
ATOM 2641 N N . PRO A 1 340 ? -16.016 -5.683 -5.003 1.00 98.88 340 PRO A N 1
ATOM 2642 C CA . PRO A 1 340 ? -16.375 -7.002 -4.503 1.00 98.88 340 PRO A CA 1
ATOM 2643 C C . PRO A 1 340 ? -15.155 -7.663 -3.862 1.00 98.88 340 PRO A C 1
ATOM 2645 O O . PRO A 1 340 ? -14.136 -7.845 -4.525 1.00 98.88 340 PRO A O 1
ATOM 2648 N N . THR A 1 341 ? -15.273 -8.078 -2.601 1.00 98.94 341 THR A N 1
ATOM 2649 C CA . THR A 1 341 ? -14.234 -8.903 -1.975 1.00 98.94 341 THR A CA 1
ATOM 2650 C C . THR A 1 341 ? -14.084 -10.188 -2.779 1.00 98.94 341 THR A C 1
ATOM 2652 O O . THR A 1 341 ? -15.082 -10.816 -3.132 1.00 98.94 341 THR A O 1
ATOM 2655 N N . VAL A 1 342 ? -12.856 -10.608 -3.062 1.00 98.94 342 VAL A N 1
ATOM 2656 C CA . VAL A 1 342 ? -12.560 -11.877 -3.745 1.00 98.94 342 VAL A CA 1
ATOM 2657 C C . VAL A 1 342 ? -11.806 -12.812 -2.810 1.00 98.94 342 VAL A C 1
ATOM 2659 O O . VAL A 1 342 ? -11.585 -12.504 -1.638 1.00 98.94 342 VAL A O 1
ATOM 2662 N N . ARG A 1 343 ? -11.417 -13.992 -3.296 1.00 98.94 343 ARG A N 1
ATOM 2663 C CA . ARG A 1 343 ? -10.639 -14.941 -2.502 1.00 98.94 343 ARG A CA 1
ATOM 2664 C C . ARG A 1 343 ? -9.523 -15.581 -3.309 1.00 98.94 343 ARG A C 1
ATOM 2666 O O . ARG A 1 343 ? -9.768 -16.124 -4.383 1.00 98.94 343 ARG A O 1
ATOM 2673 N N . VAL A 1 344 ? -8.331 -15.623 -2.726 1.00 98.88 344 VAL A N 1
ATOM 2674 C CA . VAL A 1 344 ? -7.189 -16.401 -3.209 1.00 98.88 344 VAL A CA 1
ATOM 2675 C C . VAL A 1 344 ? -6.905 -17.566 -2.261 1.00 98.88 344 VAL A C 1
ATOM 2677 O O . VAL A 1 344 ? -6.894 -17.434 -1.036 1.00 98.88 344 VAL A O 1
ATOM 2680 N N . LYS A 1 345 ? -6.675 -18.753 -2.818 1.00 98.75 345 LYS A N 1
ATOM 2681 C CA . LYS A 1 345 ? -6.126 -19.892 -2.076 1.00 98.75 345 LYS A CA 1
ATOM 2682 C C . LYS A 1 345 ? -4.616 -19.837 -2.167 1.00 98.75 345 LYS A C 1
ATOM 2684 O O . LYS A 1 345 ? -4.078 -19.848 -3.264 1.00 98.75 345 LYS A O 1
ATOM 2689 N N . ILE A 1 346 ? -3.957 -19.834 -1.015 1.00 98.69 346 ILE A N 1
ATOM 2690 C CA . ILE A 1 346 ? -2.498 -19.766 -0.904 1.00 98.69 346 ILE A CA 1
ATOM 2691 C C . ILE A 1 346 ? -1.961 -21.134 -0.480 1.00 98.69 346 ILE A C 1
ATOM 2693 O O . ILE A 1 346 ? -2.370 -21.670 0.559 1.00 98.69 346 ILE A O 1
ATOM 2697 N N . ALA A 1 347 ? -1.034 -21.685 -1.259 1.00 98.31 347 ALA A N 1
ATOM 2698 C CA . ALA A 1 347 ? -0.375 -22.954 -0.988 1.00 98.31 347 ALA A CA 1
ATOM 2699 C C . ALA A 1 347 ? 1.110 -22.883 -1.371 1.00 98.31 347 ALA A C 1
ATOM 2701 O O . ALA A 1 347 ? 1.461 -22.874 -2.550 1.00 98.31 347 ALA A O 1
ATOM 2702 N N . LYS A 1 348 ? 1.989 -22.900 -0.359 1.00 97.94 348 LYS A N 1
ATOM 2703 C CA . LYS A 1 348 ? 3.444 -22.762 -0.541 1.00 97.94 348 LYS A CA 1
ATOM 2704 C C . LYS A 1 348 ? 3.754 -21.495 -1.358 1.00 97.94 348 LYS A C 1
ATOM 2706 O O . LYS A 1 348 ? 3.217 -20.442 -1.060 1.00 97.94 348 LYS A O 1
ATOM 2711 N N . SER A 1 349 ? 4.581 -21.591 -2.393 1.00 98.38 349 SER A N 1
ATOM 2712 C CA . SER A 1 349 ? 4.937 -20.484 -3.284 1.00 98.38 349 SER A CA 1
ATOM 2713 C C . SER A 1 349 ? 3.918 -20.224 -4.399 1.00 98.38 349 SER A C 1
ATOM 2715 O O . SER A 1 349 ? 4.252 -19.556 -5.367 1.00 98.38 349 SER A O 1
ATOM 2717 N N . ALA A 1 350 ? 2.689 -20.740 -4.315 1.00 98.75 350 ALA A N 1
ATOM 2718 C CA . ALA A 1 350 ? 1.669 -20.535 -5.339 1.00 98.75 350 ALA A CA 1
ATOM 2719 C C . ALA A 1 350 ? 0.336 -20.080 -4.744 1.00 98.75 350 ALA A C 1
ATOM 2721 O O . ALA A 1 350 ? -0.013 -20.379 -3.596 1.00 98.75 350 ALA A O 1
ATOM 2722 N N . SER A 1 351 ? -0.433 -19.382 -5.568 1.00 98.81 351 SER A N 1
ATOM 2723 C CA . SER A 1 351 ? -1.800 -18.983 -5.275 1.00 98.81 351 SER A CA 1
ATOM 2724 C C . SER A 1 351 ? -2.731 -19.213 -6.466 1.00 98.81 351 SER A C 1
ATOM 2726 O O . SER A 1 351 ? -2.276 -19.361 -7.601 1.00 98.81 351 SER A O 1
ATOM 2728 N N . VAL A 1 352 ? -4.036 -19.284 -6.204 1.00 98.81 352 VAL A N 1
ATOM 2729 C CA . VAL A 1 352 ? -5.075 -19.361 -7.239 1.00 98.81 352 VAL A CA 1
ATOM 2730 C C . VAL A 1 352 ? -6.348 -18.663 -6.770 1.00 98.81 352 VAL A C 1
ATOM 2732 O O . VAL A 1 352 ? -6.751 -18.820 -5.614 1.00 98.81 352 VAL A O 1
ATOM 2735 N N . VAL A 1 353 ? -7.009 -17.922 -7.660 1.00 98.81 353 VAL A N 1
ATOM 2736 C CA . VAL A 1 353 ? -8.329 -17.330 -7.393 1.00 98.81 353 VAL A CA 1
ATOM 2737 C C . VAL A 1 353 ? -9.363 -18.438 -7.172 1.00 98.81 353 VAL A C 1
ATOM 2739 O O . VAL A 1 353 ? -9.479 -19.378 -7.959 1.00 98.81 353 VAL A O 1
ATOM 2742 N N . ASP A 1 354 ? -10.137 -18.353 -6.091 1.00 98.75 354 ASP A N 1
ATOM 2743 C CA . ASP A 1 354 ? -11.216 -19.297 -5.799 1.00 98.75 354 ASP A CA 1
ATOM 2744 C C . ASP A 1 354 ? -12.505 -18.863 -6.501 1.00 98.75 354 ASP A C 1
ATOM 2746 O O . ASP A 1 354 ? -13.366 -18.235 -5.897 1.00 98.75 354 ASP A O 1
ATOM 2750 N N . LEU A 1 355 ? -12.679 -19.254 -7.766 1.00 98.69 355 LEU A N 1
ATOM 2751 C CA . LEU A 1 355 ? -13.880 -18.929 -8.559 1.00 98.69 355 LEU A CA 1
ATOM 2752 C C . LEU A 1 355 ? -15.190 -19.526 -8.006 1.00 98.69 355 LEU A C 1
ATOM 2754 O O . LEU A 1 355 ? -16.275 -19.228 -8.496 1.00 98.69 355 LEU A O 1
ATOM 2758 N N . ARG A 1 356 ? -15.109 -20.378 -6.977 1.00 98.44 356 ARG A N 1
ATOM 2759 C CA . ARG A 1 356 ? -16.277 -20.903 -6.250 1.00 98.44 356 ARG A CA 1
ATOM 2760 C C . ARG A 1 356 ? -16.701 -20.004 -5.084 1.00 98.44 356 ARG A C 1
ATOM 2762 O O . ARG A 1 356 ? -17.700 -20.297 -4.436 1.00 98.44 356 ARG A O 1
ATOM 2769 N N . TYR A 1 357 ? -15.915 -18.978 -4.756 1.00 98.44 357 TYR A N 1
ATOM 2770 C CA . TYR A 1 357 ? -16.256 -18.005 -3.727 1.00 98.44 357 TYR A CA 1
ATOM 2771 C C . TYR A 1 357 ? -17.324 -17.039 -4.249 1.00 98.44 357 TYR A C 1
ATOM 2773 O O . TYR A 1 357 ? -17.240 -16.573 -5.384 1.00 98.44 357 TYR A O 1
ATOM 2781 N N . GLY A 1 358 ? -18.325 -16.743 -3.418 1.00 97.56 358 GLY A N 1
ATOM 2782 C CA . GLY A 1 358 ? -19.421 -15.851 -3.789 1.00 97.56 358 GLY A CA 1
ATOM 2783 C C . GLY A 1 358 ? -20.120 -16.290 -5.079 1.00 97.56 358 GLY A C 1
ATOM 2784 O O . GLY A 1 358 ? -20.516 -17.446 -5.219 1.00 97.56 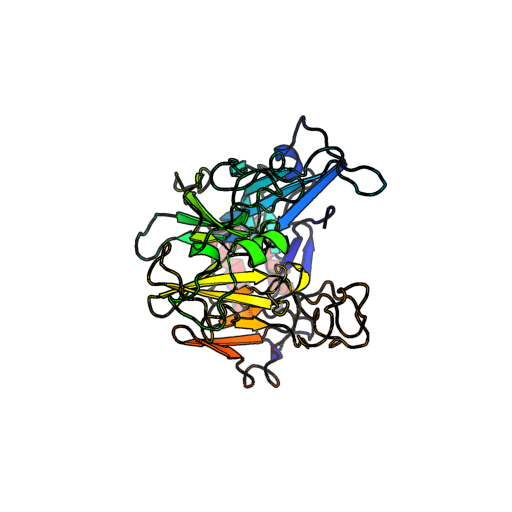358 GLY A O 1
ATOM 2785 N N . ASN A 1 359 ? -20.267 -15.359 -6.017 1.00 98.12 359 ASN A N 1
ATOM 2786 C CA . ASN A 1 359 ? -20.845 -15.577 -7.335 1.00 98.12 359 ASN A CA 1
ATOM 2787 C C . ASN A 1 359 ? -19.738 -15.551 -8.402 1.00 98.12 359 ASN A C 1
ATOM 2789 O O . ASN A 1 359 ? -19.316 -14.481 -8.838 1.00 98.12 359 ASN A O 1
ATOM 2793 N N . GLY A 1 360 ? -19.233 -16.725 -8.791 1.00 98.12 360 GLY A N 1
ATOM 2794 C CA . GLY A 1 360 ? -18.192 -16.841 -9.822 1.00 98.12 360 GLY A CA 1
ATOM 2795 C C . GLY A 1 360 ? -16.834 -16.238 -9.436 1.00 98.12 360 GLY A C 1
ATOM 2796 O O . GLY A 1 360 ? -16.082 -15.825 -10.312 1.00 98.12 360 GLY A O 1
ATOM 2797 N N . GLY A 1 361 ? -16.523 -16.155 -8.140 1.00 98.56 361 GLY A N 1
ATOM 2798 C CA . GLY A 1 361 ? -15.304 -15.545 -7.597 1.00 98.56 361 GLY A CA 1
ATOM 2799 C C . GLY A 1 361 ? -15.535 -14.181 -6.946 1.00 98.56 361 GLY A C 1
ATOM 2800 O O . GLY A 1 361 ? -14.703 -13.746 -6.150 1.00 98.56 361 GLY A O 1
ATOM 2801 N N . LEU A 1 362 ? -16.670 -13.532 -7.227 1.00 98.75 362 LEU A N 1
ATOM 2802 C CA . LEU A 1 362 ? -17.030 -12.232 -6.662 1.00 98.75 362 LEU A CA 1
ATOM 2803 C C . LEU A 1 362 ? -17.870 -12.408 -5.393 1.00 98.75 362 LEU A C 1
ATOM 2805 O O . LEU A 1 362 ? -18.993 -12.915 -5.437 1.00 98.75 362 LEU A O 1
ATOM 2809 N N . GLY A 1 363 ? -17.337 -11.974 -4.254 1.00 98.62 363 GLY A N 1
ATOM 2810 C CA . GLY A 1 363 ? -18.096 -11.782 -3.021 1.00 98.62 363 GLY A CA 1
ATOM 2811 C C . GLY A 1 363 ? -18.979 -10.533 -3.075 1.00 98.62 363 GLY A C 1
ATOM 2812 O O . GLY A 1 363 ? -19.247 -9.975 -4.138 1.00 98.62 363 GLY A O 1
ATOM 2813 N N . ALA A 1 364 ? -19.454 -10.080 -1.915 1.00 98.38 364 ALA A N 1
ATOM 2814 C CA . ALA A 1 364 ? -20.197 -8.823 -1.840 1.00 98.38 364 ALA A CA 1
ATOM 2815 C C . ALA A 1 364 ? -19.249 -7.613 -1.852 1.00 98.38 364 ALA A C 1
ATOM 2817 O O . ALA A 1 364 ? -18.099 -7.708 -1.418 1.00 98.38 364 ALA A O 1
ATOM 2818 N N . TYR A 1 365 ? -19.751 -6.465 -2.316 1.00 98.81 365 TYR A N 1
ATOM 2819 C CA . TYR A 1 365 ? -19.011 -5.203 -2.286 1.00 98.81 365 TYR A CA 1
ATOM 2820 C C . TYR A 1 365 ? -18.644 -4.811 -0.854 1.00 98.81 365 TYR A C 1
ATOM 2822 O O . TYR A 1 365 ? -19.497 -4.812 0.042 1.00 98.81 365 TYR A O 1
ATOM 2830 N N . GLY A 1 366 ? -17.371 -4.469 -0.648 1.00 98.50 366 GLY A N 1
ATOM 2831 C CA . GLY A 1 366 ? -16.846 -4.048 0.647 1.00 98.50 366 GLY A CA 1
ATOM 2832 C C . GLY A 1 366 ? -17.080 -5.069 1.756 1.00 98.50 366 GLY A C 1
ATOM 2833 O O . GLY A 1 366 ? -17.367 -4.686 2.894 1.00 98.50 366 GLY A O 1
ATOM 2834 N N . ASP A 1 367 ? -17.029 -6.367 1.450 1.00 98.75 367 ASP A N 1
ATOM 2835 C CA . ASP A 1 367 ? -17.123 -7.384 2.487 1.00 98.75 367 ASP A CA 1
ATOM 2836 C C . ASP A 1 367 ? -15.787 -7.536 3.215 1.00 98.75 367 ASP A C 1
ATOM 2838 O O . ASP A 1 367 ? -14.933 -8.332 2.831 1.00 98.75 367 ASP A O 1
ATOM 2842 N N . ILE A 1 368 ? -15.629 -6.756 4.282 1.00 98.81 368 ILE A N 1
ATOM 2843 C CA . ILE A 1 368 ? -14.477 -6.780 5.188 1.00 98.81 368 ILE A CA 1
ATOM 2844 C C . ILE A 1 368 ? -14.960 -7.375 6.524 1.00 98.81 368 ILE A C 1
ATOM 2846 O O . ILE A 1 368 ? -15.411 -6.635 7.408 1.00 98.81 368 ILE A O 1
ATOM 2850 N N . PRO A 1 369 ? -15.041 -8.715 6.656 1.00 98.56 369 PRO A N 1
ATOM 2851 C CA . PRO A 1 369 ? -15.603 -9.358 7.837 1.00 98.56 369 PRO A CA 1
ATOM 2852 C C . PRO A 1 369 ? -14.580 -9.470 8.972 1.00 98.56 369 PRO A C 1
ATOM 2854 O O . PRO A 1 369 ? -13.443 -9.895 8.779 1.00 98.56 369 PRO A O 1
ATOM 2857 N N . ALA A 1 370 ? -15.019 -9.186 10.198 1.00 98.38 370 ALA A N 1
ATOM 2858 C CA . ALA A 1 370 ? -14.247 -9.520 11.388 1.00 98.38 370 ALA A CA 1
ATOM 2859 C C . ALA A 1 370 ? -14.292 -11.039 11.641 1.00 98.38 370 ALA A C 1
ATOM 2861 O O . ALA A 1 370 ? -15.370 -11.631 11.700 1.00 98.38 370 ALA A O 1
ATOM 2862 N N . ASN A 1 371 ? -13.130 -11.670 11.827 1.00 97.81 371 ASN A N 1
ATOM 2863 C CA . ASN A 1 371 ? -13.009 -13.090 12.195 1.00 97.81 371 ASN A CA 1
ATOM 2864 C C . ASN A 1 371 ? -12.839 -13.313 13.712 1.00 97.81 371 ASN A C 1
ATOM 2866 O O . ASN A 1 371 ? -12.749 -14.451 14.171 1.00 97.81 371 ASN A O 1
ATOM 2870 N N . ARG A 1 372 ? -12.778 -12.229 14.490 1.00 96.94 372 ARG A N 1
ATOM 2871 C CA . ARG A 1 372 ? -12.783 -12.205 15.956 1.00 96.94 372 ARG A CA 1
ATOM 2872 C C . ARG A 1 372 ? -13.736 -11.113 16.433 1.00 96.94 372 ARG A C 1
ATOM 2874 O O . ARG A 1 372 ? -14.024 -10.179 15.691 1.00 96.94 372 ARG A O 1
ATOM 2881 N N . ALA A 1 373 ? -14.198 -11.230 17.673 1.00 95.81 373 ALA A N 1
ATOM 2882 C CA . ALA A 1 373 ? -15.033 -10.232 18.326 1.00 95.81 373 ALA A CA 1
ATOM 2883 C C . ALA A 1 373 ? -14.388 -9.803 19.649 1.00 95.81 373 ALA A C 1
ATOM 2885 O O . ALA A 1 373 ? -14.012 -10.663 20.448 1.00 95.81 373 ALA A O 1
ATOM 2886 N N . ASP A 1 374 ? -14.270 -8.493 19.861 1.00 94.25 374 ASP A N 1
ATOM 2887 C CA . ASP A 1 374 ? -14.012 -7.908 21.178 1.00 94.25 374 ASP A CA 1
ATOM 2888 C C . ASP A 1 374 ? -15.365 -7.569 21.818 1.00 94.25 374 ASP A C 1
ATOM 2890 O O . ASP A 1 374 ? -16.204 -6.911 21.201 1.00 94.25 374 ASP A O 1
ATOM 2894 N N . ILE A 1 375 ? -15.592 -8.074 23.030 1.00 92.19 375 ILE A N 1
ATOM 2895 C CA . ILE A 1 375 ? -16.797 -7.817 23.820 1.00 92.19 375 ILE A CA 1
ATOM 2896 C C . ILE A 1 375 ? -16.355 -7.235 25.164 1.00 92.19 375 ILE A C 1
ATOM 2898 O O . ILE A 1 375 ? -16.191 -7.947 26.157 1.00 92.19 375 ILE A O 1
ATOM 2902 N N . ASN A 1 376 ? -16.174 -5.918 25.192 1.00 90.88 376 ASN A N 1
ATOM 2903 C CA . ASN A 1 376 ? -15.872 -5.155 26.396 1.00 90.88 376 ASN A CA 1
ATOM 2904 C C . ASN A 1 376 ? -17.169 -4.637 27.048 1.00 90.88 376 ASN A C 1
ATOM 2906 O O . ASN A 1 376 ? -17.617 -3.523 26.779 1.00 90.88 376 ASN A O 1
ATOM 2910 N N . ILE A 1 377 ? -17.773 -5.452 27.921 1.00 90.56 377 ILE A N 1
ATOM 2911 C CA . ILE A 1 377 ? -19.037 -5.114 28.606 1.00 90.56 377 ILE A CA 1
ATOM 2912 C C . ILE A 1 377 ? -18.899 -3.834 29.440 1.00 90.56 377 ILE A C 1
ATOM 2914 O O . ILE A 1 377 ? -19.815 -3.017 29.461 1.00 90.56 377 ILE A O 1
ATOM 2918 N N . ALA A 1 378 ? -17.759 -3.641 30.108 1.00 88.94 378 ALA A N 1
ATOM 2919 C CA . ALA A 1 378 ? -17.531 -2.469 30.948 1.00 88.94 378 ALA A CA 1
ATOM 2920 C C . ALA A 1 378 ? -17.509 -1.175 30.119 1.00 88.94 378 ALA A C 1
ATOM 2922 O O . ALA A 1 378 ? -18.195 -0.220 30.474 1.00 88.94 378 ALA A O 1
ATOM 2923 N N . GLY A 1 379 ? -16.784 -1.170 28.994 1.00 89.12 379 GLY A N 1
ATOM 2924 C CA . GLY A 1 379 ? -16.771 -0.040 28.059 1.00 89.12 379 GLY A CA 1
ATOM 2925 C C . GLY A 1 379 ? -18.151 0.229 27.457 1.00 89.12 379 GLY A C 1
ATOM 2926 O O . GLY A 1 379 ? -18.602 1.367 27.437 1.00 89.12 379 GLY A O 1
ATOM 2927 N N . PHE A 1 380 ? -18.876 -0.827 27.076 1.00 91.69 380 PHE A N 1
ATOM 2928 C CA . PHE A 1 380 ? -20.231 -0.696 26.535 1.00 91.69 380 PHE A CA 1
ATOM 2929 C C . PHE A 1 380 ? -21.218 -0.083 27.541 1.00 91.69 380 PHE A C 1
ATOM 2931 O O . PHE A 1 380 ? -22.009 0.789 27.197 1.00 91.69 380 PHE A O 1
ATOM 2938 N N . ILE A 1 381 ? -21.155 -0.503 28.808 1.00 88.75 381 ILE A N 1
ATOM 2939 C CA . ILE A 1 381 ? -21.928 0.101 29.902 1.00 88.75 381 ILE A CA 1
ATOM 2940 C C . ILE A 1 381 ? -21.569 1.588 30.029 1.00 88.75 381 ILE A C 1
ATOM 2942 O O . ILE A 1 381 ? -22.464 2.430 30.033 1.00 88.75 381 ILE A O 1
ATOM 2946 N N . GLN A 1 382 ? -20.280 1.932 30.084 1.00 88.50 382 GLN A N 1
ATOM 2947 C CA . GLN A 1 382 ? -19.838 3.328 30.191 1.00 88.50 382 GLN A CA 1
ATOM 2948 C C . GLN A 1 382 ? -20.382 4.201 29.051 1.00 88.50 382 GLN A C 1
ATOM 2950 O O . GLN A 1 382 ? -20.906 5.282 29.320 1.00 88.50 382 GLN A O 1
ATOM 2955 N N . ASP A 1 383 ? -20.336 3.707 27.815 1.00 89.25 383 ASP A N 1
ATOM 2956 C CA . ASP A 1 383 ? -20.856 4.398 26.633 1.00 89.25 383 ASP A CA 1
ATOM 2957 C C . ASP A 1 383 ? -22.379 4.616 26.704 1.00 89.25 383 ASP A C 1
ATOM 2959 O O . ASP A 1 383 ? -22.873 5.688 26.346 1.00 89.25 383 ASP A O 1
ATOM 2963 N N . LEU A 1 384 ? -23.132 3.642 27.233 1.00 84.12 384 LEU A N 1
ATOM 2964 C CA . LEU A 1 384 ? -24.583 3.762 27.422 1.00 84.12 384 LEU A CA 1
ATOM 2965 C C . LEU A 1 384 ? -24.970 4.782 28.505 1.00 84.12 384 LEU A C 1
ATOM 2967 O O . LEU A 1 384 ? -25.937 5.526 28.333 1.00 84.12 384 LEU A O 1
ATOM 2971 N N . PHE A 1 385 ? -24.251 4.811 29.632 1.00 72.56 385 PHE A N 1
ATOM 2972 C CA . PHE A 1 385 ? -24.593 5.664 30.780 1.00 72.56 385 PHE A CA 1
ATOM 2973 C C . PHE A 1 385 ? -24.011 7.084 30.678 1.00 72.56 385 PHE A C 1
ATOM 2975 O O . PHE A 1 385 ? -24.629 8.034 31.170 1.00 72.56 385 PHE A O 1
ATOM 2982 N N . GLY A 1 386 ? -22.862 7.250 30.015 1.00 60.47 386 GLY A N 1
ATOM 2983 C CA . GLY A 1 386 ? -22.154 8.526 29.881 1.00 60.47 386 GLY A CA 1
ATOM 2984 C C . GLY A 1 386 ? -22.853 9.563 28.993 1.00 60.47 386 GLY A C 1
ATOM 2985 O O . GLY A 1 386 ? -22.585 10.752 29.137 1.00 60.47 386 GLY A O 1
ATOM 2986 N N . GLN A 1 387 ? -23.776 9.146 28.115 1.00 54.69 387 GLN A N 1
ATOM 2987 C CA . GLN A 1 387 ? -24.498 10.047 27.203 1.00 54.69 387 GLN A CA 1
ATOM 2988 C C . GLN A 1 387 ? -25.867 10.550 27.719 1.00 54.69 387 GLN A C 1
ATOM 2990 O O . GLN A 1 387 ? -26.471 11.391 27.055 1.00 54.69 387 GLN A O 1
ATOM 2995 N N . GLY A 1 388 ? -26.394 10.100 28.873 1.00 47.84 388 GLY A N 1
ATOM 2996 C CA . GLY A 1 388 ? -27.754 10.528 29.269 1.00 47.84 388 GLY A CA 1
ATOM 2997 C C . GLY A 1 388 ? -28.341 10.090 30.615 1.00 47.84 388 GLY A C 1
ATOM 2998 O O . GLY A 1 388 ? -29.544 10.267 30.814 1.00 47.84 388 GLY A O 1
ATOM 2999 N N . GLY A 1 389 ? -27.559 9.533 31.544 1.00 52.25 389 GLY A N 1
ATOM 3000 C CA . GLY A 1 389 ? -28.090 9.079 32.837 1.00 52.25 389 GLY A CA 1
ATOM 3001 C C . GLY A 1 389 ? -29.122 7.939 32.731 1.00 52.25 389 GLY A C 1
ATOM 3002 O O . GLY A 1 389 ? -29.443 7.443 31.649 1.00 52.25 389 GLY A O 1
ATOM 3003 N N . GLN A 1 390 ? -29.643 7.499 33.883 1.00 50.16 390 GLN A N 1
ATOM 3004 C CA . GLN A 1 390 ? -30.480 6.293 34.043 1.00 50.16 390 GLN A CA 1
ATOM 3005 C C . GLN A 1 390 ? -31.715 6.231 33.112 1.00 50.16 390 GLN A C 1
ATOM 3007 O O . GLN A 1 390 ? -32.134 5.148 32.703 1.00 50.16 390 GLN A O 1
ATOM 3012 N N . SER A 1 391 ? -32.271 7.381 32.723 1.00 53.25 391 SER A N 1
ATOM 3013 C CA . SER A 1 391 ? -33.477 7.495 31.888 1.00 53.25 391 SER A CA 1
ATOM 3014 C C . SER A 1 391 ? -33.259 7.086 30.422 1.00 53.25 391 SER A C 1
ATOM 3016 O O . SER A 1 391 ? -34.202 6.666 29.748 1.00 53.25 391 SER A O 1
ATOM 3018 N N . GLY A 1 392 ? -32.023 7.181 29.920 1.00 55.22 392 GLY A N 1
ATOM 3019 C CA . GLY A 1 392 ? -31.688 6.877 28.526 1.00 55.22 392 GLY A CA 1
ATOM 3020 C C . GLY A 1 392 ? -31.743 5.385 28.195 1.00 55.22 392 GLY A C 1
ATOM 3021 O O . GLY A 1 392 ? -32.221 5.017 27.123 1.00 55.22 392 GLY A O 1
ATOM 3022 N N . LEU A 1 393 ? -31.332 4.515 29.128 1.00 54.16 393 LEU A N 1
ATOM 3023 C CA . LEU A 1 393 ? -31.293 3.063 28.908 1.00 54.16 393 LEU A CA 1
ATOM 3024 C C . LEU A 1 393 ? -32.683 2.461 28.717 1.00 54.16 393 LEU A C 1
ATOM 3026 O O . LEU A 1 393 ? -32.876 1.625 27.840 1.00 54.16 393 LEU A O 1
ATOM 3030 N N . LEU A 1 394 ? -33.656 2.885 29.524 1.00 56.16 394 LEU A N 1
ATOM 3031 C CA . LEU A 1 394 ? -35.025 2.374 29.442 1.00 56.16 394 LEU A CA 1
ATOM 3032 C C . LEU A 1 394 ? -35.724 2.861 28.177 1.00 56.16 394 LEU A C 1
ATOM 3034 O O . LEU A 1 394 ? -36.411 2.083 27.519 1.00 56.16 394 LEU A O 1
ATOM 3038 N N . ALA A 1 395 ? -35.499 4.119 27.794 1.00 56.66 395 ALA A N 1
ATOM 3039 C CA . ALA A 1 395 ? -36.007 4.658 26.540 1.00 56.66 395 ALA A CA 1
ATOM 3040 C C . ALA A 1 395 ? -35.396 3.939 25.321 1.00 56.66 395 ALA A C 1
ATOM 3042 O O . ALA A 1 395 ? -36.115 3.611 24.379 1.00 56.66 395 ALA A O 1
ATOM 3043 N N . GLN A 1 396 ? -34.095 3.630 25.352 1.00 58.44 396 GLN A N 1
ATOM 3044 C CA . GLN A 1 396 ? -33.404 2.937 24.259 1.00 58.44 396 GLN A CA 1
ATOM 3045 C C . GLN A 1 396 ? -33.713 1.434 24.197 1.00 58.44 396 GLN A C 1
ATOM 3047 O O . GLN A 1 396 ? -33.920 0.903 23.107 1.00 58.44 396 GLN A O 1
ATOM 3052 N N . ALA A 1 397 ? -33.787 0.738 25.334 1.00 58.69 397 ALA A N 1
ATOM 3053 C CA . ALA A 1 397 ? -34.154 -0.678 25.384 1.00 58.69 397 ALA A CA 1
ATOM 3054 C C . ALA A 1 397 ? -35.602 -0.899 24.917 1.00 58.69 397 ALA A C 1
ATOM 3056 O O . ALA A 1 397 ? -35.861 -1.810 24.129 1.00 58.69 397 ALA A O 1
ATOM 3057 N N . ASN A 1 398 ? -36.524 -0.020 25.328 1.00 57.91 398 ASN A N 1
ATOM 3058 C CA . ASN A 1 398 ? -37.910 -0.046 24.859 1.00 57.91 398 ASN A CA 1
ATOM 3059 C C . ASN A 1 398 ? -38.030 0.349 23.377 1.00 57.91 398 ASN A C 1
ATOM 3061 O O . ASN A 1 398 ? -38.798 -0.271 22.648 1.00 57.91 398 ASN A O 1
ATOM 3065 N N . GLY A 1 399 ? -37.252 1.332 22.908 1.00 56.00 399 GLY A N 1
ATOM 3066 C CA . GLY A 1 399 ? -37.250 1.760 21.503 1.00 56.00 399 GLY A CA 1
ATOM 3067 C C . GLY A 1 399 ? -36.696 0.715 20.526 1.00 56.00 399 GLY A C 1
ATOM 3068 O O . GLY A 1 399 ? -37.097 0.692 19.367 1.00 56.00 399 GLY A O 1
ATOM 3069 N N . ASN A 1 400 ? -35.821 -0.180 20.997 1.00 56.16 400 ASN A N 1
ATOM 3070 C CA . ASN A 1 400 ? -35.168 -1.213 20.185 1.00 56.16 400 ASN A CA 1
ATOM 3071 C C . ASN A 1 400 ? -35.849 -2.595 20.257 1.00 56.16 400 ASN A C 1
ATOM 3073 O O . ASN A 1 400 ? -35.288 -3.574 19.766 1.00 56.16 400 ASN A O 1
ATOM 3077 N N . GLY A 1 401 ? -37.031 -2.702 20.877 1.00 54.88 401 GLY A N 1
ATOM 3078 C CA . GLY A 1 401 ? -37.775 -3.965 20.962 1.00 54.88 401 GLY A CA 1
ATOM 3079 C C . GLY A 1 401 ? -37.098 -5.035 21.826 1.00 54.88 401 GLY A C 1
ATOM 3080 O O . GLY A 1 401 ? -37.237 -6.227 21.548 1.00 54.88 401 GLY A O 1
ATOM 3081 N N . ALA A 1 402 ? -36.341 -4.633 22.853 1.00 66.31 402 ALA A N 1
ATOM 3082 C CA . ALA A 1 402 ? -35.728 -5.574 23.784 1.00 66.31 402 ALA A CA 1
ATOM 3083 C C . ALA A 1 402 ? -36.795 -6.417 24.503 1.00 66.31 402 ALA A C 1
ATOM 3085 O O . ALA A 1 402 ? -37.900 -5.950 24.785 1.00 66.31 402 ALA A O 1
ATOM 3086 N N . SER A 1 403 ? -36.458 -7.672 24.821 1.00 72.44 403 SER A N 1
ATOM 3087 C CA . SER A 1 403 ? -37.404 -8.564 25.493 1.00 72.44 403 SER A CA 1
ATOM 3088 C C . SER A 1 403 ? -37.807 -8.008 26.872 1.00 72.44 403 SER A C 1
ATOM 3090 O O . SER A 1 403 ? -36.972 -7.392 27.544 1.00 72.44 403 SER A O 1
ATOM 3092 N N . PRO A 1 404 ? -39.038 -8.267 27.354 1.00 68.62 404 PRO A N 1
ATOM 3093 C CA . PRO A 1 404 ? -39.482 -7.814 28.675 1.00 68.62 404 PRO A CA 1
ATOM 3094 C C . PRO A 1 404 ? -38.551 -8.244 29.821 1.00 68.62 404 PRO A C 1
ATOM 3096 O O . PRO A 1 404 ? -38.366 -7.498 30.779 1.00 68.62 404 PRO A O 1
ATOM 3099 N N . GLN A 1 405 ? -37.912 -9.414 29.697 1.00 70.75 405 GLN A N 1
ATOM 3100 C CA . GLN A 1 405 ? -36.906 -9.897 30.649 1.00 70.75 405 GLN A CA 1
ATOM 3101 C C . GLN A 1 405 ? -35.628 -9.056 30.626 1.00 70.75 405 GLN A C 1
ATOM 3103 O O . GLN A 1 405 ? -35.096 -8.724 31.680 1.00 70.75 405 GLN A O 1
ATOM 3108 N N . THR A 1 406 ? -35.155 -8.665 29.442 1.00 66.00 406 THR A N 1
ATOM 3109 C CA . THR A 1 406 ? -33.988 -7.785 29.292 1.00 66.00 406 THR A CA 1
ATOM 3110 C C . THR A 1 406 ? -34.269 -6.406 29.887 1.00 66.00 406 THR A C 1
ATOM 3112 O O . THR A 1 406 ? -33.439 -5.873 30.617 1.00 66.00 406 THR A O 1
ATOM 3115 N N . VAL A 1 407 ? -35.464 -5.854 29.652 1.00 65.50 407 VAL A N 1
ATOM 3116 C CA . VAL A 1 407 ? -35.886 -4.572 30.241 1.00 65.50 407 VAL A CA 1
ATOM 3117 C C . VAL A 1 407 ? -35.996 -4.670 31.768 1.00 65.50 407 VAL A C 1
ATOM 3119 O O . VAL A 1 407 ? -35.568 -3.757 32.470 1.00 65.50 407 VAL A O 1
ATOM 3122 N N . GLN A 1 408 ? -36.505 -5.783 32.307 1.00 66.31 408 GLN A N 1
ATOM 3123 C CA . GLN A 1 408 ? -36.549 -6.023 33.756 1.00 66.31 408 GLN A CA 1
ATOM 3124 C C . GLN A 1 408 ? -35.161 -6.165 34.386 1.00 66.31 408 GLN A C 1
ATOM 3126 O O . GLN A 1 408 ? -34.932 -5.605 35.454 1.00 66.31 408 GLN A O 1
ATOM 3131 N N . GLN A 1 409 ? -34.237 -6.873 33.738 1.00 71.00 409 GLN A N 1
ATOM 3132 C CA . GLN A 1 409 ? -32.860 -7.017 34.217 1.00 71.00 409 GLN A CA 1
ATOM 3133 C C . GLN A 1 409 ? -32.125 -5.676 34.208 1.00 71.00 409 GLN A C 1
ATOM 3135 O O . GLN A 1 409 ? -31.453 -5.342 35.180 1.00 71.00 409 GLN A O 1
ATOM 3140 N N . ILE A 1 410 ? -32.325 -4.871 33.160 1.00 63.41 410 ILE A N 1
ATOM 3141 C CA . ILE A 1 410 ? -31.832 -3.492 33.099 1.00 63.41 410 ILE A CA 1
ATOM 3142 C C . ILE A 1 410 ? -32.427 -2.668 34.248 1.00 63.41 410 ILE A C 1
ATOM 3144 O O . ILE A 1 410 ? -31.686 -2.011 34.967 1.00 63.41 410 ILE A O 1
ATOM 3148 N N . ASN A 1 411 ? -33.740 -2.751 34.487 1.00 56.03 411 ASN A N 1
ATOM 3149 C CA . ASN A 1 411 ? -34.397 -2.057 35.600 1.00 56.03 411 ASN A CA 1
ATOM 3150 C C . ASN A 1 411 ? -33.861 -2.476 36.977 1.00 56.03 411 ASN A C 1
ATOM 3152 O O . ASN A 1 411 ? -33.693 -1.631 37.849 1.00 56.03 411 ASN A O 1
ATOM 3156 N N . GLN A 1 412 ? -33.609 -3.765 37.202 1.00 67.75 412 GLN A N 1
ATOM 3157 C CA . GLN A 1 412 ? -33.065 -4.249 38.474 1.00 67.75 412 GLN A CA 1
ATOM 3158 C C . GLN A 1 412 ? -31.623 -3.796 38.690 1.00 67.75 412 GLN A C 1
ATOM 3160 O O . GLN A 1 412 ? -31.261 -3.455 39.809 1.00 67.75 412 GLN A O 1
ATOM 3165 N N . PHE A 1 413 ? -30.827 -3.759 37.623 1.00 61.31 413 PHE A N 1
ATOM 3166 C CA . PHE A 1 413 ? -29.438 -3.320 37.665 1.00 61.31 413 PHE A CA 1
ATOM 3167 C C . PHE A 1 413 ? -29.298 -1.802 37.839 1.00 61.31 413 PHE A C 1
ATOM 3169 O O . PHE A 1 413 ? -28.400 -1.351 38.529 1.00 61.31 413 PHE A O 1
ATOM 3176 N N . VAL A 1 414 ? -30.193 -1.008 37.243 1.00 55.00 414 VAL A N 1
ATOM 3177 C CA . VAL A 1 414 ? -30.172 0.464 37.347 1.00 55.00 414 VAL A CA 1
ATOM 3178 C C . VAL A 1 414 ? -30.593 0.965 38.736 1.00 55.00 414 VAL A C 1
ATOM 3180 O O . VAL A 1 414 ? -30.205 2.062 39.130 1.00 55.00 414 VAL A O 1
ATOM 3183 N N . ASN A 1 415 ? -31.387 0.180 39.469 1.00 50.22 415 ASN A N 1
ATOM 3184 C CA . ASN A 1 415 ? -31.896 0.525 40.802 1.00 50.22 415 ASN A CA 1
ATOM 3185 C C . ASN A 1 415 ? -31.060 -0.064 41.960 1.00 50.22 415 ASN A C 1
ATOM 3187 O O . ASN A 1 415 ? -31.498 -0.005 43.111 1.00 50.22 415 ASN A O 1
ATOM 3191 N N . GLN A 1 416 ? -29.895 -0.646 41.660 1.00 48.28 416 GLN A N 1
ATOM 3192 C CA . GLN A 1 416 ? -28.847 -1.028 42.615 1.00 48.28 416 GLN A CA 1
ATOM 3193 C C . GLN A 1 416 ? -27.670 -0.068 42.469 1.00 48.28 416 GLN A C 1
ATOM 3195 O O . GLN A 1 416 ? -27.029 0.208 43.507 1.00 48.28 416 GLN A O 1
#

Sequence (416 aa):
HVHARIGFFYRRAGIPASQRPVNGGWIYGGHLFPDGTSAQVFAGTTYTEQAEWSGSTRLVNVRGNTVSVFYTDLAFNRNPDASNITPPVAVITQTLGQIHADFRHVWFTGFGTHTPLLRPDGVYYQTGQQNEFYSFRDPFTFEDPQHPGVNYMVFEGNTAGDRGTPNCTEADLGYRPNDPHAETLQEVLDSGAYYQKANIGLAVAENGSLSKWKFLPPLISANCVNDQTERPQVYIKDGKYYIFTISHRTTYAAGVDGPDGVYGFVGNGIRSDFQPMNYGSGLVLGNPTDLNTAAGTDFDPNPDQNPRAFQSYSHYIMPGGLVESFIDTVEGRRGGALSPTVRVKIAKSASVVDLRYGNGGLGAYGDIPANRADINIAGFIQDLFGQGGQSGLLAQANGNGASPQTVQQINQFVNQ

InterPro domains:
  IPR003469 Glycoside hydrolase, family 68 [PF02435] (1-369)
  IPR003469 Glycoside hydrolase, family 68 [cd08997] (1-346)
  IPR023296 Glycosyl hydrolase, five-bladed beta-propeller domain superfamily [G3DSA:2.115.10.20] (1-383)
  IPR023296 Glycosyl hydrolase, five-bladed beta-propeller domain superfamily [SSF75005] (23-370)

Secondary structure (DSSP, 8-state):
-TT---EEEE--SS--GGGS-TTTTPEEEEESSPTTSGGGGGTTS--SEEEEEEEEEEESSTTS-EEEEEEEEEEEEE-TTS-EEEEEEEEEEEEEEEEEE-SS-EEEEEEEEEEEEE---SSSB--TTT-TT--EEEEEEEE-TTSTT-EEEEEEEEBSS-TT-----HHHH-PPTT-TTPPPHHHHHHTTGGG-EEEEEEEEESSTTS--EEEEEEEEEEETTBS--EEEEEEEETTEEEEEEEE-GGGBPTT----SEEEEEEESSSS--PEESTTTT-EEEE-S--TTS----SSS--TTS-TTTTS-EEEEEEGGGEEEEEEEEETTEEEEEEPBPEEEEEETTEEEE-TTSTBTTB--BT----SS----HHHHHHHHHHTT-HHHHHHHHHHTT--HHHHHHHHHHHT-

Radius of gyration: 23.58 Å; chains: 1; bounding box: 64×49×70 Å

Foldseek 3Di:
DLAAFAWDWDDDAPDALVPEDLQSPTDTPGGQADPPQLVVVQPPHDADTKYWAAADWDPLDLQFFKIKDWTKIKGFHADPVRHGPAQIWIFGKIWIWGWADAPPDIGIDGNNHIFGADGADLQQFAHCVQPSPWDWTHWDKDAFPVHGLKMKIKFKGFGHGHALPLDDDPVLQVDDPPDPPRDDSVVLSVQSLQNAGIFIWMWIQPDSVSRYIDTDHTQDINGSFFNDFGNWDWDDDPQKTKTKTFGDQVRTHPPYGDAGDIFMWIANGPRGPTQTADPSPRDADGWDWDRVDDQADLQGGDPPIDQGSQQWHDWDQDPPQWTKTWGQTHNNDGTPGIFFIFGWDDDHRYIDTDLVPPPRRGHRGPPPHDPDDHDNPVSNVCSQDVPPHLVRVLVVCVVVPHDPVVSVVSVVVSVD